Protein 4A3U (pdb70)

B-factor: mean 12.52, std 4.5, range [3.5, 52.83]

Structure (mmCIF, N/CA/C/O backbone):
data_4A3U
#
_entry.id   4A3U
#
_cell.length_a   52.600
_cell.length_b   90.500
_cell.length_c   76.600
_cell.angle_alpha   90.00
_cell.angle_beta   108.30
_cell.angle_gamma   90.00
#
_symmetry.space_group_name_H-M   'P 1 21 1'
#
loop_
_entity.id
_entity.type
_entity.pdbx_description
1 polymer 'NADH\:FLAVIN OXIDOREDUCTASE/NADH OXIDASE'
2 non-polymer 'FLAVIN MONONUCLEOTIDE'
3 non-polymer 'ACETATE ION'
4 non-polymer NICOTINAMIDE
5 non-polymer 'SODIUM ION'
6 non-polymer 'POTASSIUM ION'
7 water water
#
loop_
_atom_site.group_PDB
_atom_site.id
_atom_site.type_symbol
_atom_site.label_atom_id
_atom_site.label_alt_id
_atom_site.label_comp_id
_atom_site.label_asym_id
_atom_site.label_entity_id
_atom_site.label_seq_id
_atom_site.pdbx_PDB_ins_code
_atom_site.Cartn_x
_atom_site.Cartn_y
_atom_site.Cartn_z
_atom_site.occupancy
_atom_site.B_iso_or_equiv
_atom_site.auth_seq_id
_atom_site.auth_comp_id
_atom_site.auth_asym_id
_atom_site.auth_atom_id
_atom_site.pdbx_PDB_model_num
ATOM 1 N N . PRO A 1 2 ? -18.981 -10.728 33.453 1.00 13.39 2 PRO A N 1
ATOM 2 C CA . PRO A 1 2 ? -18.792 -9.448 34.150 1.00 13.14 2 PRO A CA 1
ATOM 3 C C . PRO A 1 2 ? -18.907 -8.273 33.210 1.00 12.53 2 PRO A C 1
ATOM 4 O O . PRO A 1 2 ? -18.527 -8.353 32.030 1.00 12.37 2 PRO A O 1
ATOM 8 N N . SER A 1 3 ? -19.406 -7.176 33.756 1.00 12.45 3 SER A N 1
ATOM 9 C CA . SER A 1 3 ? -19.670 -5.992 32.994 1.00 11.94 3 SER A CA 1
ATOM 10 C C . SER A 1 3 ? -18.494 -5.110 33.239 1.00 11.93 3 SER A C 1
ATOM 11 O O . SER A 1 3 ? -17.997 -5.057 34.343 1.00 10.86 3 SER A O 1
ATOM 14 N N . LEU A 1 4 ? -18.053 -4.399 32.197 1.00 11.72 4 LEU A N 1
ATOM 15 C CA . LEU A 1 4 ? -16.975 -3.439 32.398 1.00 11.86 4 LEU A CA 1
ATOM 16 C C . LEU A 1 4 ? -17.225 -2.535 33.618 1.00 11.79 4 LEU A C 1
ATOM 17 O O . LEU A 1 4 ? -16.239 -2.068 34.254 1.00 11.34 4 LEU A O 1
ATOM 22 N N . PHE A 1 5 ? -18.513 -2.321 33.952 1.00 12.03 5 PHE A N 1
ATOM 23 C CA . PHE A 1 5 ? -18.989 -1.363 34.964 1.00 12.98 5 PHE A CA 1
ATOM 24 C C . PHE A 1 5 ? -19.250 -2.015 36.362 1.00 13.14 5 PHE A C 1
ATOM 25 O O . PHE A 1 5 ? -19.560 -1.331 37.390 1.00 12.99 5 PHE A O 1
ATOM 33 N N . ASP A 1 6 ? -19.129 -3.341 36.385 1.00 12.85 6 ASP A N 1
ATOM 34 C CA . ASP A 1 6 ? -19.174 -4.139 37.604 1.00 12.95 6 ASP A CA 1
ATOM 35 C C . ASP A 1 6 ? -17.898 -4.002 38.454 1.00 12.50 6 ASP A C 1
ATOM 36 O O . ASP A 1 6 ? -16.784 -4.090 37.947 1.00 13.74 6 ASP A O 1
ATOM 41 N N . PRO A 1 7 ? -18.056 -3.910 39.764 1.00 11.78 7 PRO A N 1
ATOM 42 C CA . PRO A 1 7 ? -16.851 -3.903 40.599 1.00 11.31 7 PRO A CA 1
ATOM 43 C C . PRO A 1 7 ? -15.964 -5.159 40.429 1.00 10.99 7 PRO A C 1
ATOM 44 O O . PRO A 1 7 ? -16.420 -6.177 39.966 1.00 10.89 7 PRO A O 1
ATOM 48 N N . ILE A 1 8 ? -14.693 -5.060 40.828 1.00 10.64 8 ILE A N 1
ATOM 49 C CA . ILE A 1 8 ? -13.794 -6.209 40.849 1.00 9.77 8 ILE A CA 1
ATOM 50 C C . ILE A 1 8 ? -12.994 -6.265 42.156 1.00 9.98 8 ILE A C 1
ATOM 51 O O . ILE A 1 8 ? -12.449 -5.273 42.626 1.00 10.45 8 ILE A O 1
ATOM 56 N N . ARG A 1 9 ? -12.992 -7.436 42.785 1.00 9.95 9 ARG A N 1
ATOM 57 C CA . ARG A 1 9 ? -12.180 -7.656 43.938 1.00 10.10 9 ARG A CA 1
ATOM 58 C C . ARG A 1 9 ? -10.785 -8.017 43.440 1.00 10.31 9 ARG A C 1
ATOM 59 O O . ARG A 1 9 ? -10.655 -8.876 42.568 1.00 11.80 9 ARG A O 1
ATOM 67 N N . PHE A 1 10 ? -9.767 -7.385 44.030 1.00 10.25 10 PHE A N 1
ATOM 68 C CA . PHE A 1 10 ? -8.395 -7.730 43.788 1.00 10.37 10 PHE A CA 1
ATOM 69 C C . PHE A 1 10 ? -7.573 -7.387 45.025 1.00 10.40 10 PHE A C 1
ATOM 70 O O . PHE A 1 10 ? -7.730 -6.303 45.592 1.00 9.32 10 PHE A O 1
ATOM 78 N N . GLY A 1 11 ? -6.674 -8.297 45.411 1.00 10.37 11 GLY A N 1
ATOM 79 C CA . GLY A 1 11 ? -5.821 -8.104 46.596 1.00 10.45 11 GLY A CA 1
ATOM 80 C C . GLY A 1 11 ? -6.631 -7.726 47.828 1.00 10.92 11 GLY A C 1
ATOM 81 O O . GLY A 1 11 ? -7.604 -8.385 48.127 1.00 12.29 11 GLY A O 1
ATOM 82 N N . ALA A 1 12 ? -6.333 -6.586 48.440 1.00 10.96 12 ALA A N 1
ATOM 83 C CA . ALA A 1 12 ? -7.110 -6.109 49.571 1.00 11.08 12 ALA A CA 1
ATOM 84 C C . ALA A 1 12 ? -8.174 -5.084 49.220 1.00 11.17 12 ALA A C 1
ATOM 85 O O . ALA A 1 12 ? -8.461 -4.270 50.066 1.00 12.37 12 ALA A O 1
ATOM 87 N N . PHE A 1 13 ? -8.745 -5.097 48.008 1.00 10.48 13 PHE A N 1
ATOM 88 C CA . PHE A 1 13 ? -9.485 -3.933 47.435 1.00 9.75 13 PHE A CA 1
ATOM 89 C C . PHE A 1 13 ? -10.731 -4.372 46.638 1.00 9.92 13 PHE A C 1
ATOM 90 O O . PHE A 1 13 ? -10.770 -5.496 46.174 1.00 9.08 13 PHE A O 1
ATOM 98 N N . THR A 1 14 ? -11.720 -3.486 46.446 1.00 9.92 14 THR A N 1
ATOM 99 C CA . THR A 1 14 ? -12.744 -3.659 45.406 1.00 10.40 14 THR A CA 1
ATOM 100 C C . THR A 1 14 ? -12.671 -2.393 44.596 1.00 10.52 14 THR A C 1
ATOM 101 O O . THR A 1 14 ? -12.839 -1.284 45.154 1.00 11.99 14 THR A O 1
ATOM 105 N N . ALA A 1 15 ? -12.247 -2.531 43.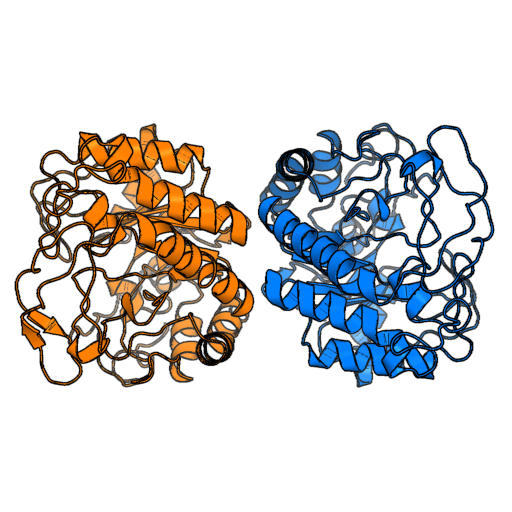350 1.00 10.92 15 ALA A N 1
ATOM 106 C CA . ALA A 1 15 ? -12.405 -1.451 42.360 1.00 10.61 15 ALA A CA 1
ATOM 107 C C . ALA A 1 15 ? -13.864 -1.274 41.959 1.00 10.98 15 ALA A C 1
ATOM 108 O O . ALA A 1 15 ? -14.595 -2.241 41.828 1.00 11.43 15 ALA A O 1
ATOM 110 N N . LYS A 1 16 ? -14.268 -0.028 41.730 1.00 10.15 16 LYS A N 1
ATOM 111 C CA . LYS A 1 16 ? -15.660 0.284 41.438 1.00 11.17 16 LYS A CA 1
ATOM 112 C C . LYS A 1 16 ? -16.063 -0.171 40.046 1.00 10.44 16 LYS A C 1
ATOM 113 O O . LYS A 1 16 ? -17.245 -0.309 39.771 1.00 11.37 16 LYS A O 1
ATOM 119 N N . ASN A 1 17 ? -15.076 -0.437 39.183 1.00 10.63 17 ASN A N 1
ATOM 120 C CA . ASN A 1 17 ? -15.306 -0.911 37.807 1.00 10.55 17 ASN A CA 1
ATOM 121 C C . ASN A 1 17 ? -14.085 -1.614 37.192 1.00 10.42 17 ASN A C 1
ATOM 122 O O . ASN A 1 17 ? -12.992 -1.612 37.794 1.00 11.49 17 ASN A O 1
ATOM 127 N N . ARG A 1 18 ? -14.275 -2.194 35.998 1.00 10.36 18 ARG A N 1
ATOM 128 C CA . ARG A 1 18 ? -13.238 -2.990 35.311 1.00 10.15 18 ARG A CA 1
ATOM 129 C C . ARG A 1 18 ? -12.595 -2.228 34.126 1.00 9.74 18 ARG A C 1
ATOM 130 O O . ARG A 1 18 ? -12.015 -2.821 33.200 1.00 9.87 18 ARG A O 1
ATOM 138 N N . ILE A 1 19 ? -12.683 -0.889 34.226 1.00 9.52 19 ILE A N 1
ATOM 139 C CA . ILE A 1 19 ? -12.188 0.075 33.241 1.00 9.10 19 ILE A CA 1
ATOM 140 C C . ILE A 1 19 ? -11.075 0.840 33.933 1.00 8.82 19 ILE A C 1
ATOM 141 O O . ILE A 1 19 ? -11.338 1.759 34.703 1.00 8.44 19 ILE A O 1
ATOM 146 N N . TRP A 1 20 ? -9.833 0.393 33.739 1.00 8.15 20 TRP A N 1
ATOM 147 C CA . TRP A 1 20 ? -8.702 0.864 34.533 1.00 7.90 20 TRP A CA 1
ATOM 148 C C . TRP A 1 20 ? -7.796 1.810 33.764 1.00 7.63 20 TRP A C 1
ATOM 149 O O . TRP A 1 20 ? -7.789 1.760 32.525 1.00 7.84 20 TRP A O 1
ATOM 160 N N . MET A 1 21 ? -7.049 2.671 34.488 1.00 8.53 21 MET A N 1
ATOM 161 C CA . MET A 1 21 ? -5.994 3.565 33.898 1.00 8.43 21 MET A CA 1
ATOM 162 C C . MET A 1 21 ? -4.635 2.880 33.835 1.00 8.50 21 MET A C 1
ATOM 163 O O . MET A 1 21 ? -4.011 2.622 34.871 1.00 9.04 21 MET A O 1
ATOM 168 N N . ALA A 1 22 ? -4.169 2.642 32.607 1.00 7.57 22 ALA A N 1
ATOM 169 C CA . ALA A 1 22 ? -2.847 2.082 32.367 1.00 7.41 22 ALA A CA 1
ATOM 170 C C . ALA A 1 22 ? -1.824 3.101 32.802 1.00 6.93 22 ALA A C 1
ATOM 171 O O . ALA A 1 22 ? -2.091 4.312 32.682 1.00 6.96 22 ALA A O 1
ATOM 173 N N . PRO A 1 23 ? -0.657 2.640 33.278 1.00 6.71 23 PRO A N 1
ATOM 174 C CA . PRO A 1 23 ? 0.492 3.510 33.545 1.00 6.82 23 PRO A CA 1
ATOM 175 C C . PRO A 1 23 ? 0.900 4.388 32.363 1.00 7.26 23 PRO A C 1
ATOM 176 O O . PRO A 1 23 ? 1.193 3.887 31.264 1.00 6.55 23 PRO A O 1
ATOM 180 N N . LEU A 1 24 ? 0.942 5.705 32.603 1.00 7.45 24 LEU A N 1
ATOM 181 C CA . LEU A 1 24 ? 1.228 6.711 31.565 1.00 7.60 24 LEU A CA 1
ATOM 182 C C . LEU A 1 24 ? 2.303 7.732 32.002 1.00 7.59 24 LEU A C 1
ATOM 183 O O . LEU A 1 24 ? 2.012 8.542 32.878 1.00 7.57 24 LEU A O 1
ATOM 188 N N . THR A 1 25 ? 3.531 7.651 31.436 1.00 7.60 25 THR A N 1
ATOM 189 C CA . THR A 1 25 ? 4.637 8.593 31.751 1.00 7.66 25 THR A CA 1
ATOM 190 C C . THR A 1 25 ? 4.245 9.908 31.103 1.00 7.16 25 THR A C 1
ATOM 191 O O . THR A 1 25 ? 3.975 9.932 29.920 1.00 7.34 25 THR A O 1
ATOM 195 N N . ARG A 1 26 ? 4.259 10.972 31.888 1.00 7.33 26 ARG A N 1
ATOM 196 C CA . ARG A 1 26 ? 3.815 12.309 31.430 1.00 7.28 26 ARG A CA 1
ATOM 197 C C . ARG A 1 26 ? 4.843 13.424 31.614 1.00 7.44 26 ARG A C 1
ATOM 198 O O . ARG A 1 26 ? 4.697 14.458 30.974 1.00 6.83 26 ARG A O 1
ATOM 206 N N . GLY A 1 27 ? 5.872 13.264 32.451 1.00 7.53 27 GLY A N 1
ATOM 207 C CA . GLY A 1 27 ? 6.967 14.287 32.543 1.00 7.98 27 GLY A CA 1
ATOM 208 C C . GLY A 1 27 ? 6.559 15.621 33.124 1.00 8.42 27 GLY A C 1
ATOM 209 O O . GLY A 1 27 ? 7.097 16.671 32.714 1.00 8.47 27 GLY A O 1
ATOM 210 N N . ARG A 1 28 ? 5.587 15.599 34.053 1.00 9.22 28 ARG A N 1
ATOM 211 C CA . ARG A 1 28 ? 5.149 16.849 34.716 1.00 10.05 28 ARG A CA 1
ATOM 212 C C . ARG A 1 28 ? 5.652 16.992 36.141 1.00 9.81 28 ARG A C 1
ATOM 213 O O . ARG A 1 28 ? 5.149 17.830 36.888 1.00 10.45 28 ARG A O 1
ATOM 221 N N . ALA A 1 29 ? 6.631 16.172 36.506 1.00 9.53 29 ALA A N 1
ATOM 222 C CA . ALA A 1 29 ? 7.428 16.354 37.724 1.00 9.74 29 ALA A CA 1
ATOM 223 C C . ALA A 1 29 ? 8.648 17.242 37.517 1.00 9.90 29 ALA A C 1
ATOM 224 O O . ALA A 1 29 ? 8.839 17.851 36.434 1.00 10.16 29 ALA A O 1
ATOM 226 N N . THR A 1 30 ? 9.492 17.340 38.547 1.00 10.31 30 THR A N 1
ATOM 227 C CA . THR A 1 30 ? 10.602 18.287 38.490 1.00 10.20 30 THR A CA 1
ATOM 228 C C . THR A 1 30 ? 11.809 17.648 37.835 1.00 11.28 30 THR A C 1
ATOM 229 O O . THR A 1 30 ? 11.816 16.419 37.599 1.00 10.88 30 THR A O 1
ATOM 233 N N . ARG A 1 31 ? 12.803 18.473 37.476 1.00 11.81 31 ARG A N 1
ATOM 234 C CA . ARG A 1 31 ? 14.075 17.986 36.962 1.00 13.29 31 ARG A CA 1
ATOM 235 C C . ARG A 1 31 ? 14.616 16.945 37.944 1.00 12.78 31 ARG A C 1
ATOM 236 O O . ARG A 1 31 ? 15.175 15.939 37.543 1.00 12.10 31 ARG A O 1
ATOM 244 N N . ASP A 1 32 ? 14.436 17.184 39.230 1.00 12.06 32 ASP A N 1
ATOM 245 C CA . ASP A 1 32 ? 14.975 16.281 40.248 1.00 12.46 32 ASP A CA 1
ATOM 246 C C . ASP A 1 32 ? 13.959 15.260 40.748 1.00 11.27 32 ASP A C 1
ATOM 247 O O . ASP A 1 32 ? 14.110 14.710 41.875 1.00 12.35 32 ASP A O 1
ATOM 252 N N . HIS A 1 33 ? 13.014 14.956 39.836 1.00 10.48 33 HIS A N 1
ATOM 253 C CA . HIS A 1 33 ? 12.018 13.848 39.886 1.00 9.28 33 HIS A CA 1
ATOM 254 C C . HIS A 1 33 ? 11.107 13.884 41.074 1.00 9.06 33 HIS A C 1
ATOM 255 O O . HIS A 1 33 ? 10.678 12.824 41.574 1.00 8.77 33 HIS A O 1
ATOM 262 N N . VAL A 1 34 ? 10.750 15.109 41.501 1.00 8.67 34 VAL A N 1
ATOM 263 C CA . VAL A 1 34 ? 9.873 15.319 42.639 1.00 8.61 34 VAL A CA 1
ATOM 264 C C . VAL A 1 34 ? 8.498 15.628 42.035 1.00 8.50 34 VAL A C 1
ATOM 265 O O . VAL A 1 34 ? 8.427 16.497 41.160 1.00 7.41 34 VAL A O 1
ATOM 269 N N . PRO A 1 35 ? 7.416 14.906 42.455 1.00 8.68 35 PRO A N 1
ATOM 270 C CA . PRO A 1 35 ? 6.119 15.214 41.894 1.00 8.88 35 PRO A CA 1
ATOM 271 C C . PRO A 1 35 ? 5.703 16.641 42.184 1.00 8.79 35 PRO A C 1
ATOM 272 O O . PRO A 1 35 ? 6.318 17.322 43.026 1.00 8.90 35 PRO A O 1
ATOM 276 N N . THR A 1 36 ? 4.684 17.075 41.449 1.00 9.15 36 THR A N 1
ATOM 277 C CA . THR A 1 36 ? 4.289 18.487 41.490 1.00 9.60 36 THR A CA 1
ATOM 278 C C . THR A 1 36 ? 2.805 18.585 41.780 1.00 9.91 36 THR A C 1
ATOM 279 O O . THR A 1 36 ? 2.007 17.621 41.608 1.00 9.27 36 THR A O 1
ATOM 283 N N . GLU A 1 37 ? 2.406 19.780 42.192 1.00 10.07 37 GLU A N 1
ATOM 284 C CA . GLU A 1 37 ? 0.966 20.029 42.499 1.00 11.19 37 GLU A CA 1
ATOM 285 C C . GLU A 1 37 ? -0.055 19.690 41.378 1.00 10.39 37 GLU A C 1
ATOM 286 O O . GLU A 1 37 ? -1.079 19.044 41.674 1.00 11.66 37 GLU A O 1
ATOM 292 N N . ILE A 1 38 ? 0.212 20.080 40.115 1.00 10.50 38 ILE A N 1
ATOM 293 C CA . ILE A 1 38 ? -0.683 19.834 38.964 1.00 10.91 38 ILE A CA 1
ATOM 294 C C . ILE A 1 38 ? -0.987 18.329 38.746 1.00 10.68 38 ILE A C 1
ATOM 295 O O . ILE A 1 38 ? -2.077 17.990 38.283 1.00 10.81 38 ILE A O 1
ATOM 300 N N . MET A 1 39 ? -0.053 17.446 39.119 1.00 11.13 39 MET A N 1
ATOM 301 C CA . MET A 1 39 ? -0.250 15.978 38.953 1.00 10.78 39 MET A CA 1
ATOM 302 C C . MET A 1 39 ? -1.436 15.475 39.772 1.00 11.37 39 MET A C 1
ATOM 303 O O . MET A 1 39 ? -2.174 14.576 39.334 1.00 12.98 39 MET A O 1
ATOM 308 N N . ALA A 1 40 ? -1.634 16.077 40.942 1.00 11.36 40 ALA A N 1
ATOM 309 C CA . ALA A 1 40 ? -2.836 15.866 41.738 1.00 10.84 40 ALA A CA 1
ATOM 310 C C . ALA A 1 40 ? -4.156 16.142 40.969 1.00 11.33 40 ALA A C 1
ATOM 311 O O . ALA A 1 40 ? -5.067 15.318 40.976 1.00 10.86 40 ALA A O 1
ATOM 313 N N . GLU A 1 41 ? -4.273 17.295 40.299 1.00 11.41 41 GLU A N 1
ATOM 314 C CA . GLU A 1 41 ? -5.509 17.575 39.538 1.00 12.37 41 GLU A CA 1
ATOM 315 C C . GLU A 1 41 ? -5.711 16.540 38.429 1.00 11.14 41 GLU A C 1
ATOM 316 O O . GLU A 1 41 ? -6.809 15.990 38.289 1.00 11.88 41 GLU A O 1
ATOM 322 N N . TYR A 1 42 ? -4.639 16.271 37.683 1.00 10.22 42 TYR A N 1
ATOM 323 C CA . TYR A 1 42 ? -4.605 15.303 36.584 1.00 10.32 42 TYR A CA 1
ATOM 324 C C . TYR A 1 42 ? -5.182 13.972 37.038 1.00 10.16 42 TYR A C 1
ATOM 325 O O . TYR A 1 42 ? -6.095 13.428 36.404 1.00 10.90 42 TYR A O 1
ATOM 334 N N . TYR A 1 43 ? -4.683 13.469 38.149 1.00 9.61 43 TYR A N 1
ATOM 335 C CA . TYR A 1 43 ? -5.111 12.112 38.641 1.00 9.81 43 TYR A CA 1
ATOM 336 C C . TYR A 1 43 ? -6.545 12.151 39.199 1.00 10.13 43 TYR A C 1
ATOM 337 O O . TYR A 1 43 ? -7.369 11.309 38.869 1.00 9.64 43 TYR A O 1
ATOM 346 N N . ALA A 1 44 ? -6.850 13.148 40.039 1.00 9.66 44 ALA A N 1
ATOM 347 C CA . ALA A 1 44 ? -8.250 13.406 40.454 1.00 9.56 44 ALA A CA 1
ATOM 348 C C . ALA A 1 44 ? -9.325 13.387 39.355 1.00 9.15 44 ALA A C 1
ATOM 349 O O . ALA A 1 44 ? -10.392 12.901 39.582 1.00 8.43 44 ALA A O 1
ATOM 351 N N . GLN A 1 45 ? -9.014 13.953 38.186 1.00 9.11 45 GLN A N 1
ATOM 352 C CA . GLN A 1 45 ? -9.909 14.009 37.047 1.00 9.40 45 GLN A CA 1
ATOM 353 C C . GLN A 1 45 ? -10.224 12.643 36.561 1.00 9.59 45 GLN A C 1
ATOM 354 O O . GLN A 1 45 ? -11.275 12.422 36.005 1.00 10.30 45 GLN A O 1
ATOM 360 N N . ARG A 1 46 ? -9.307 11.727 36.780 1.00 9.75 46 ARG A N 1
ATOM 361 C CA . ARG A 1 46 ? -9.442 10.397 36.190 1.00 10.35 46 ARG A CA 1
ATOM 362 C C . ARG A 1 46 ? -9.732 9.337 37.235 1.00 10.41 46 ARG A C 1
ATOM 363 O O . ARG A 1 46 ? -9.714 8.132 36.922 1.00 10.30 46 ARG A O 1
ATOM 371 N N . ALA A 1 47 ? -10.056 9.788 38.446 1.00 10.22 47 ALA A N 1
ATOM 372 C CA . ALA A 1 47 ? -10.421 8.891 39.572 1.00 10.29 47 ALA A CA 1
ATOM 373 C C . ALA A 1 47 ? -11.652 7.995 39.364 1.00 10.39 47 ALA A C 1
ATOM 374 O O . ALA A 1 47 ? -11.949 7.173 40.235 1.00 10.61 47 ALA A O 1
ATOM 376 N N . SER A 1 48 ? -12.386 8.160 38.266 1.00 10.26 48 SER A N 1
ATOM 377 C CA . SER A 1 48 ? -13.472 7.221 37.958 1.00 9.28 48 SER A CA 1
ATOM 378 C C . SER A 1 48 ? -12.908 5.904 37.387 1.00 9.01 48 SER A C 1
ATOM 379 O O . SER A 1 48 ? -13.656 4.874 37.257 1.00 9.34 48 SER A O 1
ATOM 382 N N . ALA A 1 49 ? -11.587 5.903 37.085 1.00 8.28 49 ALA A N 1
ATOM 383 C CA . ALA A 1 49 ? -10.903 4.659 36.764 1.00 7.07 49 ALA A CA 1
ATOM 384 C C . ALA A 1 49 ? -11.034 3.700 37.937 1.00 6.77 49 ALA A C 1
ATOM 385 O O . ALA A 1 49 ? -10.889 4.085 39.117 1.00 6.58 49 ALA A O 1
ATOM 387 N N . GLY A 1 50 ? -11.338 2.445 37.664 1.00 6.43 50 GLY A N 1
ATOM 388 C CA . GLY A 1 50 ? -11.448 1.491 38.791 1.00 6.15 50 GLY A CA 1
ATOM 389 C C . GLY A 1 50 ? -10.179 1.467 39.622 1.00 6.05 50 GLY A C 1
ATOM 390 O O . GLY A 1 50 ? -10.226 1.565 40.859 1.00 5.74 50 GLY A O 1
ATOM 391 N N . LEU A 1 51 ? -9.046 1.330 38.938 1.00 5.77 51 LEU A N 1
ATOM 392 C CA . LEU A 1 51 ? -7.719 1.535 39.494 1.00 5.56 51 LEU A CA 1
ATOM 393 C C . LEU A 1 51 ? -6.979 2.435 38.529 1.00 5.48 51 LEU A C 1
ATOM 394 O O . LEU A 1 51 ? -7.037 2.227 37.314 1.00 5.34 51 LEU A O 1
ATOM 399 N N . ILE A 1 52 ? -6.317 3.437 39.077 1.00 5.59 52 ILE A N 1
ATOM 400 C CA . ILE A 1 52 ? -5.367 4.215 38.314 1.00 5.87 52 ILE A CA 1
ATOM 401 C C . ILE A 1 52 ? -4.020 3.531 38.605 1.00 5.97 52 ILE A C 1
ATOM 402 O O . ILE A 1 52 ? -3.683 3.324 39.784 1.00 5.72 52 ILE A O 1
ATOM 407 N N . ILE A 1 53 ? -3.289 3.087 37.576 1.00 6.42 53 ILE A N 1
ATOM 408 C CA . ILE A 1 53 ? -1.878 2.720 37.768 1.00 6.89 53 ILE A CA 1
ATOM 409 C C . ILE A 1 53 ? -1.110 4.005 37.436 1.00 7.17 53 ILE A C 1
ATOM 410 O O . ILE A 1 53 ? -1.361 4.657 36.400 1.00 7.60 53 ILE A O 1
ATOM 415 N N . SER A 1 54 ? -0.245 4.405 38.334 1.00 6.92 54 SER A N 1
ATOM 416 C CA . SER A 1 54 ? 0.514 5.622 38.136 1.00 6.95 54 SER A CA 1
ATOM 417 C C . SER A 1 54 ? 1.429 5.547 36.916 1.00 6.38 54 SER A C 1
ATOM 418 O O . SER A 1 54 ? 1.858 4.486 36.452 1.00 6.02 54 SER A O 1
ATOM 421 N N . GLU A 1 55 ? 1.803 6.728 36.439 1.00 6.05 55 GLU A N 1
ATOM 422 C CA . GLU A 1 55 ? 2.988 6.840 35.622 1.00 6.16 55 GLU A CA 1
ATOM 423 C C . GLU A 1 55 ? 4.169 6.134 36.268 1.00 6.16 55 GLU A C 1
ATOM 424 O O . GLU A 1 55 ? 4.265 6.038 37.491 1.00 6.07 55 GLU A O 1
ATOM 430 N N . ALA A 1 56 ? 5.113 5.707 35.446 1.00 6.18 56 ALA A N 1
ATOM 431 C CA . ALA A 1 56 ? 6.266 4.960 35.921 1.00 6.35 56 ALA A CA 1
ATOM 432 C C . ALA A 1 56 ? 7.049 5.813 36.881 1.00 6.30 56 ALA A C 1
ATOM 433 O O . ALA A 1 56 ? 7.342 6.954 36.561 1.00 7.46 56 ALA A O 1
ATOM 435 N N . THR A 1 57 ? 7.382 5.272 38.054 1.00 6.56 57 THR A N 1
ATOM 436 C CA . THR A 1 57 ? 8.001 6.010 39.141 1.00 6.46 57 THR A CA 1
ATOM 437 C C . THR A 1 57 ? 9.339 5.380 39.499 1.00 6.59 57 THR A C 1
ATOM 438 O O . THR A 1 57 ? 9.418 4.232 39.936 1.00 7.03 57 THR A O 1
ATOM 442 N N . GLY A 1 58 ? 10.394 6.142 39.321 1.00 6.41 58 GLY A N 1
ATOM 443 C CA . GLY A 1 58 ? 11.747 5.620 39.546 1.00 6.93 58 GLY A CA 1
ATOM 444 C C . GLY A 1 58 ? 11.991 5.146 40.978 1.00 7.00 58 GLY A C 1
ATOM 445 O O . GLY A 1 58 ? 11.698 5.835 41.961 1.00 7.15 58 GLY A O 1
ATOM 446 N N . ILE A 1 59 ? 12.532 3.934 41.130 1.00 6.80 59 ILE A N 1
ATOM 447 C CA . ILE A 1 59 ? 12.893 3.442 42.477 1.00 6.66 59 ILE A CA 1
ATOM 448 C C . ILE A 1 59 ? 14.226 3.980 43.005 1.00 7.07 59 ILE A C 1
ATOM 449 O O . ILE A 1 59 ? 14.531 3.856 44.211 1.00 7.10 59 ILE A O 1
ATOM 454 N N . SER A 1 60 ? 15.026 4.583 42.123 1.00 7.90 60 SER A N 1
ATOM 455 C CA . SER A 1 60 ? 16.316 5.117 42.541 1.00 8.36 60 SER A CA 1
ATOM 456 C C . SER A 1 60 ? 16.783 5.977 41.419 1.00 8.92 60 SER A C 1
ATOM 457 O O . SER A 1 60 ? 16.243 5.892 40.312 1.00 8.71 60 SER A O 1
ATOM 460 N N . GLN A 1 61 ? 17.798 6.793 41.651 1.00 9.62 61 GLN A N 1
ATOM 461 C CA . GLN A 1 61 ? 18.317 7.570 40.550 1.00 10.03 61 GLN A CA 1
ATOM 462 C C . GLN A 1 61 ? 18.979 6.676 39.486 1.00 10.71 61 GLN A C 1
ATOM 463 O O . GLN A 1 61 ? 18.747 6.850 38.265 1.00 10.82 61 GLN A O 1
ATOM 469 N N . GLU A 1 62 ? 19.716 5.651 39.933 1.00 10.75 62 GLU A N 1
ATOM 470 C CA . GLU A 1 62 ? 20.285 4.675 38.998 1.00 10.85 62 GLU A CA 1
ATOM 471 C C . GLU A 1 62 ? 19.240 4.138 37.978 1.00 9.86 62 GLU A C 1
ATOM 472 O O . GLU A 1 62 ? 19.517 4.010 36.803 1.00 10.50 62 GLU A O 1
ATOM 478 N N . GLY A 1 63 ? 18.033 3.863 38.445 1.00 9.11 63 GLY A N 1
ATOM 479 C CA . GLY A 1 63 ? 16.985 3.292 37.621 1.00 8.81 63 GLY A CA 1
ATOM 480 C C . GLY A 1 63 ? 16.069 4.297 36.955 1.00 8.13 63 GLY A C 1
ATOM 481 O O . GLY A 1 63 ? 15.204 3.909 36.215 1.00 7.35 63 GLY A O 1
ATOM 482 N N . LEU A 1 64 ? 16.313 5.586 37.168 1.00 8.28 64 LEU A N 1
ATOM 483 C CA . LEU A 1 64 ? 15.433 6.611 36.621 1.00 8.53 64 LEU A CA 1
ATOM 484 C C . LEU A 1 64 ? 16.133 7.539 35.622 1.00 8.58 64 LEU A C 1
ATOM 485 O O . LEU A 1 64 ? 16.894 8.445 36.005 1.00 9.14 64 LEU A O 1
ATOM 490 N N . GLY A 1 65 ? 15.850 7.326 34.350 1.00 8.18 65 GLY A N 1
ATOM 491 C CA . GLY A 1 65 ? 16.488 8.047 33.266 1.00 8.48 65 GLY A CA 1
ATOM 492 C C . GLY A 1 65 ? 15.504 8.847 32.432 1.00 8.10 65 GLY A C 1
ATOM 493 O O . GLY A 1 65 ? 15.907 9.351 31.377 1.00 7.96 65 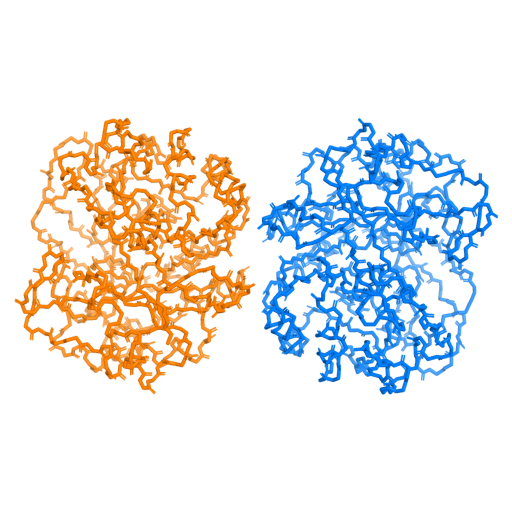GLY A O 1
ATOM 494 N N . TRP A 1 66 ? 14.245 8.982 32.878 1.00 8.61 66 TRP A N 1
ATOM 495 C CA . TRP A 1 66 ? 13.249 9.669 32.071 1.00 8.40 66 TRP A CA 1
ATOM 496 C C . TRP A 1 66 ? 13.124 11.072 32.540 1.00 8.27 66 TRP A C 1
ATOM 497 O O . TRP A 1 66 ? 12.758 11.290 33.702 1.00 7.23 66 TRP A O 1
ATOM 508 N N . PRO A 1 67 ? 13.372 12.048 31.622 1.00 8.08 67 PRO A N 1
ATOM 509 C CA . PRO A 1 67 ? 13.433 13.397 32.147 1.00 8.51 67 PRO A CA 1
ATOM 510 C C . PRO A 1 67 ? 12.077 13.880 32.638 1.00 7.83 67 PRO A C 1
ATOM 511 O O . PRO A 1 67 ? 11.141 13.733 31.957 1.00 8.48 67 PRO A O 1
ATOM 515 N N . TYR A 1 68 ? 12.015 14.407 33.865 1.00 7.98 68 TYR A N 1
ATOM 516 C CA . TYR A 1 68 ? 10.848 14.957 34.513 1.00 8.27 68 TYR A CA 1
ATOM 517 C C . TYR A 1 68 ? 9.783 13.971 34.942 1.00 8.18 68 TYR A C 1
ATOM 518 O O . TYR A 1 68 ? 8.638 14.348 35.256 1.00 7.43 68 TYR A O 1
ATOM 527 N N . ALA A 1 69 ? 10.164 12.698 34.910 1.00 7.99 69 ALA A N 1
ATOM 528 C CA . ALA A 1 69 ? 9.384 11.680 35.541 1.00 7.97 69 ALA A CA 1
ATOM 529 C C . ALA A 1 69 ? 9.621 11.714 37.045 1.00 7.41 69 ALA A C 1
ATOM 530 O O . ALA A 1 69 ? 10.712 12.073 37.511 1.00 8.07 69 ALA A O 1
ATOM 532 N N . PRO A 1 70 ? 8.638 11.278 37.821 1.00 7.39 70 PRO A N 1
ATOM 533 C CA . PRO A 1 70 ? 8.821 11.236 39.297 1.00 7.42 70 PRO A CA 1
ATOM 534 C C . PRO A 1 70 ? 9.642 10.028 39.809 1.00 7.18 70 PRO A C 1
ATOM 535 O O . PRO A 1 70 ? 9.661 8.982 39.138 1.00 7.34 70 PRO A O 1
ATOM 539 N N . GLY A 1 71 ? 10.322 10.181 40.949 1.00 7.30 71 GLY A N 1
ATOM 540 C CA . GLY A 1 71 ? 10.881 9.029 41.685 1.00 7.41 71 GLY A CA 1
ATOM 541 C C . GLY A 1 71 ? 10.138 8.841 42.994 1.00 7.62 71 GLY A C 1
ATOM 542 O O . GLY A 1 71 ? 9.215 9.573 43.322 1.00 6.85 71 GLY A O 1
ATOM 543 N N . ILE A 1 72 ? 10.531 7.815 43.743 1.00 7.79 72 ILE A N 1
ATOM 544 C CA . ILE A 1 72 ? 9.961 7.607 45.089 1.00 8.40 72 ILE A CA 1
ATOM 545 C C . ILE A 1 72 ? 10.977 7.106 46.177 1.00 9.12 72 ILE A C 1
ATOM 546 O O . ILE A 1 72 ? 10.575 6.655 47.261 1.00 8.22 72 ILE A O 1
ATOM 551 N N . TRP A 1 73 ? 12.289 7.318 45.949 1.00 10.33 73 TRP A N 1
ATOM 552 C CA . TRP A 1 73 ? 13.387 6.955 46.889 1.00 10.78 73 TRP A CA 1
ATOM 553 C C . TRP A 1 73 ? 13.688 7.930 48.031 1.00 11.27 73 TRP A C 1
ATOM 554 O O . TRP A 1 73 ? 14.347 7.570 49.010 1.00 11.02 73 TRP A O 1
ATOM 565 N N . SER A 1 74 ? 13.259 9.175 47.884 1.00 11.90 74 SER A N 1
ATOM 566 C CA . SER A 1 74 ? 13.555 10.202 48.871 1.00 11.88 74 SER A CA 1
ATOM 567 C C . SER A 1 74 ? 12.330 10.598 49.709 1.00 12.47 74 SER A C 1
ATOM 568 O O . SER A 1 74 ? 11.175 10.295 49.378 1.00 12.93 74 SER A O 1
ATOM 571 N N . ASP A 1 75 ? 12.604 11.217 50.846 1.00 12.95 75 ASP A N 1
ATOM 572 C CA . ASP A 1 75 ? 11.562 11.697 51.726 1.00 12.39 75 ASP A CA 1
ATOM 573 C C . ASP A 1 75 ? 10.787 12.844 51.069 1.00 12.35 75 ASP A C 1
ATOM 574 O O . ASP A 1 75 ? 9.562 12.914 51.185 1.00 11.25 75 ASP A O 1
ATOM 579 N N . ALA A 1 76 ? 11.493 13.700 50.318 1.00 12.16 76 ALA A N 1
ATOM 580 C CA . ALA A 1 76 ? 10.865 14.858 49.668 1.00 13.28 76 ALA A CA 1
ATOM 581 C C . ALA A 1 76 ? 9.909 14.423 48.546 1.00 13.21 76 ALA A C 1
ATOM 582 O O . ALA A 1 76 ? 8.911 15.085 48.311 1.00 13.28 76 ALA A O 1
ATOM 584 N N . GLN A 1 77 ? 10.230 13.294 47.886 1.00 12.63 77 GLN A N 1
ATOM 585 C CA . GLN A 1 77 ? 9.368 12.652 46.908 1.00 11.35 77 GLN A CA 1
ATOM 586 C C . GLN A 1 77 ? 8.084 12.092 47.543 1.00 10.68 77 GLN A C 1
ATOM 587 O O . GLN A 1 77 ? 6.987 12.439 47.105 1.00 10.34 77 GLN A O 1
ATOM 593 N N . VAL A 1 78 ? 8.220 11.263 48.584 1.00 10.52 78 VAL A N 1
ATOM 594 C CA . VAL A 1 78 ? 7.059 10.785 49.368 1.00 10.86 78 VAL A CA 1
ATOM 595 C C . VAL A 1 78 ? 6.128 11.946 49.709 1.00 11.66 78 VAL A C 1
ATOM 596 O O . VAL A 1 78 ? 4.913 11.857 49.507 1.00 11.17 78 VAL A O 1
ATOM 600 N N . GLU A 1 79 ? 6.721 13.033 50.210 1.00 12.08 79 GLU A N 1
ATOM 601 C CA . GLU A 1 79 ? 5.948 14.202 50.695 1.00 13.10 79 GLU A CA 1
ATOM 602 C C . GLU A 1 79 ? 5.158 14.825 49.563 1.00 11.34 79 GLU A C 1
ATOM 603 O O . GLU A 1 79 ? 4.029 15.209 49.735 1.00 10.62 79 GLU A O 1
ATOM 609 N N . ALA A 1 80 ? 5.796 14.920 48.391 1.00 11.74 80 ALA A N 1
ATOM 610 C CA . ALA A 1 80 ? 5.209 15.537 47.200 1.00 11.58 80 ALA A CA 1
ATOM 611 C C . ALA A 1 80 ? 4.102 14.652 46.598 1.00 11.00 80 ALA A C 1
ATOM 612 O O . ALA A 1 80 ? 3.211 15.142 45.971 1.00 10.77 80 ALA A O 1
ATOM 614 N N . TRP A 1 81 ? 4.172 13.328 46.805 1.00 10.48 81 TRP A N 1
ATOM 615 C CA . TRP A 1 81 ? 3.142 12.427 46.333 1.00 9.67 81 TRP A CA 1
ATOM 616 C C . TRP A 1 81 ? 1.871 12.515 47.161 1.00 10.62 81 TRP A C 1
ATOM 617 O O . TRP A 1 81 ? 0.785 12.366 46.657 1.00 10.66 81 TRP A O 1
ATOM 628 N N . LEU A 1 82 ? 2.009 12.852 48.431 1.00 11.81 82 LEU A N 1
ATOM 629 C CA . LEU A 1 82 ? 0.863 12.878 49.346 1.00 12.38 82 LEU A CA 1
ATOM 630 C C . LEU A 1 82 ? -0.351 13.598 48.723 1.00 12.44 82 LEU A C 1
ATOM 631 O O . LEU A 1 82 ? -1.457 13.078 48.731 1.00 12.51 82 LEU A O 1
ATOM 636 N N . PRO A 1 83 ? -0.145 14.798 48.134 1.00 13.35 83 PRO A N 1
ATOM 637 C CA . PRO A 1 83 ? -1.331 15.479 47.604 1.00 12.72 83 PRO A CA 1
ATOM 638 C C . PRO A 1 83 ? -2.029 14.758 46.486 1.00 11.45 83 PRO A C 1
ATOM 639 O O . PRO A 1 83 ? -3.231 14.933 46.342 1.00 11.90 83 PRO A O 1
ATOM 643 N N . ILE A 1 84 ? -1.272 13.943 45.744 1.00 11.31 84 ILE A N 1
ATOM 644 C CA . ILE A 1 84 ? -1.738 13.207 44.550 1.00 10.85 84 ILE A CA 1
ATOM 645 C C . ILE A 1 84 ? -2.642 12.069 45.067 1.00 10.79 84 ILE A C 1
ATOM 646 O O . ILE A 1 84 ? -3.756 11.846 44.573 1.00 10.10 84 ILE A O 1
ATOM 651 N N . THR A 1 85 ? -2.118 11.296 46.018 1.00 11.39 85 THR A N 1
ATOM 652 C CA . THR A 1 85 ? -2.865 10.133 46.496 1.00 11.36 85 THR A CA 1
ATOM 653 C C . THR A 1 85 ? -4.062 10.627 47.312 1.00 11.68 85 THR A C 1
ATOM 654 O O . THR A 1 85 ? -5.170 10.072 47.220 1.00 12.62 85 THR A O 1
ATOM 658 N N . GLN A 1 86 ? -3.849 11.675 48.104 1.00 12.00 86 GLN A N 1
ATOM 659 C CA . GLN A 1 86 ? -4.953 12.254 48.842 1.00 12.24 86 GLN A CA 1
ATOM 660 C C . GLN A 1 86 ? -6.097 12.591 47.895 1.00 11.82 86 GLN A C 1
ATOM 661 O O . GLN A 1 86 ? -7.246 12.298 48.188 1.00 11.23 86 GLN A O 1
ATOM 667 N N . ALA A 1 87 ? -5.770 13.285 46.801 1.00 11.25 87 ALA A N 1
ATOM 668 C CA . ALA A 1 87 ? -6.790 13.705 45.804 1.00 10.78 87 ALA A CA 1
ATOM 669 C C . ALA A 1 87 ? -7.526 12.498 45.259 1.00 10.20 87 ALA A C 1
ATOM 670 O O . ALA A 1 87 ? -8.734 12.530 44.977 1.00 10.23 87 ALA A O 1
ATOM 672 N N . VAL A 1 88 ? -6.797 11.411 45.038 1.00 9.63 88 VAL A N 1
ATOM 673 C CA . VAL A 1 88 ? -7.452 10.281 44.394 1.00 9.52 88 VAL A CA 1
ATOM 674 C C . VAL A 1 88 ? -8.467 9.672 45.340 1.00 10.01 88 VAL A C 1
ATOM 675 O O . VAL A 1 88 ? -9.581 9.324 44.916 1.00 10.08 88 VAL A O 1
ATOM 679 N N . HIS A 1 89 ? -8.043 9.510 46.582 1.00 10.21 89 HIS A N 1
ATOM 680 C CA . HIS A 1 89 ? -8.892 8.964 47.643 1.00 10.43 89 HIS A CA 1
ATOM 681 C C . HIS A 1 89 ? -10.011 9.902 48.001 1.00 10.83 89 HIS A C 1
ATOM 682 O O . HIS A 1 89 ? -11.035 9.417 48.387 1.00 9.55 89 HIS A O 1
ATOM 689 N N . ASP A 1 90 ? -9.850 11.231 47.887 1.00 10.97 90 ASP A N 1
ATOM 690 C CA . ASP A 1 90 ? -11.009 12.146 48.055 1.00 11.51 90 ASP A CA 1
ATOM 691 C C . ASP A 1 90 ? -12.095 11.959 46.985 1.00 12.21 90 ASP A C 1
ATOM 692 O O . ASP A 1 90 ? -13.280 12.184 47.242 1.00 12.99 90 ASP A O 1
ATOM 697 N N . ALA A 1 91 ? -11.664 11.601 45.775 1.00 13.09 91 ALA A N 1
ATOM 698 C CA . ALA A 1 91 ? -12.542 11.403 44.646 1.00 13.03 91 ALA A CA 1
ATOM 699 C C . ALA A 1 91 ? -13.053 9.938 44.672 1.00 13.40 91 ALA A C 1
ATOM 700 O O . ALA A 1 91 ? -13.817 9.501 43.803 1.00 15.15 91 ALA A O 1
ATOM 702 N N . GLY A 1 92 ? -12.668 9.189 45.697 1.00 13.15 92 GLY A N 1
ATOM 703 C CA . GLY A 1 92 ? -13.214 7.866 45.934 1.00 13.48 92 GLY A CA 1
ATOM 704 C C . GLY A 1 92 ? -12.493 6.757 45.219 1.00 13.14 92 GLY A C 1
ATOM 705 O O . GLY A 1 92 ? -12.973 5.607 45.207 1.00 12.61 92 GLY A O 1
ATOM 706 N N . GLY A 1 93 ? -11.357 7.081 44.601 1.00 12.53 93 GLY A N 1
ATOM 707 C CA . GLY A 1 93 ? -10.686 6.118 43.716 1.00 11.07 93 GLY A CA 1
ATOM 708 C C . GLY A 1 93 ? -9.541 5.340 44.377 1.00 10.50 93 GLY A C 1
ATOM 709 O O . GLY A 1 93 ? -9.287 5.485 45.531 1.00 10.39 93 GLY A O 1
ATOM 710 N N . LEU A 1 94 ? -8.880 4.493 43.608 1.00 9.46 94 LEU A N 1
ATOM 711 C CA . LEU A 1 94 ? -7.703 3.742 44.091 1.00 9.13 94 LEU A CA 1
ATOM 712 C C . LEU A 1 94 ? -6.512 4.036 43.176 1.00 8.67 94 LEU A C 1
ATOM 713 O O . LEU A 1 94 ? -6.665 4.245 41.963 1.00 9.44 94 LEU A O 1
ATOM 718 N N . ILE A 1 95 ? -5.302 4.051 43.709 1.00 8.37 95 ILE A N 1
ATOM 719 C CA . ILE A 1 95 ? -4.116 4.245 42.884 1.00 7.73 95 ILE A CA 1
ATOM 720 C C . ILE A 1 95 ? -2.982 3.361 43.369 1.00 7.53 95 ILE A C 1
ATOM 721 O O . ILE A 1 95 ? -2.688 3.307 44.608 1.00 7.88 95 ILE A O 1
ATOM 726 N N . PHE A 1 96 ? -2.392 2.627 42.417 1.00 7.61 96 PHE A N 1
ATOM 727 C CA . PHE A 1 96 ? -1.131 1.943 42.588 1.00 7.28 96 PHE A CA 1
ATOM 728 C C . PHE A 1 96 ? 0.001 2.721 41.871 1.00 6.94 96 PHE A C 1
ATOM 729 O O . PHE A 1 96 ? -0.187 3.200 40.724 1.00 7.07 96 PHE A O 1
ATOM 737 N N . ALA A 1 97 ? 1.171 2.724 42.532 1.00 7.22 97 ALA A N 1
ATOM 738 C CA . ALA A 1 97 ? 2.432 3.245 42.058 1.00 7.15 97 ALA A CA 1
ATOM 739 C C . ALA A 1 97 ? 3.094 2.208 41.178 1.00 6.96 97 ALA A C 1
ATOM 740 O O . ALA A 1 97 ? 3.257 1.043 41.596 1.00 7.19 97 ALA A O 1
ATOM 742 N N . GLN A 1 98 ? 3.489 2.611 39.995 1.00 6.76 98 GLN A N 1
ATOM 743 C CA . GLN A 1 98 ? 4.369 1.765 39.156 1.00 6.65 98 GLN A CA 1
ATOM 744 C C . GLN A 1 98 ? 5.831 1.992 39.533 1.00 6.50 98 GLN A C 1
ATOM 745 O O . GLN A 1 98 ? 6.344 3.067 39.449 1.00 6.80 98 GLN A O 1
ATOM 751 N N . LEU A 1 99 ? 6.502 0.948 39.920 1.00 6.15 99 LEU A N 1
ATOM 752 C CA . LEU A 1 99 ? 7.854 1.054 40.426 1.00 6.52 99 LEU A CA 1
ATOM 753 C C . LEU A 1 99 ? 8.792 0.669 39.304 1.00 6.57 99 LEU A C 1
ATOM 754 O O . LEU A 1 99 ? 8.684 -0.428 38.715 1.00 6.15 99 LEU A O 1
ATOM 759 N N . TRP A 1 100 ? 9.762 1.557 39.068 1.00 6.70 100 TRP A N 1
ATOM 760 C CA . TRP A 1 100 ? 10.458 1.682 37.766 1.00 6.74 100 TRP A CA 1
ATOM 761 C C . TRP A 1 100 ? 11.928 1.655 37.934 1.00 7.04 100 TRP A C 1
ATOM 762 O O . TRP A 1 100 ? 12.507 2.487 38.704 1.00 7.16 100 TRP A O 1
ATOM 773 N N . HIS A 1 101 ? 12.509 0.642 37.292 1.00 7.04 101 HIS A N 1
ATOM 774 C CA . HIS A 1 101 ? 13.937 0.590 36.975 1.00 7.03 101 HIS A CA 1
ATOM 775 C C . HIS A 1 101 ? 14.065 0.435 35.489 1.00 7.21 101 HIS A C 1
ATOM 776 O O . HIS A 1 101 ? 13.562 -0.527 34.844 1.00 6.65 101 HIS A O 1
ATOM 783 N N . MET A 1 102 ? 14.718 1.426 34.907 1.00 6.77 102 MET A N 1
ATOM 784 C CA . MET A 1 102 ? 14.796 1.512 33.481 1.00 6.94 102 MET A CA 1
ATOM 785 C C . MET A 1 102 ? 15.942 0.698 32.872 1.00 6.73 102 MET A C 1
ATOM 786 O O . MET A 1 102 ? 16.053 0.640 31.652 1.00 7.12 102 MET A O 1
ATOM 791 N N . GLY A 1 103 ? 16.823 0.108 33.674 1.00 7.16 103 GLY A N 1
ATOM 792 C CA . GLY A 1 103 ? 17.977 -0.674 33.181 1.00 6.96 103 GLY A CA 1
ATOM 793 C C . GLY A 1 103 ? 18.792 0.025 32.091 1.00 7.29 103 GLY A C 1
ATOM 794 O O . GLY A 1 103 ? 19.140 1.161 32.280 1.00 7.00 103 GLY A O 1
ATOM 795 N N . ARG A 1 104 ? 18.975 -0.621 30.914 1.00 7.01 104 ARG A N 1
ATOM 796 C CA . ARG A 1 104 ? 19.886 -0.138 29.884 1.00 7.61 104 ARG A CA 1
ATOM 797 C C . ARG A 1 104 ? 19.420 1.188 29.265 1.00 8.05 104 ARG A C 1
ATOM 798 O O . ARG A 1 104 ? 20.267 1.915 28.737 1.00 8.59 104 ARG A O 1
ATOM 806 N N . MET A 1 105 ? 18.108 1.503 29.434 1.00 8.62 105 MET A N 1
ATOM 807 C CA . MET A 1 105 ? 17.437 2.674 28.850 1.00 9.13 105 MET A CA 1
ATOM 808 C C . MET A 1 105 ? 17.640 3.957 29.664 1.00 9.34 105 MET A C 1
ATOM 809 O O . MET A 1 105 ? 16.986 4.985 29.358 1.00 11.09 105 MET A O 1
ATOM 814 N N . VAL A 1 106 ? 18.474 3.930 30.716 1.00 8.92 106 VAL A N 1
ATOM 815 C CA . VAL A 1 106 ? 18.716 5.127 31.530 1.00 9.08 106 VAL A CA 1
ATOM 816 C C . VAL A 1 106 ? 19.832 5.975 30.893 1.00 9.65 106 VAL A C 1
ATOM 817 O O . VAL A 1 106 ? 21.020 5.588 30.968 1.00 10.02 106 VAL A O 1
ATOM 821 N N . PRO A 1 107 ? 19.463 7.135 30.259 1.00 10.16 107 PRO A N 1
ATOM 822 C CA . PRO A 1 107 ? 20.453 8.079 29.792 1.00 10.22 107 PRO A CA 1
ATOM 823 C C . PRO A 1 107 ? 21.279 8.624 30.934 1.00 9.69 107 PRO A C 1
ATOM 824 O O . PRO A 1 107 ? 20.734 9.209 31.857 1.00 10.47 107 PRO A O 1
ATOM 828 N N . SER A 1 108 ? 22.589 8.439 30.868 1.00 10.35 108 SER A N 1
ATOM 829 C CA . SER A 1 108 ? 23.537 9.146 31.754 1.00 10.66 108 SER A CA 1
ATOM 830 C C . SER A 1 108 ? 23.371 10.656 31.949 1.00 10.96 108 SER A C 1
ATOM 831 O O . SER A 1 108 ? 23.759 11.188 33.024 1.00 10.95 108 SER A O 1
ATOM 834 N N . ASN A 1 109 ? 22.878 11.358 30.928 1.00 11.47 109 ASN A N 1
ATOM 835 C CA . ASN A 1 109 ? 22.596 12.782 31.106 1.00 11.15 109 ASN A CA 1
ATOM 836 C C . ASN A 1 109 ? 21.620 12.978 32.271 1.00 11.37 109 ASN A C 1
ATOM 837 O O . ASN A 1 109 ? 21.730 13.968 33.052 1.00 12.12 109 ASN A O 1
ATOM 842 N N . VAL A 1 110 ? 20.719 11.997 32.435 1.00 11.43 110 VAL A N 1
ATOM 843 C CA . VAL A 1 110 ? 19.714 12.038 33.500 1.00 11.83 110 VAL A CA 1
ATOM 844 C C . VAL A 1 110 ? 20.237 11.512 34.851 1.00 12.55 110 VAL A C 1
ATOM 845 O O . VAL A 1 110 ? 20.344 12.290 35.794 1.00 13.49 110 VAL A O 1
ATOM 849 N N . SER A 1 111 ? 20.608 10.227 34.931 1.00 12.58 111 SER A N 1
ATOM 850 C CA . SER A 1 111 ? 21.086 9.590 36.165 1.00 11.63 111 SER A CA 1
ATOM 851 C C . SER A 1 111 ? 22.444 10.050 36.656 1.00 11.47 111 SER A C 1
ATOM 852 O O . SER A 1 111 ? 22.731 9.936 37.850 1.00 10.87 111 SER A O 1
ATOM 855 N N . GLY A 1 112 ? 23.296 10.456 35.727 1.00 11.43 112 GLY A N 1
ATOM 856 C CA . GLY A 1 112 ? 24.651 10.867 36.026 1.00 12.23 112 GLY A CA 1
ATOM 857 C C . GLY A 1 112 ? 25.634 9.679 36.086 1.00 12.85 112 GLY A C 1
ATOM 858 O O . GLY A 1 112 ? 26.808 9.882 36.306 1.00 12.25 112 GLY A O 1
ATOM 859 N N . MET A 1 113 ? 25.179 8.445 35.853 1.00 14.26 113 MET A N 1
ATOM 860 C CA . MET A 1 113 ? 26.095 7.303 35.927 1.00 14.92 113 MET A CA 1
ATOM 861 C C . MET A 1 113 ? 25.814 6.415 34.728 1.00 13.99 113 MET A C 1
ATOM 862 O O . MET A 1 113 ? 24.886 6.687 33.982 1.00 14.64 113 MET A O 1
ATOM 867 N N . GLN A 1 114 ? 26.627 5.365 34.570 1.00 12.18 114 GLN A N 1
ATOM 868 C CA . GLN A 1 114 ? 26.420 4.316 33.572 1.00 10.89 114 GLN A CA 1
ATOM 869 C C . GLN A 1 114 ? 25.201 3.487 33.931 1.00 9.89 114 GLN A C 1
ATOM 870 O O . GLN A 1 114 ? 24.987 3.191 35.093 1.00 9.96 114 GLN A O 1
ATOM 876 N N . PRO A 1 115 ? 24.414 3.107 32.938 1.00 9.48 115 PRO A N 1
ATOM 877 C CA . PRO A 1 115 ? 23.221 2.297 33.160 1.00 9.20 115 PRO A CA 1
ATOM 878 C C . PRO A 1 115 ? 23.618 0.835 33.318 1.00 8.72 115 PRO A C 1
ATOM 879 O O . PRO A 1 115 ? 24.689 0.444 32.869 1.00 8.36 115 PRO A O 1
ATOM 883 N N . VAL A 1 116 ? 22.758 0.067 33.994 1.00 8.48 116 VAL A N 1
ATOM 884 C CA . VAL A 1 116 ? 23.020 -1.352 34.281 1.00 8.22 116 VAL A CA 1
ATOM 885 C C . VAL A 1 116 ? 21.989 -2.217 33.643 1.00 7.55 116 VAL A C 1
ATOM 886 O O . VAL A 1 116 ? 20.837 -1.791 33.457 1.00 6.99 116 VAL A O 1
ATOM 890 N N . ALA A 1 117 ? 22.369 -3.469 33.355 1.00 6.93 117 ALA A N 1
ATOM 891 C CA . ALA A 1 117 ? 21.521 -4.326 32.566 1.00 6.97 117 ALA A CA 1
ATOM 892 C C . ALA A 1 117 ? 21.897 -5.773 32.849 1.00 7.12 117 ALA A C 1
ATOM 893 O O . ALA A 1 117 ? 22.932 -6.021 33.427 1.00 6.71 117 ALA A O 1
ATOM 895 N N . PRO A 1 118 ? 21.078 -6.734 32.369 1.00 7.37 118 PRO A N 1
ATOM 896 C CA . PRO A 1 118 ? 21.607 -8.099 32.644 1.00 7.33 118 PRO A CA 1
ATOM 897 C C . PRO A 1 118 ? 22.947 -8.357 31.977 1.00 7.86 118 PRO A C 1
ATOM 898 O O . PRO A 1 118 ? 23.686 -9.229 32.401 1.00 7.16 118 PRO A O 1
ATOM 902 N N . SER A 1 119 ? 23.189 -7.651 30.854 1.00 8.78 119 SER A N 1
ATOM 903 C CA . SER A 1 119 ? 24.283 -7.948 29.943 1.00 8.96 119 SER A CA 1
ATOM 904 C C . SER A 1 119 ? 24.736 -6.656 29.301 1.00 9.40 119 SER A C 1
ATOM 905 O O . SER A 1 119 ? 23.978 -5.687 29.331 1.00 8.81 119 SER A O 1
ATOM 908 N N . ALA A 1 120 ? 26.016 -6.585 28.892 1.00 9.92 120 ALA A N 1
ATOM 909 C CA . ALA A 1 120 ? 26.554 -5.378 28.248 1.00 9.82 120 ALA A CA 1
ATOM 910 C C . ALA A 1 120 ? 25.942 -5.178 26.859 1.00 10.10 120 ALA A C 1
ATOM 911 O O . ALA A 1 120 ? 25.770 -6.132 26.089 1.00 9.45 120 ALA A O 1
ATOM 913 N N . SER A 1 121 ? 25.541 -3.941 26.556 1.00 9.90 121 SER A N 1
ATOM 914 C CA . SER A 1 121 ? 24.935 -3.645 25.284 1.00 10.27 121 SER A CA 1
ATOM 915 C C . SER A 1 121 ? 24.679 -2.186 25.261 1.00 10.31 121 SER A C 1
ATOM 916 O O . SER A 1 121 ? 24.869 -1.529 26.283 1.00 10.19 121 SER A O 1
ATOM 919 N N . GLN A 1 122 ? 24.169 -1.742 24.107 1.00 10.78 122 GLN A N 1
ATOM 920 C CA . GLN A 1 122 ? 23.775 -0.349 23.846 1.00 10.78 122 GLN A CA 1
ATOM 921 C C . GLN A 1 122 ? 22.394 -0.368 23.246 1.00 10.09 122 GLN A C 1
ATOM 922 O O . GLN A 1 122 ? 22.185 -0.806 22.080 1.00 10.21 122 GLN A O 1
ATOM 928 N N . ALA A 1 123 ? 21.436 0.136 24.007 1.00 10.36 123 ALA A N 1
ATOM 929 C CA . ALA A 1 123 ? 20.079 0.210 23.526 1.00 11.52 123 ALA A CA 1
ATOM 930 C C . ALA A 1 123 ? 20.101 0.921 22.195 1.00 11.67 123 ALA A C 1
ATOM 931 O O . ALA A 1 123 ? 20.909 1.876 21.992 1.00 13.43 123 ALA A O 1
ATOM 933 N N . PRO A 1 124 ? 19.271 0.433 21.250 1.00 12.00 124 PRO A N 1
ATOM 934 C CA . PRO A 1 124 ? 19.066 1.138 19.987 1.00 12.10 124 PRO A CA 1
ATOM 935 C C . PRO A 1 124 ? 18.254 2.398 20.231 1.00 11.87 124 PRO A C 1
ATOM 936 O O . PRO A 1 124 ? 17.432 2.423 21.148 1.00 11.51 124 PRO A O 1
ATOM 940 N N . GLY A 1 125 ? 18.594 3.473 19.516 1.00 11.20 125 GLY A N 1
ATOM 941 C CA . GLY A 1 125 ? 17.675 4.565 19.335 1.00 11.00 125 GLY A CA 1
ATOM 942 C C . GLY A 1 125 ? 18.094 5.839 19.986 1.00 10.83 125 GLY A C 1
ATOM 943 O O . GLY A 1 125 ? 19.258 6.021 20.284 1.00 11.41 125 GLY A O 1
ATOM 944 N N . LEU A 1 126 ? 17.122 6.703 20.241 1.00 10.30 126 LEU A N 1
ATOM 945 C CA . LEU A 1 126 ? 17.402 7.959 20.918 1.00 10.54 126 LEU A CA 1
ATOM 946 C C . LEU A 1 126 ? 16.588 8.096 22.181 1.00 10.62 126 LEU A C 1
ATOM 947 O O . LEU A 1 126 ? 15.399 8.037 22.087 1.00 11.25 126 LEU A O 1
ATOM 952 N N . GLY A 1 127 ? 17.214 8.341 23.331 1.00 10.95 127 GLY A N 1
ATOM 953 C CA . GLY A 1 127 ? 16.494 8.612 24.600 1.00 11.32 127 GLY A CA 1
ATOM 954 C C . GLY A 1 127 ? 16.246 10.105 24.811 1.00 11.84 127 GLY A C 1
ATOM 955 O O . GLY A 1 127 ? 17.139 10.886 24.539 1.00 11.29 127 GLY A O 1
ATOM 956 N N . HIS A 1 128 ? 15.033 10.478 25.235 1.00 11.69 128 HIS A N 1
ATOM 957 C CA . HIS A 1 128 ? 14.722 11.817 25.817 1.00 12.13 128 HIS A CA 1
ATOM 958 C C . HIS A 1 128 ? 15.657 12.104 26.967 1.00 11.94 128 HIS A C 1
ATOM 959 O O . HIS A 1 128 ? 15.872 11.235 27.836 1.00 11.06 128 HIS A O 1
ATOM 966 N N . THR A 1 129 ? 16.233 13.323 26.997 1.00 12.11 129 THR A N 1
ATOM 967 C CA . THR A 1 129 ? 17.137 13.739 28.091 1.00 12.36 129 THR A CA 1
ATOM 968 C C . THR A 1 129 ? 16.823 15.175 28.518 1.00 12.68 129 THR A C 1
ATOM 969 O O . THR A 1 129 ? 15.762 15.720 28.161 1.00 12.70 129 THR A O 1
ATOM 973 N N . TYR A 1 130 ? 17.730 15.777 29.276 1.00 13.94 130 TYR A N 1
ATOM 974 C CA . TYR A 1 130 ? 17.577 17.214 29.623 1.00 14.79 130 TYR A CA 1
ATOM 975 C C . TYR A 1 130 ? 18.329 18.140 28.677 1.00 16.17 130 TYR A C 1
ATOM 976 O O . TYR A 1 130 ? 18.300 19.377 28.840 1.00 15.39 130 TYR A O 1
ATOM 985 N N . ASP A 1 131 ? 19.029 17.577 27.700 1.00 17.08 131 ASP A N 1
ATOM 986 C CA . ASP A 1 131 ? 19.479 18.380 26.559 1.00 17.95 131 ASP A CA 1
ATOM 987 C C . ASP A 1 131 ? 19.250 17.619 25.253 1.00 18.64 131 ASP A C 1
ATOM 988 O O . ASP A 1 131 ? 20.210 17.190 24.603 1.00 18.22 131 ASP A O 1
ATOM 993 N N . GLY A 1 132 ? 17.971 17.465 24.894 1.00 17.25 132 GLY A N 1
ATOM 994 C CA . GLY A 1 132 ? 17.573 16.895 23.614 1.00 16.88 132 GLY A CA 1
ATOM 995 C C . GLY A 1 132 ? 17.642 15.380 23.618 1.00 16.50 132 GLY A C 1
ATOM 996 O O . GLY A 1 132 ? 17.926 14.768 24.641 1.00 15.90 132 GLY A O 1
ATOM 997 N N . LYS A 1 133 ? 17.344 14.760 22.485 1.00 16.28 133 LYS A N 1
ATOM 998 C CA . LYS A 1 133 ? 17.532 13.323 22.403 1.00 16.92 133 LYS A CA 1
ATOM 999 C C . LYS A 1 133 ? 19.022 13.081 22.278 1.00 16.39 133 LYS A C 1
ATOM 1000 O O . LYS A 1 133 ? 19.770 13.900 21.708 1.00 17.80 133 LYS A O 1
ATOM 1006 N N . LYS A 1 134 ? 19.447 11.942 22.811 1.00 14.98 134 LYS A N 1
ATOM 1007 C CA . LYS A 1 134 ? 20.797 11.490 22.695 1.00 14.42 134 LYS A CA 1
ATOM 1008 C C . LYS A 1 134 ? 20.640 9.992 22.540 1.00 13.59 134 LYS A C 1
ATOM 1009 O O . LYS A 1 134 ? 19.657 9.414 23.014 1.00 12.17 134 LYS A O 1
ATOM 1015 N N . PRO A 1 135 ? 21.587 9.369 21.851 1.00 12.28 135 PRO A N 1
ATOM 1016 C CA . PRO A 1 135 ? 21.637 7.901 21.967 1.00 11.84 135 PRO A CA 1
ATOM 1017 C C . PRO A 1 135 ? 22.064 7.386 23.346 1.00 11.72 135 PRO A C 1
ATOM 1018 O O . PRO A 1 135 ? 22.677 8.077 24.155 1.00 11.25 135 PRO A O 1
ATOM 1022 N N . TYR A 1 136 ? 21.684 6.136 23.589 1.00 10.82 136 TYR A N 1
ATOM 1023 C CA . TYR A 1 136 ? 21.880 5.527 24.840 1.00 10.69 136 TYR A CA 1
ATOM 1024 C C . TYR A 1 136 ? 23.398 5.199 25.059 1.00 11.05 136 TYR A C 1
ATOM 1025 O O . TYR A 1 136 ? 24.226 5.266 24.138 1.00 11.54 136 TYR A O 1
ATOM 1034 N N . ASP A 1 137 ? 23.729 4.900 26.307 1.00 11.67 137 ASP A N 1
ATOM 1035 C CA . ASP A 1 137 ? 25.094 4.673 26.761 1.00 11.45 137 ASP A CA 1
ATOM 1036 C C . ASP A 1 137 ? 25.278 3.204 26.630 1.00 11.24 137 ASP A C 1
ATOM 1037 O O . ASP A 1 137 ? 24.329 2.494 26.437 1.00 10.26 137 ASP A O 1
ATOM 1042 N N . VAL A 1 138 ? 26.515 2.773 26.797 1.00 12.05 138 VAL A N 1
ATOM 1043 C CA . VAL A 1 138 ? 26.825 1.347 26.903 1.00 12.13 138 VAL A CA 1
ATOM 1044 C C . VAL A 1 138 ? 26.552 0.932 28.344 1.00 12.18 138 VAL A C 1
ATOM 1045 O O . VAL A 1 138 ? 27.194 1.401 29.292 1.00 11.76 138 VAL A O 1
ATOM 1049 N N . ALA A 1 139 ? 25.554 0.082 28.504 1.00 12.54 139 ALA A N 1
ATOM 1050 C CA . ALA A 1 139 ? 25.272 -0.507 29.801 1.00 11.96 139 ALA A CA 1
ATOM 1051 C C . ALA A 1 139 ? 26.370 -1.508 30.231 1.00 11.39 139 ALA A C 1
ATOM 1052 O O . ALA A 1 139 ? 27.105 -2.130 29.381 1.00 10.85 139 ALA A O 1
ATOM 1054 N N . ARG A 1 140 ? 26.435 -1.675 31.554 1.00 10.63 140 ARG A N 1
ATOM 1055 C CA . ARG A 1 140 ? 27.310 -2.647 32.207 1.00 10.99 140 ARG A CA 1
ATOM 1056 C C . ARG A 1 140 ? 26.420 -3.778 32.695 1.00 10.25 140 ARG A C 1
ATOM 1057 O O . ARG A 1 140 ? 25.238 -3.549 33.004 1.00 10.47 140 ARG A O 1
ATOM 1065 N N . ALA A 1 141 ? 26.945 -5.007 32.727 1.00 10.41 141 ALA A N 1
ATOM 1066 C CA . ALA A 1 141 ? 26.173 -6.120 33.241 1.00 10.13 141 ALA A CA 1
ATOM 1067 C C . ALA A 1 141 ? 26.159 -6.072 34.794 1.00 9.85 141 ALA A C 1
ATOM 1068 O O . ALA A 1 141 ? 27.213 -6.144 35.423 1.00 10.98 141 ALA A O 1
ATOM 1070 N N . LEU A 1 142 ? 24.978 -5.939 35.388 1.00 9.69 142 LEU A N 1
ATOM 1071 C CA . LEU A 1 142 ? 24.808 -5.959 36.850 1.00 10.03 142 LEU A CA 1
ATOM 1072 C C . LEU A 1 142 ? 25.498 -7.201 37.503 1.00 10.06 142 LEU A C 1
ATOM 1073 O O . LEU A 1 142 ? 25.327 -8.363 37.088 1.00 9.61 142 LEU A O 1
ATOM 1078 N N . ARG A 1 143 ? 26.351 -6.944 38.470 1.00 10.73 143 ARG A N 1
ATOM 1079 C CA . ARG A 1 143 ? 27.065 -8.019 39.162 1.00 11.21 143 ARG A CA 1
ATOM 1080 C C . ARG A 1 143 ? 26.146 -8.807 40.097 1.00 11.65 143 ARG A C 1
ATOM 1081 O O . ARG A 1 143 ? 25.396 -8.220 40.837 1.00 11.49 143 ARG A O 1
ATOM 1089 N N . LEU A 1 144 ? 26.262 -10.138 40.091 1.00 12.09 144 LEU A N 1
ATOM 1090 C CA . LEU A 1 144 ? 25.545 -10.989 41.068 1.00 12.54 144 LEU A CA 1
ATOM 1091 C C . LEU A 1 144 ? 25.539 -10.362 42.513 1.00 13.62 144 LEU A C 1
ATOM 1092 O O . LEU A 1 144 ? 24.530 -10.375 43.239 1.00 13.20 144 LEU A O 1
ATOM 1097 N N . ASP A 1 145 ? 26.674 -9.815 42.920 1.00 13.07 145 ASP A N 1
ATOM 1098 C CA . ASP A 1 145 ? 26.872 -9.189 44.288 1.00 12.80 145 ASP A CA 1
ATOM 1099 C C . ASP A 1 145 ? 26.197 -7.794 44.501 1.00 12.41 145 ASP A C 1
ATOM 1100 O O . ASP A 1 145 ? 26.251 -7.228 45.629 1.00 12.14 145 ASP A O 1
ATOM 1105 N N . GLU A 1 146 ? 25.544 -7.297 43.431 1.00 12.17 146 GLU A N 1
ATOM 1106 C CA . GLU A 1 146 ? 24.744 -6.057 43.408 1.00 11.73 146 GLU A CA 1
ATOM 1107 C C . GLU A 1 146 ? 23.229 -6.338 43.502 1.00 11.59 146 GLU A C 1
ATOM 1108 O O . GLU A 1 146 ? 22.466 -5.415 43.707 1.00 10.99 146 GLU A O 1
ATOM 1114 N N . ILE A 1 147 ? 22.813 -7.604 43.312 1.00 11.64 147 ILE A N 1
ATOM 1115 C CA . ILE A 1 147 ? 21.390 -7.946 43.342 1.00 11.62 147 ILE A CA 1
ATOM 1116 C C . ILE A 1 147 ? 20.808 -7.703 44.761 1.00 11.02 147 ILE A C 1
ATOM 1117 O O . ILE A 1 147 ? 19.717 -7.118 44.862 1.00 11.63 147 ILE A O 1
ATOM 1122 N N . PRO A 1 148 ? 21.551 -8.042 45.849 1.00 10.62 148 PRO A N 1
ATOM 1123 C CA . PRO A 1 148 ? 21.049 -7.663 47.193 1.00 10.81 148 PRO A CA 1
ATOM 1124 C C . PRO A 1 148 ? 20.672 -6.173 47.344 1.00 10.49 148 PRO A C 1
ATOM 1125 O O . PRO A 1 148 ? 19.678 -5.873 47.979 1.00 10.85 148 PRO A O 1
ATOM 1129 N N . ARG A 1 149 ? 21.452 -5.288 46.745 1.00 10.67 149 ARG A N 1
ATOM 1130 C CA . ARG A 1 149 ? 21.226 -3.826 46.812 1.00 10.68 149 ARG A CA 1
ATOM 1131 C C . ARG A 1 149 ? 19.932 -3.377 46.084 1.00 10.79 149 ARG A C 1
ATOM 1132 O O . ARG A 1 149 ? 19.073 -2.621 46.619 1.00 11.85 149 ARG A O 1
ATOM 1140 N N . LEU A 1 150 ? 19.860 -3.831 44.852 1.00 10.14 150 LEU A N 1
ATOM 1141 C CA . LEU A 1 150 ? 18.755 -3.655 43.921 1.00 9.94 150 LEU A CA 1
ATOM 1142 C C . LEU A 1 150 ? 17.444 -4.052 44.592 1.00 10.44 150 LEU A C 1
ATOM 1143 O O . LEU A 1 150 ? 16.459 -3.329 44.562 1.00 10.69 150 LEU A O 1
ATOM 1148 N N . LEU A 1 151 ? 17.437 -5.229 45.194 1.00 10.31 151 LEU A N 1
ATOM 1149 C CA . LEU A 1 151 ? 16.329 -5.641 45.991 1.00 10.30 151 LEU A CA 1
ATOM 1150 C C . LEU A 1 151 ? 16.001 -4.628 47.127 1.00 10.25 151 LEU A C 1
ATOM 1151 O O . LEU A 1 151 ? 14.820 -4.293 47.350 1.00 9.98 151 LEU A O 1
ATOM 1156 N N . ASP A 1 152 ? 17.009 -4.130 47.839 1.00 9.92 152 ASP A N 1
ATOM 1157 C CA . ASP A 1 152 ? 16.753 -3.089 48.876 1.00 9.79 152 ASP A CA 1
ATOM 1158 C C . ASP A 1 152 ? 16.218 -1.805 48.277 1.00 9.10 152 ASP A C 1
ATOM 1159 O O . ASP A 1 152 ? 15.281 -1.203 48.815 1.00 8.52 152 ASP A O 1
ATOM 1164 N N . ASP A 1 153 ? 16.763 -1.422 47.130 1.00 8.86 153 ASP A N 1
ATOM 1165 C CA . ASP A 1 153 ? 16.133 -0.325 46.354 1.00 8.21 153 ASP A CA 1
ATOM 1166 C C . ASP A 1 153 ? 14.630 -0.584 46.134 1.00 8.15 153 ASP A C 1
ATOM 1167 O O . ASP A 1 153 ? 13.800 0.323 46.322 1.00 7.86 153 ASP A O 1
ATOM 1172 N N . TYR A 1 154 ? 14.263 -1.819 45.763 1.00 7.82 154 TYR A N 1
ATOM 1173 C CA . TYR A 1 154 ? 12.836 -2.090 45.477 1.00 7.78 154 TYR A CA 1
ATOM 1174 C C . TYR A 1 154 ? 12.025 -2.078 46.783 1.00 7.59 154 TYR A C 1
ATOM 1175 O O . TYR A 1 154 ? 10.818 -1.735 46.783 1.00 7.58 154 TYR A O 1
ATOM 1184 N N . GLU A 1 155 ? 12.669 -2.552 47.864 1.00 7.95 155 GLU A N 1
ATOM 1185 C CA . GLU A 1 155 ? 12.024 -2.638 49.177 1.00 8.32 155 GLU A CA 1
ATOM 1186 C C . GLU A 1 155 ? 11.701 -1.237 49.623 1.00 8.50 155 GLU A C 1
ATOM 1187 O O . GLU A 1 155 ? 10.557 -0.942 49.903 1.00 7.60 155 GLU A O 1
ATOM 1193 N N . LYS A 1 156 ? 12.732 -0.404 49.708 1.00 8.88 156 LYS A N 1
ATOM 1194 C CA . LYS A 1 156 ? 12.584 1.034 50.150 1.00 9.37 156 LYS A CA 1
ATOM 1195 C C . LYS A 1 156 ? 11.483 1.716 49.361 1.00 9.15 156 LYS A C 1
ATOM 1196 O O . LYS A 1 156 ? 10.682 2.469 49.946 1.00 8.58 156 LYS A O 1
ATOM 1202 N N . ALA A 1 157 ? 11.465 1.484 48.047 1.00 8.65 157 ALA A N 1
ATOM 1203 C CA . ALA A 1 157 ? 10.494 2.147 47.139 1.00 8.16 157 ALA A CA 1
ATOM 1204 C C . ALA A 1 157 ? 9.066 1.719 47.462 1.00 8.06 157 ALA A C 1
ATOM 1205 O O . ALA A 1 157 ? 8.153 2.540 47.485 1.00 6.96 157 ALA A O 1
ATOM 1207 N N . ALA A 1 158 ? 8.907 0.428 47.739 1.00 8.46 158 ALA A N 1
ATOM 1208 C CA . ALA A 1 158 ? 7.613 -0.145 48.032 1.00 8.36 158 ALA A CA 1
ATOM 1209 C C . ALA A 1 158 ? 7.091 0.384 49.375 1.00 8.33 158 ALA A C 1
ATOM 1210 O O . ALA A 1 158 ? 5.946 0.667 49.489 1.00 7.68 158 ALA A O 1
ATOM 1212 N N . ARG A 1 159 ? 7.939 0.522 50.390 1.00 8.76 159 ARG A N 1
ATOM 1213 C CA . ARG A 1 159 ? 7.494 1.079 51.630 1.00 9.14 159 ARG A CA 1
ATOM 1214 C C . ARG A 1 159 ? 7.247 2.569 51.477 1.00 9.45 159 ARG A C 1
ATOM 1215 O O . ARG A 1 159 ? 6.313 3.107 52.053 1.00 9.30 159 ARG A O 1
ATOM 1223 N N . HIS A 1 160 ? 8.104 3.224 50.715 1.00 9.35 160 HIS A N 1
ATOM 1224 C CA . HIS A 1 160 ? 7.884 4.646 50.431 1.00 9.23 160 HIS A CA 1
ATOM 1225 C C . HIS A 1 160 ? 6.588 4.888 49.745 1.00 8.82 160 HIS A C 1
ATOM 1226 O O . HIS A 1 160 ? 5.994 5.962 49.885 1.00 8.92 160 HIS A O 1
ATOM 1233 N N . ALA A 1 161 ? 6.134 3.937 48.944 1.00 9.19 161 ALA A N 1
ATOM 1234 C CA . ALA A 1 161 ? 4.840 4.061 48.283 1.00 8.71 161 ALA A CA 1
ATOM 1235 C C . ALA A 1 161 ? 3.670 4.050 49.260 1.00 8.36 161 ALA A C 1
ATOM 1236 O O . ALA A 1 161 ? 2.680 4.723 49.020 1.00 8.43 161 ALA A O 1
ATOM 1238 N N . LEU A 1 162 ? 3.762 3.234 50.316 1.00 7.81 162 LEU A N 1
ATOM 1239 C CA . LEU A 1 162 ? 2.721 3.182 51.349 1.00 7.51 162 LEU A CA 1
ATOM 1240 C C . LEU A 1 162 ? 2.742 4.500 52.119 1.00 7.15 162 LEU A C 1
ATOM 1241 O O . LEU A 1 162 ? 1.713 5.086 52.416 1.00 7.18 162 LEU A O 1
ATOM 1246 N N . LYS A 1 163 ? 3.917 5.022 52.342 1.00 7.23 163 LYS A N 1
ATOM 1247 C CA . LYS A 1 163 ? 3.992 6.244 53.127 1.00 7.47 163 LYS A CA 1
ATOM 1248 C C . LYS A 1 163 ? 3.364 7.357 52.307 1.00 7.28 163 LYS A C 1
ATOM 1249 O O . LYS A 1 163 ? 2.727 8.271 52.825 1.00 7.45 163 LYS A O 1
ATOM 1255 N N . ALA A 1 164 ? 3.616 7.325 51.011 1.00 6.90 164 ALA A N 1
ATOM 1256 C CA . ALA A 1 164 ? 3.117 8.379 50.119 1.00 7.07 164 ALA A CA 1
ATOM 1257 C C . ALA A 1 164 ? 1.573 8.338 49.970 1.00 7.10 164 ALA A C 1
ATOM 1258 O O . ALA A 1 164 ? 0.998 9.221 49.396 1.00 6.75 164 ALA A O 1
ATOM 1260 N N . GLY A 1 165 ? 0.947 7.235 50.399 1.00 6.82 165 GLY A N 1
ATOM 1261 C CA . GLY A 1 165 ? -0.512 7.080 50.370 1.00 6.68 165 GLY A CA 1
ATOM 1262 C C . GLY A 1 165 ? -1.072 6.196 49.275 1.00 6.66 165 GLY A C 1
ATOM 1263 O O . GLY A 1 165 ? -2.277 6.117 49.085 1.00 6.15 165 GLY A O 1
ATOM 1264 N N . PHE A 1 166 ? -0.184 5.579 48.495 1.00 6.93 166 PHE A N 1
ATOM 1265 C CA . PHE A 1 166 ? -0.627 4.678 47.462 1.00 6.94 166 PHE A CA 1
ATOM 1266 C C . PHE A 1 166 ? -1.195 3.450 48.136 1.00 7.27 166 PHE A C 1
ATOM 1267 O O . PHE A 1 166 ? -0.766 3.077 49.230 1.00 6.96 166 PHE A O 1
ATOM 1275 N N . ASP A 1 167 ? -2.160 2.873 47.448 1.00 7.38 167 ASP A N 1
ATOM 1276 C CA . ASP A 1 167 ? -2.868 1.679 47.858 1.00 7.44 167 ASP A CA 1
ATOM 1277 C C . ASP A 1 167 ? -1.956 0.489 47.673 1.00 7.49 167 ASP A C 1
ATOM 1278 O O . ASP A 1 167 ? -2.093 -0.461 48.381 1.00 8.46 167 ASP A O 1
ATOM 1283 N N . GLY A 1 168 ? -1.070 0.532 46.676 1.00 7.19 168 GLY A N 1
ATOM 1284 C CA . GLY A 1 168 ? 0.056 -0.402 46.627 1.00 6.80 168 GLY A CA 1
ATOM 1285 C C . GLY A 1 168 ? 1.025 -0.117 45.504 1.00 6.75 168 GLY A C 1
ATOM 1286 O O . GLY A 1 168 ? 1.196 1.042 45.099 1.00 6.21 168 GLY A O 1
ATOM 1287 N N . VAL A 1 169 ? 1.674 -1.170 45.001 1.00 6.54 169 VAL A N 1
ATOM 1288 C CA . VAL A 1 169 ? 2.584 -1.002 43.860 1.00 6.30 169 VAL A CA 1
ATOM 1289 C C . VAL A 1 169 ? 2.393 -2.019 42.711 1.00 6.14 169 VAL A C 1
ATOM 1290 O O . VAL A 1 169 ? 1.988 -3.182 42.924 1.00 5.81 169 VAL A O 1
ATOM 1294 N N . GLN A 1 170 ? 2.676 -1.567 41.495 1.00 5.80 170 GLN A N 1
ATOM 1295 C CA . GLN A 1 170 ? 2.887 -2.474 40.357 1.00 5.86 170 GLN A CA 1
ATOM 1296 C C . GLN A 1 170 ? 4.354 -2.439 39.894 1.00 5.69 170 GLN A C 1
ATOM 1297 O O . GLN A 1 170 ? 4.883 -1.376 39.564 1.00 5.62 170 GLN A O 1
ATOM 1303 N N . ILE A 1 171 ? 5.004 -3.610 39.843 1.00 5.74 171 ILE A N 1
ATOM 1304 C CA . ILE A 1 171 ? 6.436 -3.708 39.485 1.00 5.93 171 ILE A CA 1
ATOM 1305 C C . ILE A 1 171 ? 6.565 -3.642 37.962 1.00 6.20 171 ILE A C 1
ATOM 1306 O O . ILE A 1 171 ? 5.971 -4.447 37.216 1.00 6.49 171 ILE A O 1
ATOM 1311 N N . HIS A 1 172 ? 7.269 -2.627 37.481 1.00 6.24 172 HIS A N 1
ATOM 1312 C CA . HIS A 1 172 ? 7.461 -2.501 36.031 1.00 6.44 172 HIS A CA 1
ATOM 1313 C C . HIS A 1 172 ? 8.440 -3.547 35.563 1.00 6.35 172 HIS A C 1
ATOM 1314 O O . HIS A 1 172 ? 9.663 -3.430 35.788 1.00 6.66 172 HIS A O 1
ATOM 1321 N N . ALA A 1 173 ? 7.889 -4.623 34.985 1.00 6.72 173 ALA A N 1
ATOM 1322 C CA . ALA A 1 173 ? 8.665 -5.691 34.362 1.00 7.05 173 ALA A CA 1
ATOM 1323 C C . ALA A 1 173 ? 8.311 -5.895 32.861 1.00 7.23 173 ALA A C 1
ATOM 1324 O O . ALA A 1 173 ? 8.413 -7.022 32.330 1.00 7.44 173 ALA A O 1
ATOM 1326 N N . ALA A 1 174 ? 7.828 -4.804 32.205 1.00 7.08 174 ALA A N 1
ATOM 1327 C CA . ALA A 1 174 ? 7.662 -4.753 30.713 1.00 7.07 174 ALA A CA 1
ATOM 1328 C C . ALA A 1 174 ? 8.497 -3.763 29.981 1.00 6.91 174 ALA A C 1
ATOM 1329 O O . ALA A 1 174 ? 9.330 -3.056 30.612 1.00 7.40 174 ALA A O 1
ATOM 1331 N N . ASN A 1 175 ? 8.299 -3.780 28.652 1.00 7.31 175 ASN A N 1
ATOM 1332 C CA . ASN A 1 175 ? 8.552 -2.675 27.742 1.00 7.45 175 ASN A CA 1
ATOM 1333 C C . ASN A 1 175 ? 10.015 -2.439 27.542 1.00 7.63 175 ASN A C 1
ATOM 1334 O O . ASN A 1 175 ? 10.419 -1.403 27.081 1.00 6.61 175 ASN A O 1
ATOM 1339 N N . GLY A 1 176 ? 10.812 -3.483 27.785 1.00 7.77 176 GLY A N 1
ATOM 1340 C CA . GLY A 1 176 ? 12.270 -3.366 27.574 1.00 7.72 176 GLY A CA 1
ATOM 1341 C C . GLY A 1 176 ? 13.117 -2.737 28.678 1.00 7.74 176 GLY A C 1
ATOM 1342 O O . GLY A 1 176 ? 14.345 -2.475 28.505 1.00 7.54 176 GLY A O 1
ATOM 1343 N N . TYR A 1 177 ? 12.529 -2.496 29.845 1.00 8.17 177 TYR A N 1
ATOM 1344 C CA . TYR A 1 177 ? 13.282 -1.957 30.954 1.00 8.47 177 TYR A CA 1
ATOM 1345 C C . TYR A 1 177 ? 13.975 -3.121 31.705 1.00 8.46 177 TYR A C 1
ATOM 1346 O O . TYR A 1 177 ? 14.157 -4.191 31.104 1.00 9.58 177 TYR A O 1
ATOM 1355 N N . LEU A 1 178 ? 14.429 -2.917 32.946 1.00 8.13 178 LEU A N 1
ATOM 1356 C CA . LEU A 1 178 ? 15.473 -3.775 33.533 1.00 7.81 178 LEU A CA 1
ATOM 1357 C C . LEU A 1 178 ? 15.056 -5.251 33.695 1.00 8.18 178 LEU A C 1
ATOM 1358 O O . LEU A 1 178 ? 15.820 -6.202 33.423 1.00 7.52 178 LEU A O 1
ATOM 1363 N N . ILE A 1 179 ? 13.838 -5.441 34.185 1.00 8.16 179 ILE A N 1
ATOM 1364 C CA . ILE A 1 179 ? 13.444 -6.795 34.557 1.00 7.83 179 ILE A CA 1
ATOM 1365 C C . ILE A 1 179 ? 13.194 -7.562 33.265 1.00 7.92 179 ILE A C 1
ATOM 1366 O O . ILE A 1 179 ? 13.532 -8.755 33.175 1.00 9.15 179 ILE A O 1
ATOM 1371 N N . ASP A 1 180 ? 12.573 -6.884 32.292 1.00 7.48 180 ASP A N 1
ATOM 1372 C CA . ASP A 1 180 ? 12.194 -7.428 31.007 1.00 7.92 180 ASP A CA 1
ATOM 1373 C C . ASP A 1 180 ? 13.426 -7.799 30.169 1.00 8.12 180 ASP A C 1
ATOM 1374 O O . ASP A 1 180 ? 13.405 -8.766 29.468 1.00 8.42 180 ASP A O 1
ATOM 1379 N N . GLU A 1 181 ? 14.498 -7.001 30.263 1.00 8.49 181 GLU A N 1
ATOM 1380 C CA . GLU A 1 181 ? 15.815 -7.342 29.701 1.00 8.30 181 GLU A CA 1
ATOM 1381 C C . GLU A 1 181 ? 16.372 -8.678 30.238 1.00 8.06 181 GLU A C 1
ATOM 1382 O O . GLU A 1 181 ? 16.919 -9.453 29.455 1.00 7.60 181 GLU A O 1
ATOM 1388 N N . PHE A 1 182 ? 16.225 -8.911 31.555 1.00 7.82 182 PHE A N 1
ATOM 1389 C CA . PHE A 1 182 ? 16.601 -10.209 32.198 1.00 7.77 182 PHE A CA 1
ATOM 1390 C C . PHE A 1 182 ? 15.712 -11.367 31.713 1.00 8.00 182 PHE A C 1
ATOM 1391 O O . PHE A 1 182 ? 16.199 -12.484 31.463 1.00 7.47 182 PHE A O 1
ATOM 1399 N N . ILE A 1 183 ? 14.431 -11.122 31.589 1.00 8.18 183 ILE A N 1
ATOM 1400 C CA . ILE A 1 183 ? 13.489 -12.177 31.093 1.00 8.89 183 ILE A CA 1
ATOM 1401 C C . ILE A 1 183 ? 13.749 -12.748 29.637 1.00 9.07 183 ILE A C 1
ATOM 1402 O O . ILE A 1 183 ? 13.642 -13.969 29.372 1.00 9.34 183 ILE A O 1
ATOM 1407 N N . ARG A 1 184 ? 14.085 -11.861 28.685 1.00 9.05 184 ARG A N 1
ATOM 1408 C CA . ARG A 1 184 ? 14.041 -12.157 27.270 1.00 9.15 184 ARG A CA 1
ATOM 1409 C C . ARG A 1 184 ? 15.405 -12.505 26.693 1.00 9.29 184 ARG A C 1
ATOM 1410 O O . ARG A 1 184 ? 16.452 -11.973 27.096 1.00 9.05 184 ARG A O 1
ATOM 1418 N N . ASP A 1 185 ? 15.421 -13.451 25.790 1.00 9.51 185 ASP A N 1
ATOM 1419 C CA . ASP A 1 185 ? 16.706 -13.991 25.395 1.00 10.24 185 ASP A CA 1
ATOM 1420 C C . ASP A 1 185 ? 17.454 -13.134 24.353 1.00 10.47 185 ASP A C 1
ATOM 1421 O O . ASP A 1 185 ? 18.628 -13.378 24.130 1.00 9.80 185 ASP A O 1
ATOM 1426 N N . SER A 1 186 ? 16.850 -12.083 23.785 1.00 11.43 186 SER A N 1
ATOM 1427 C CA . SER A 1 186 ? 17.660 -11.199 22.944 1.00 11.63 186 SER A CA 1
ATOM 1428 C C . SER A 1 186 ? 18.544 -10.258 23.757 1.00 11.46 186 SER A C 1
ATOM 1429 O O . SER A 1 186 ? 19.413 -9.633 23.216 1.00 14.37 186 SER A O 1
ATOM 1432 N N . THR A 1 187 ? 18.210 -10.050 25.020 1.00 11.81 187 THR A N 1
ATOM 1433 C CA . THR A 1 187 ? 18.920 -9.091 25.885 1.00 11.28 187 THR A CA 1
ATOM 1434 C C . THR A 1 187 ? 19.729 -9.792 27.029 1.00 11.50 187 THR A C 1
ATOM 1435 O O . THR A 1 187 ? 20.805 -9.309 27.442 1.00 10.31 187 THR A O 1
ATOM 1439 N N . ASN A 1 188 ? 19.232 -10.948 27.507 1.00 11.69 188 ASN A N 1
ATOM 1440 C CA . ASN A 1 188 ? 19.897 -11.693 28.544 1.00 11.44 188 ASN A CA 1
ATOM 1441 C C . ASN A 1 188 ? 20.900 -12.722 28.021 1.00 12.17 188 ASN A C 1
ATOM 1442 O O . ASN A 1 188 ? 20.526 -13.849 27.584 1.00 10.63 188 ASN A O 1
ATOM 1447 N N . HIS A 1 189 ? 22.178 -12.375 28.111 1.00 13.26 189 HIS A N 1
ATOM 1448 C CA . HIS A 1 189 ? 23.223 -13.304 27.692 1.00 14.48 189 HIS A CA 1
ATOM 1449 C C . HIS A 1 189 ? 24.128 -13.737 28.860 1.00 14.05 189 HIS A C 1
ATOM 1450 O O . HIS A 1 189 ? 25.302 -14.010 28.650 1.00 14.94 189 HIS A O 1
ATOM 1457 N N . ARG A 1 190 ? 23.558 -13.826 30.081 1.00 13.80 190 ARG A N 1
ATOM 1458 C CA . ARG A 1 190 ? 24.237 -14.174 31.326 1.00 14.24 190 ARG A CA 1
ATOM 1459 C C . ARG A 1 190 ? 24.525 -15.675 31.496 1.00 16.18 190 ARG A C 1
ATOM 1460 O O . ARG A 1 190 ? 23.703 -16.514 31.121 1.00 16.79 190 ARG A O 1
ATOM 1468 N N . HIS A 1 191 ? 25.685 -15.979 32.083 1.00 18.11 191 HIS A N 1
ATOM 1469 C CA . HIS A 1 191 ? 26.137 -17.359 32.343 1.00 18.71 191 HIS A CA 1
ATOM 1470 C C . HIS A 1 191 ? 25.914 -17.835 33.758 1.00 18.28 191 HIS A C 1
ATOM 1471 O O . HIS A 1 191 ? 26.308 -18.956 34.096 1.00 16.70 191 HIS A O 1
ATOM 1478 N N . ASP A 1 192 ? 25.314 -16.997 34.598 1.00 17.63 192 ASP A N 1
ATOM 1479 C CA . ASP A 1 192 ? 25.133 -17.315 36.026 1.00 16.76 192 ASP A CA 1
ATOM 1480 C C . ASP A 1 192 ? 23.687 -17.669 36.281 1.00 15.84 192 ASP A C 1
ATOM 1481 O O . ASP A 1 192 ? 22.943 -17.898 35.338 1.00 15.46 192 ASP A O 1
ATOM 1486 N N . GLU A 1 193 ? 23.321 -17.736 37.556 1.00 15.39 193 GLU A N 1
ATOM 1487 C CA . GLU A 1 193 ? 21.995 -18.162 37.965 1.00 15.51 193 GLU A CA 1
ATOM 1488 C C . GLU A 1 193 ? 20.831 -17.226 37.568 1.00 14.11 193 GLU A C 1
ATOM 1489 O O . GLU A 1 193 ? 19.700 -17.551 37.856 1.00 13.07 193 GLU A O 1
ATOM 1495 N N . TYR A 1 194 ? 21.111 -16.096 36.895 1.00 12.74 194 TYR A N 1
ATOM 1496 C CA . TYR A 1 194 ? 20.064 -15.163 36.416 1.00 12.62 194 TYR A CA 1
ATOM 1497 C C . TYR A 1 194 ? 19.893 -15.126 34.915 1.00 12.78 194 TYR A C 1
ATOM 1498 O O . TYR A 1 194 ? 19.211 -14.252 34.413 1.00 12.83 194 TYR A O 1
ATOM 1507 N N . GLY A 1 195 ? 20.482 -16.088 34.182 1.00 13.00 195 GLY A N 1
ATOM 1508 C CA . GLY A 1 195 ? 20.456 -16.089 32.717 1.00 13.37 195 GLY A CA 1
ATOM 1509 C C . GLY A 1 195 ? 20.616 -17.506 32.205 1.00 13.36 195 GLY A C 1
ATOM 1510 O O . GLY A 1 195 ? 20.899 -18.396 32.992 1.00 12.91 195 GLY A O 1
ATOM 1511 N N . GLY A 1 196 ? 20.486 -17.704 30.891 1.00 13.23 196 GLY A N 1
ATOM 1512 C CA . GLY A 1 196 ? 20.419 -19.059 30.329 1.00 13.29 196 GLY A CA 1
ATOM 1513 C C . GLY A 1 196 ? 19.023 -19.693 30.460 1.00 11.91 196 GLY A C 1
ATOM 1514 O O . GLY A 1 196 ? 18.163 -19.454 29.629 1.00 11.62 196 GLY A O 1
ATOM 1515 N N . ALA A 1 197 ? 18.783 -20.470 31.523 1.00 11.85 197 ALA A N 1
ATOM 1516 C CA . ALA A 1 197 ? 17.528 -21.229 31.646 1.00 11.93 197 ALA A CA 1
ATOM 1517 C C . ALA A 1 197 ? 16.331 -20.331 31.972 1.00 11.70 197 ALA A C 1
ATOM 1518 O O . ALA A 1 197 ? 16.488 -19.289 32.635 1.00 11.79 197 ALA A O 1
ATOM 1520 N N . VAL A 1 198 ? 15.148 -20.746 31.525 1.00 11.60 198 VAL A N 1
ATOM 1521 C CA . VAL A 1 198 ? 13.900 -20.046 31.845 1.00 11.95 198 VAL A CA 1
ATOM 1522 C C . VAL A 1 198 ? 13.793 -19.637 33.319 1.00 11.90 198 VAL A C 1
ATOM 1523 O O . VAL A 1 198 ? 13.572 -18.454 33.617 1.00 12.13 198 VAL A O 1
ATOM 1527 N N . GLU A 1 199 ? 13.988 -20.572 34.247 1.00 10.93 199 GLU A N 1
ATOM 1528 C CA . GLU A 1 199 ? 13.894 -20.193 35.670 1.00 11.02 199 GLU A CA 1
ATOM 1529 C C . GLU A 1 199 ? 14.956 -19.140 36.116 1.00 10.54 199 GLU A C 1
ATOM 1530 O O . GLU A 1 199 ? 14.633 -18.254 36.894 1.00 10.36 199 GLU A O 1
ATOM 1536 N N . ASN A 1 200 ? 16.168 -19.204 35.570 1.00 10.51 200 ASN A N 1
ATOM 1537 C CA . ASN A 1 200 ? 17.176 -18.166 35.751 1.00 10.08 200 ASN A CA 1
ATOM 1538 C C . ASN A 1 200 ? 16.736 -16.800 35.208 1.00 10.37 200 ASN A C 1
ATOM 1539 O O . ASN A 1 200 ? 16.917 -15.760 35.814 1.00 10.80 200 ASN A O 1
ATOM 1544 N N . ARG A 1 201 ? 16.154 -16.805 34.032 1.00 11.28 201 ARG A N 1
ATOM 1545 C CA . ARG A 1 201 ? 15.691 -15.544 33.427 1.00 11.01 201 ARG A CA 1
ATOM 1546 C C . ARG A 1 201 ? 14.534 -14.880 34.176 1.00 11.16 201 ARG A C 1
ATOM 1547 O O . ARG A 1 201 ? 14.548 -13.622 34.331 1.00 10.03 201 ARG A O 1
ATOM 1555 N N . ILE A 1 202 ? 13.576 -15.670 34.689 1.00 9.89 202 ILE A N 1
ATOM 1556 C CA . ILE A 1 202 ? 12.558 -15.085 35.602 1.00 9.33 202 ILE A CA 1
ATOM 1557 C C . ILE A 1 202 ? 12.994 -14.913 37.064 1.00 9.44 202 ILE A C 1
ATOM 1558 O O . ILE A 1 202 ? 12.203 -14.402 37.858 1.00 9.64 202 ILE A O 1
ATOM 1563 N N . ARG A 1 203 ? 14.257 -15.228 37.397 1.00 9.26 203 ARG A N 1
ATOM 1564 C CA . ARG A 1 203 ? 14.720 -15.217 38.801 1.00 9.21 203 ARG A CA 1
ATOM 1565 C C . ARG A 1 203 ? 14.707 -13.783 39.400 1.00 8.53 203 ARG A C 1
ATOM 1566 O O . ARG A 1 203 ? 14.396 -13.577 40.608 1.00 8.73 203 ARG A O 1
ATOM 1574 N N . LEU A 1 204 ? 15.027 -12.806 38.584 1.00 7.67 204 LEU A N 1
ATOM 1575 C CA . LEU A 1 204 ? 15.027 -11.412 39.108 1.00 7.81 204 LEU A CA 1
ATOM 1576 C C . LEU A 1 204 ? 13.573 -11.007 39.380 1.00 7.61 204 LEU A C 1
ATOM 1577 O O . LEU A 1 204 ? 13.252 -10.441 40.466 1.00 8.26 204 LEU A O 1
ATOM 1582 N N . LEU A 1 205 ? 12.704 -11.227 38.397 1.00 8.21 205 LEU A N 1
ATOM 1583 C CA . LEU A 1 205 ? 11.254 -10.971 38.576 1.00 8.14 205 LEU A CA 1
ATOM 1584 C C . LEU A 1 205 ? 10.792 -11.606 39.865 1.00 8.49 205 LEU A C 1
ATOM 1585 O O . LEU A 1 205 ? 10.125 -10.987 40.672 1.00 7.67 205 LEU A O 1
ATOM 1590 N N . LYS A 1 206 ? 11.124 -12.888 40.035 1.00 8.82 206 LYS A N 1
ATOM 1591 C CA . LYS A 1 206 ? 10.713 -13.602 41.201 1.00 8.74 206 LYS A CA 1
ATOM 1592 C C . LYS A 1 206 ? 11.219 -12.924 42.528 1.00 9.10 206 LYS A C 1
ATOM 1593 O O . LYS A 1 206 ? 10.386 -12.525 43.357 1.00 8.44 206 LYS A O 1
ATOM 1599 N N . ASP A 1 207 ? 12.534 -12.750 42.707 1.00 9.69 207 ASP A N 1
ATOM 1600 C CA . ASP A 1 207 ? 13.101 -12.184 43.935 1.00 9.62 207 ASP A CA 1
ATOM 1601 C C . ASP A 1 207 ? 12.642 -10.752 44.190 1.00 9.03 207 ASP A C 1
ATOM 1602 O O . ASP A 1 207 ? 12.504 -10.367 45.330 1.00 9.00 207 ASP A O 1
ATOM 1607 N N . VAL A 1 208 ? 12.450 -9.959 43.146 1.00 9.08 208 VAL A N 1
ATOM 1608 C CA . VAL A 1 208 ? 11.998 -8.581 43.341 1.00 9.20 208 VAL A CA 1
ATOM 1609 C C . VAL A 1 208 ? 10.537 -8.663 43.813 1.00 9.56 208 VAL A C 1
ATOM 1610 O O . VAL A 1 208 ? 10.218 -8.064 44.826 1.00 9.39 208 VAL A O 1
ATOM 1614 N N . THR A 1 209 ? 9.700 -9.497 43.157 1.00 9.44 209 THR A N 1
ATOM 1615 C CA . THR A 1 209 ? 8.292 -9.738 43.638 1.00 8.97 209 THR A CA 1
ATOM 1616 C C . THR A 1 209 ? 8.215 -10.228 45.110 1.00 9.31 209 THR A C 1
ATOM 1617 O O . THR A 1 209 ? 7.451 -9.660 45.917 1.00 8.22 209 THR A O 1
ATOM 1621 N N . GLU A 1 210 ? 8.964 -11.289 45.441 1.00 9.51 210 GLU A N 1
ATOM 1622 C CA . GLU A 1 210 ? 9.058 -11.753 46.825 1.00 10.22 210 GLU A CA 1
ATOM 1623 C C . GLU A 1 210 ? 9.542 -10.672 47.801 1.00 9.38 210 GLU A C 1
ATOM 1624 O O . GLU A 1 210 ? 9.137 -10.670 48.981 1.00 8.97 210 GLU A O 1
ATOM 1630 N N . ARG A 1 211 ? 10.400 -9.762 47.348 1.00 8.50 211 ARG A N 1
ATOM 1631 C CA . ARG A 1 211 ? 10.854 -8.694 48.294 1.00 8.25 211 ARG A CA 1
ATOM 1632 C C . ARG A 1 211 ? 9.765 -7.669 48.522 1.00 7.77 211 ARG A C 1
ATOM 1633 O O . ARG A 1 211 ? 9.571 -7.177 49.642 1.00 6.88 211 ARG A O 1
ATOM 1641 N N . VAL A 1 212 ? 9.057 -7.296 47.455 1.00 7.16 212 VAL A N 1
ATOM 1642 C CA . VAL A 1 212 ? 7.871 -6.417 47.620 1.00 6.72 212 VAL A CA 1
ATOM 1643 C C . VAL A 1 212 ? 6.753 -7.021 48.460 1.00 6.53 212 VAL A C 1
ATOM 1644 O O . VAL A 1 212 ? 6.278 -6.381 49.347 1.00 6.70 212 VAL A O 1
ATOM 1648 N N . ILE A 1 213 ? 6.433 -8.303 48.249 1.00 6.53 213 ILE A N 1
ATOM 1649 C CA . ILE A 1 213 ? 5.418 -8.997 49.000 1.00 6.39 213 ILE A CA 1
ATOM 1650 C C . ILE A 1 213 ? 5.770 -9.047 50.516 1.00 6.28 213 ILE A C 1
ATOM 1651 O O . ILE A 1 213 ? 4.929 -8.815 51.381 1.00 6.66 213 ILE A O 1
ATOM 1656 N N . ALA A 1 214 ? 7.023 -9.313 50.820 1.00 6.29 214 ALA A N 1
ATOM 1657 C CA . ALA A 1 214 ? 7.543 -9.343 52.201 1.00 6.35 214 ALA A CA 1
ATOM 1658 C C . ALA A 1 214 ? 7.495 -7.966 52.936 1.00 6.54 214 ALA A C 1
ATOM 1659 O O . ALA A 1 214 ? 7.506 -7.911 54.183 1.00 7.32 214 ALA A O 1
ATOM 1661 N N . THR A 1 215 ? 7.525 -6.908 52.148 1.00 6.33 215 THR A N 1
ATOM 1662 C CA . THR A 1 215 ? 7.455 -5.500 52.594 1.00 6.67 215 THR A CA 1
ATOM 1663 C C . THR A 1 215 ? 6.055 -4.916 52.796 1.00 6.74 215 THR A C 1
ATOM 1664 O O . THR A 1 215 ? 5.806 -4.270 53.813 1.00 6.72 215 THR A O 1
ATOM 1668 N N . ILE A 1 216 ? 5.165 -5.099 51.808 1.00 6.61 216 ILE A N 1
ATOM 1669 C CA . ILE A 1 216 ? 3.880 -4.478 51.823 1.00 6.85 216 ILE A CA 1
ATOM 1670 C C . ILE A 1 216 ? 2.666 -5.413 51.709 1.00 6.63 216 ILE A C 1
ATOM 1671 O O . ILE A 1 216 ? 1.544 -4.941 51.740 1.00 6.52 216 ILE A O 1
ATOM 1676 N N . GLY A 1 217 ? 2.896 -6.720 51.580 1.00 7.48 217 GLY A N 1
ATOM 1677 C CA . GLY A 1 217 ? 1.830 -7.741 51.471 1.00 7.23 217 GLY A CA 1
ATOM 1678 C C . GLY A 1 217 ? 1.495 -7.987 49.995 1.00 7.53 217 GLY A C 1
ATOM 1679 O O . GLY A 1 217 ? 1.532 -7.057 49.199 1.00 6.87 217 GLY A O 1
ATOM 1680 N N . LYS A 1 218 ? 1.230 -9.238 49.614 1.00 7.46 218 LYS A N 1
ATOM 1681 C CA . LYS A 1 218 ? 0.794 -9.616 48.281 1.00 8.05 218 LYS A CA 1
ATOM 1682 C C . LYS A 1 218 ? -0.489 -8.914 47.810 1.00 8.17 218 LYS A C 1
ATOM 1683 O O . LYS A 1 218 ? -0.733 -8.771 46.609 1.00 7.47 218 LYS A O 1
ATOM 1689 N N . GLU A 1 219 ? -1.339 -8.518 48.736 1.00 9.01 219 GLU A N 1
ATOM 1690 C CA . GLU A 1 219 ? -2.638 -8.001 48.353 1.00 9.74 219 GLU A CA 1
ATOM 1691 C C . GLU A 1 219 ? -2.553 -6.562 47.838 1.00 9.44 219 GLU A C 1
ATOM 1692 O O . GLU A 1 219 ? -3.545 -6.010 47.385 1.00 9.93 219 GLU A O 1
ATOM 1698 N N . ARG A 1 220 ? -1.371 -5.996 47.939 1.00 9.71 220 ARG A N 1
ATOM 1699 C CA . ARG A 1 220 ? -1.004 -4.664 47.376 1.00 9.71 220 ARG A CA 1
ATOM 1700 C C . ARG A 1 220 ? 0.129 -4.710 46.323 1.00 8.72 220 ARG A C 1
ATOM 1701 O O . ARG A 1 220 ? 0.728 -3.688 45.979 1.00 7.55 220 ARG A O 1
ATOM 1709 N N . THR A 1 221 ? 0.478 -5.922 45.886 1.00 7.56 221 THR A N 1
ATOM 1710 C CA . THR A 1 221 ? 1.632 -6.134 45.027 1.00 7.35 221 THR A CA 1
ATOM 1711 C C . THR A 1 221 ? 1.113 -6.606 43.662 1.00 7.23 221 THR A C 1
ATOM 1712 O O . THR A 1 221 ? 0.435 -7.655 43.580 1.00 6.72 221 THR A O 1
ATOM 1716 N N . ALA A 1 222 ? 1.424 -5.828 42.623 1.00 7.33 222 ALA A N 1
ATOM 1717 C CA . ALA A 1 222 ? 1.075 -6.166 41.218 1.00 7.18 222 ALA A CA 1
ATOM 1718 C C . ALA A 1 222 ? 2.303 -6.223 40.343 1.00 6.95 222 ALA A C 1
ATOM 1719 O O . ALA A 1 222 ? 3.385 -5.789 40.747 1.00 7.06 222 ALA A O 1
ATOM 1721 N N . VAL A 1 223 ? 2.148 -6.769 39.138 1.00 6.61 223 VAL A N 1
ATOM 1722 C CA . VAL A 1 223 ? 3.289 -6.935 38.196 1.00 6.71 223 VAL A CA 1
ATOM 1723 C C . VAL A 1 223 ? 2.779 -6.543 36.811 1.00 6.57 223 VAL A C 1
ATOM 1724 O O . VAL A 1 223 ? 1.594 -6.807 36.435 1.00 6.23 223 VAL A O 1
ATOM 1728 N N . ARG A 1 224 ? 3.630 -5.836 36.061 1.00 6.69 224 ARG A N 1
ATOM 1729 C CA . ARG A 1 224 ? 3.467 -5.707 34.640 1.00 6.65 224 ARG A CA 1
ATOM 1730 C C . ARG A 1 224 ? 4.488 -6.478 33.819 1.00 6.67 224 ARG A C 1
ATOM 1731 O O . ARG A 1 224 ? 5.692 -6.321 34.015 1.00 6.72 224 ARG A O 1
ATOM 1739 N N . LEU A 1 225 ? 3.974 -7.162 32.811 1.00 6.69 225 LEU A N 1
ATOM 1740 C CA . LEU A 1 225 ? 4.726 -7.806 31.735 1.00 7.38 225 LEU A CA 1
ATOM 1741 C C . LEU A 1 225 ? 4.272 -7.362 30.335 1.00 7.05 225 LEU A C 1
ATOM 1742 O O . LEU A 1 225 ? 3.141 -6.858 30.144 1.00 7.58 225 LEU A O 1
ATOM 1747 N N . SER A 1 226 ? 5.153 -7.578 29.354 1.00 7.17 226 SER A N 1
ATOM 1748 C CA . SER A 1 226 ? 4.847 -7.387 27.932 1.00 7.54 226 SER A CA 1
ATOM 1749 C C . SER A 1 226 ? 5.485 -8.540 27.179 1.00 7.58 226 SER A C 1
ATOM 1750 O O . SER A 1 226 ? 6.555 -8.400 26.671 1.00 8.01 226 SER A O 1
ATOM 1753 N N . PRO A 1 227 ? 4.832 -9.702 27.142 1.00 8.11 227 PRO A N 1
ATOM 1754 C CA . PRO A 1 227 ? 5.560 -10.882 26.684 1.00 8.63 227 PRO A CA 1
ATOM 1755 C C . PRO A 1 227 ? 5.822 -10.909 25.130 1.00 9.10 227 PRO A C 1
ATOM 1756 O O . PRO A 1 227 ? 6.822 -11.488 24.696 1.00 9.82 227 PRO A O 1
ATOM 1760 N N . ASN A 1 228 ? 4.930 -10.292 24.338 1.00 8.79 228 ASN A N 1
ATOM 1761 C CA . ASN A 1 228 ? 4.976 -10.415 22.847 1.00 8.97 228 ASN A CA 1
ATOM 1762 C C . ASN A 1 228 ? 5.224 -9.144 22.053 1.00 9.26 228 ASN A C 1
ATOM 1763 O O . ASN A 1 228 ? 4.563 -8.115 22.245 1.00 9.06 228 ASN A O 1
ATOM 1768 N N . GLY A 1 229 ? 6.162 -9.259 21.113 1.00 9.38 229 GLY A N 1
ATOM 1769 C CA . GLY A 1 229 ? 6.524 -8.148 20.226 1.00 10.08 229 GLY A CA 1
ATOM 1770 C C . GLY A 1 229 ? 7.746 -7.434 20.750 1.00 10.23 229 GLY A C 1
ATOM 1771 O O . GLY A 1 229 ? 7.853 -7.278 21.973 1.00 9.94 229 GLY A O 1
ATOM 1772 N N . GLU A 1 230 ? 8.647 -7.033 19.839 1.00 10.90 230 GLU A N 1
ATOM 1773 C CA . GLU A 1 230 ? 9.918 -6.378 20.191 1.00 12.09 230 GLU A CA 1
ATOM 1774 C C . GLU A 1 230 ? 9.642 -4.968 20.647 1.00 12.04 230 GLU A C 1
ATOM 1775 O O . GLU A 1 230 ? 8.787 -4.292 20.028 1.00 11.99 230 GLU A O 1
ATOM 1781 N N . ILE A 1 231 ? 10.395 -4.542 21.660 1.00 11.28 231 ILE A N 1
ATOM 1782 C CA . ILE A 1 231 ? 10.335 -3.163 22.198 1.00 10.74 231 ILE A CA 1
ATOM 1783 C C . ILE A 1 231 ? 11.658 -2.708 22.778 1.00 10.26 231 ILE A C 1
ATOM 1784 O O . ILE A 1 231 ? 12.198 -3.283 23.747 1.00 9.57 231 ILE A O 1
ATOM 1789 N N . GLN A 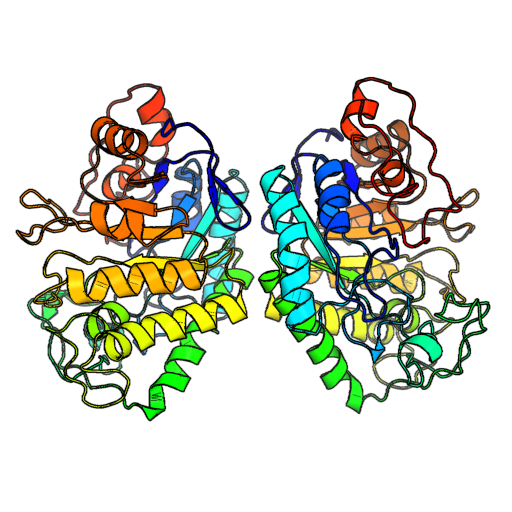1 232 ? 12.166 -1.591 22.238 1.00 10.92 232 GLN A N 1
ATOM 1790 C CA . GLN A 1 232 ? 13.472 -1.060 22.704 1.00 11.24 232 GLN A CA 1
ATOM 1791 C C . GLN A 1 232 ? 14.637 -2.118 22.738 1.00 11.31 232 GLN A C 1
ATOM 1792 O O . GLN A 1 232 ? 15.396 -2.178 23.679 1.00 12.59 232 GLN A O 1
ATOM 1798 N N . GLY A 1 233 ? 14.797 -2.816 21.617 1.00 12.37 233 GLY A N 1
ATOM 1799 C CA . GLY A 1 233 ? 15.635 -4.002 21.412 1.00 12.07 233 GLY A CA 1
ATOM 1800 C C . GLY A 1 233 ? 15.488 -5.211 22.312 1.00 12.18 233 GLY A C 1
ATOM 1801 O O . GLY A 1 233 ? 16.416 -6.056 22.389 1.00 12.99 233 GLY A O 1
ATOM 1802 N N . THR A 1 234 ? 14.355 -5.319 23.005 1.00 11.33 234 THR A N 1
ATOM 1803 C CA . THR A 1 234 ? 14.076 -6.445 23.878 1.00 11.12 234 THR A CA 1
ATOM 1804 C C . THR A 1 234 ? 12.992 -7.317 23.224 1.00 11.83 234 THR A C 1
ATOM 1805 O O . THR A 1 234 ? 11.888 -6.866 22.994 1.00 12.36 234 THR A O 1
ATOM 1809 N N . VAL A 1 235 ? 13.330 -8.574 22.931 1.00 11.78 235 VAL A N 1
ATOM 1810 C CA . VAL A 1 235 ? 12.371 -9.539 22.428 1.00 11.37 235 VAL A CA 1
ATOM 1811 C C . VAL A 1 235 ? 12.883 -10.929 22.847 1.00 11.15 235 VAL A C 1
ATOM 1812 O O . VAL A 1 235 ? 14.079 -11.098 23.109 1.00 9.97 235 VAL A O 1
ATOM 1816 N N . ASP A 1 236 ? 11.987 -11.909 22.862 1.00 12.08 236 ASP A N 1
ATOM 1817 C CA . ASP A 1 236 ? 12.352 -13.274 23.137 1.00 12.42 236 ASP A CA 1
ATOM 1818 C C . ASP A 1 236 ? 12.044 -14.089 21.891 1.00 12.62 236 ASP A C 1
ATOM 1819 O O . ASP A 1 236 ? 11.060 -13.820 21.201 1.00 11.55 236 ASP A O 1
ATOM 1824 N N . SER A 1 237 ? 12.889 -15.078 21.619 1.00 13.53 237 SER A N 1
ATOM 1825 C CA . SER A 1 237 ? 12.763 -15.914 20.419 1.00 14.24 237 SER A CA 1
ATOM 1826 C C . SER A 1 237 ? 11.579 -16.891 20.486 1.00 14.84 237 SER A C 1
ATOM 1827 O O . SER A 1 237 ? 11.093 -17.357 19.454 1.00 14.40 237 SER A O 1
ATOM 1830 N N . HIS A 1 238 ? 11.132 -17.210 21.691 1.00 15.91 238 HIS A N 1
ATOM 1831 C CA . HIS A 1 238 ? 10.021 -18.144 21.881 1.00 17.16 238 HIS A CA 1
ATOM 1832 C C . HIS A 1 238 ? 9.312 -17.738 23.154 1.00 15.68 238 HIS A C 1
ATOM 1833 O O . HIS A 1 238 ? 9.342 -18.479 24.111 1.00 15.54 238 HIS A O 1
ATOM 1840 N N . PRO A 1 239 ? 8.671 -16.555 23.174 1.00 15.74 239 PRO A N 1
ATOM 1841 C CA . PRO A 1 239 ? 8.067 -15.973 24.390 1.00 16.16 239 PRO A CA 1
ATOM 1842 C C . PRO A 1 239 ? 7.172 -16.894 25.198 1.00 16.29 239 PRO A C 1
ATOM 1843 O O . PRO A 1 239 ? 7.063 -16.694 26.394 1.00 18.70 239 PRO A O 1
ATOM 1847 N N . GLU A 1 240 ? 6.536 -17.890 24.567 1.00 16.91 240 GLU A N 1
ATOM 1848 C CA . GLU A 1 240 ? 5.669 -18.858 25.297 1.00 16.59 240 GLU A CA 1
ATOM 1849 C C . GLU A 1 240 ? 6.472 -19.686 26.326 1.00 16.33 240 GLU A C 1
ATOM 1850 O O . GLU A 1 240 ? 5.966 -20.086 27.411 1.00 14.50 240 GLU A O 1
ATOM 1856 N N . GLN A 1 241 ? 7.726 -19.964 25.970 1.00 15.94 241 GLN A N 1
ATOM 1857 C CA . GLN A 1 241 ? 8.597 -20.813 26.787 1.00 15.73 241 GLN A CA 1
ATOM 1858 C C . GLN A 1 241 ? 9.010 -20.172 28.116 1.00 13.86 241 GLN A C 1
ATOM 1859 O O . GLN A 1 241 ? 9.321 -20.913 29.056 1.00 11.41 241 GLN A O 1
ATOM 1865 N N . VAL A 1 242 ? 9.037 -18.828 28.141 1.00 12.05 242 VAL A N 1
ATOM 1866 C CA . VAL A 1 242 ? 9.591 -18.026 29.226 1.00 11.68 242 VAL A CA 1
ATOM 1867 C C . VAL A 1 242 ? 8.477 -17.250 29.959 1.00 11.06 242 VAL A C 1
ATOM 1868 O O . VAL A 1 242 ? 8.472 -17.212 31.200 1.00 10.41 242 VAL A O 1
ATOM 1872 N N . PHE A 1 243 ? 7.515 -16.679 29.228 1.00 10.92 243 PHE A N 1
ATOM 1873 C CA . PHE A 1 243 ? 6.420 -15.928 29.868 1.00 11.41 243 PHE A CA 1
ATOM 1874 C C . PHE A 1 243 ? 5.324 -16.801 30.523 1.00 11.80 243 PHE A C 1
ATOM 1875 O O . PHE A 1 243 ? 4.813 -16.449 31.585 1.00 11.23 243 PHE A O 1
ATOM 1883 N N . ILE A 1 244 ? 5.040 -17.980 29.962 1.00 13.07 244 ILE A N 1
ATOM 1884 C CA . ILE A 1 244 ? 4.126 -18.895 30.683 1.00 14.01 244 ILE A CA 1
ATOM 1885 C C . ILE A 1 244 ? 4.658 -19.354 32.062 1.00 13.98 244 ILE A C 1
ATOM 1886 O O . ILE A 1 244 ? 3.965 -19.168 33.058 1.00 14.33 244 ILE A O 1
ATOM 1891 N N . PRO A 1 245 ? 5.888 -19.905 32.145 1.00 14.95 245 PRO A N 1
ATOM 1892 C CA . PRO A 1 245 ? 6.507 -20.099 33.494 1.00 13.94 245 PRO A CA 1
ATOM 1893 C C . PRO A 1 245 ? 6.582 -18.827 34.401 1.00 13.05 245 PRO A C 1
ATOM 1894 O O . PRO A 1 245 ? 6.293 -18.921 35.601 1.00 12.73 245 PRO A O 1
ATOM 1898 N N . ALA A 1 246 ? 6.916 -17.660 33.832 1.00 11.65 246 ALA A N 1
ATOM 1899 C CA . ALA A 1 246 ? 6.805 -16.403 34.585 1.00 11.45 246 ALA A CA 1
ATOM 1900 C C . ALA A 1 246 ? 5.410 -16.215 35.208 1.00 10.28 246 ALA A C 1
ATOM 1901 O O . ALA A 1 246 ? 5.329 -15.900 36.401 1.00 9.71 246 ALA A O 1
ATOM 1903 N N . ALA A 1 247 ? 4.356 -16.397 34.397 1.00 10.43 247 ALA A N 1
ATOM 1904 C CA . ALA A 1 247 ? 2.951 -16.162 34.805 1.00 10.11 247 ALA A CA 1
ATOM 1905 C C . ALA A 1 247 ? 2.554 -17.161 35.889 1.00 10.26 247 ALA A C 1
ATOM 1906 O O . ALA A 1 247 ? 2.010 -16.798 36.901 1.00 9.35 247 ALA A O 1
ATOM 1908 N N . LYS A 1 248 ? 2.902 -18.429 35.700 1.00 10.37 248 LYS A N 1
ATOM 1909 C CA . LYS A 1 248 ? 2.744 -19.441 36.777 1.00 10.54 248 LYS A CA 1
ATOM 1910 C C . LYS A 1 248 ? 3.508 -19.139 38.122 1.00 9.73 248 LYS A C 1
ATOM 1911 O O . LYS A 1 248 ? 2.952 -19.266 39.186 1.00 9.06 248 LYS A O 1
ATOM 1917 N N . MET A 1 249 ? 4.763 -18.724 38.059 1.00 9.39 249 MET A N 1
ATOM 1918 C CA . MET A 1 249 ? 5.501 -18.287 39.216 1.00 9.77 249 MET A CA 1
ATOM 1919 C C . MET A 1 249 ? 4.786 -17.134 39.870 1.00 9.58 249 MET A C 1
ATOM 1920 O O . MET A 1 249 ? 4.737 -17.088 41.109 1.00 8.79 249 MET A O 1
ATOM 1925 N N . LEU A 1 250 ? 4.235 -16.209 39.056 1.00 9.73 250 LEU A N 1
ATOM 1926 C CA . LEU A 1 250 ? 3.574 -15.026 39.652 1.00 9.86 250 LEU A CA 1
ATOM 1927 C C . LEU A 1 250 ? 2.259 -15.470 40.367 1.00 9.84 250 LEU A C 1
ATOM 1928 O O . LEU A 1 250 ? 1.999 -15.110 41.529 1.00 9.39 250 LEU A O 1
ATOM 1933 N N . SER A 1 251 ? 1.488 -16.320 39.702 1.00 10.72 251 SER A N 1
ATOM 1934 C CA . SER A 1 251 ? 0.235 -16.846 40.252 1.00 11.35 251 SER A CA 1
ATOM 1935 C C . SER A 1 251 ? 0.434 -17.588 41.587 1.00 11.84 251 SER A C 1
ATOM 1936 O O . SER A 1 251 ? -0.424 -17.509 42.464 1.00 12.62 251 SER A O 1
ATOM 1939 N N . ASP A 1 252 ? 1.563 -18.266 41.756 1.00 11.98 252 ASP A N 1
ATOM 1940 C CA . ASP A 1 252 ? 1.853 -19.023 43.006 1.00 12.00 252 ASP A CA 1
ATOM 1941 C C . ASP A 1 252 ? 2.200 -18.133 44.189 1.00 11.87 252 ASP A C 1
ATOM 1942 O O . ASP A 1 252 ? 1.887 -18.434 45.341 1.00 11.05 252 ASP A O 1
ATOM 1947 N N . LEU A 1 253 ? 2.840 -17.026 43.895 1.00 11.47 253 LEU A N 1
ATOM 1948 C CA . LEU A 1 253 ? 2.925 -15.935 44.852 1.00 11.29 253 LEU A CA 1
ATOM 1949 C C . LEU A 1 253 ? 1.596 -15.227 45.229 1.00 11.64 253 LEU A C 1
ATOM 1950 O O . LEU A 1 253 ? 1.556 -14.500 46.240 1.00 10.74 253 LEU A O 1
ATOM 1955 N N . ASP A 1 254 ? 0.529 -15.426 44.449 1.00 12.17 254 ASP A N 1
ATOM 1956 C CA . ASP A 1 254 ? -0.774 -14.817 44.679 1.00 12.90 254 ASP A CA 1
ATOM 1957 C C . ASP A 1 254 ? -0.708 -13.279 44.753 1.00 11.16 254 ASP A C 1
ATOM 1958 O O . ASP A 1 254 ? -1.241 -12.673 45.692 1.00 10.96 254 ASP A O 1
ATOM 1963 N N . ILE A 1 255 ? -0.018 -12.675 43.788 1.00 10.01 255 ILE A N 1
ATOM 1964 C CA . ILE A 1 255 ? 0.033 -11.210 43.625 1.00 9.55 255 ILE A CA 1
ATOM 1965 C C . ILE A 1 255 ? -1.405 -10.693 43.378 1.00 8.55 255 ILE A C 1
ATOM 1966 O O . ILE A 1 255 ? -2.314 -11.471 43.090 1.00 8.30 255 ILE A O 1
ATOM 1971 N N . ALA A 1 256 ? -1.617 -9.400 43.583 1.00 7.53 256 ALA A N 1
ATOM 1972 C CA . ALA A 1 256 ? -2.941 -8.795 43.557 1.00 7.51 256 ALA A CA 1
ATOM 1973 C C . ALA A 1 256 ? -3.622 -8.818 42.162 1.00 7.28 256 ALA A C 1
ATOM 1974 O O . ALA A 1 256 ? -4.846 -9.041 42.037 1.00 7.29 256 ALA A O 1
ATOM 1976 N N . PHE A 1 257 ? -2.817 -8.523 41.144 1.00 7.44 257 PHE A N 1
ATOM 1977 C CA . PHE A 1 257 ? -3.149 -8.711 39.731 1.00 6.93 257 PHE A CA 1
ATOM 1978 C C . PHE A 1 257 ? -1.887 -8.725 38.880 1.00 6.78 257 PHE A C 1
ATOM 1979 O O . PHE A 1 257 ? -0.802 -8.217 39.306 1.00 6.68 257 PHE A O 1
ATOM 1987 N N . LEU A 1 258 ? -2.039 -9.268 37.658 1.00 6.75 258 LEU A N 1
ATOM 1988 C CA . LEU A 1 258 ? -1.054 -9.213 36.593 1.00 6.72 258 LEU A CA 1
ATOM 1989 C C . LEU A 1 258 ? -1.618 -8.381 35.499 1.00 6.67 258 LEU A C 1
ATOM 1990 O O . LEU A 1 258 ? -2.689 -8.716 34.913 1.00 6.90 258 LEU A O 1
ATOM 1995 N N . GLY A 1 259 ? -0.941 -7.274 35.210 1.00 7.04 259 GLY A N 1
ATOM 1996 C CA . GLY A 1 259 ? -1.226 -6.568 34.034 1.00 6.87 259 GLY A CA 1
ATOM 1997 C C . GLY A 1 259 ? -0.268 -6.876 32.908 1.00 7.16 259 GLY A C 1
ATOM 1998 O O . GLY A 1 259 ? 0.960 -7.019 33.108 1.00 7.14 259 GLY A O 1
ATOM 1999 N N . MET A 1 260 ? -0.803 -6.948 31.696 1.00 7.80 260 MET A N 1
ATOM 2000 C CA . MET A 1 260 ? 0.111 -7.126 30.537 1.00 7.57 260 MET A CA 1
ATOM 2001 C C . MET A 1 260 ? -0.371 -6.254 29.403 1.00 7.46 260 MET A C 1
ATOM 2002 O O . MET A 1 260 ? -1.520 -6.208 29.176 1.00 7.19 260 MET A O 1
ATOM 2007 N N . ARG A 1 261 ? 0.555 -5.598 28.707 1.00 7.77 261 ARG A N 1
ATOM 2008 C CA . ARG A 1 261 ? 0.339 -4.919 27.441 1.00 8.03 261 ARG A CA 1
ATOM 2009 C C . ARG A 1 261 ? 0.646 -5.899 26.324 1.00 8.48 261 ARG A C 1
ATOM 2010 O O . ARG A 1 261 ? 1.769 -6.406 26.249 1.00 7.89 261 ARG A O 1
ATOM 2018 N N . GLU A 1 262 ? -0.320 -6.199 25.453 1.00 9.38 262 GLU A N 1
ATOM 2019 C CA . GLU A 1 262 ? -0.065 -7.161 24.397 1.00 10.48 262 GLU A CA 1
ATOM 2020 C C . GLU A 1 262 ? -0.015 -6.507 23.023 1.00 11.30 262 GLU A C 1
ATOM 2021 O O . GLU A 1 262 ? -0.967 -5.861 22.571 1.00 11.32 262 GLU A O 1
ATOM 2027 N N . GLY A 1 263 ? 1.115 -6.695 22.350 1.00 12.34 263 GLY A N 1
ATOM 2028 C CA . GLY A 1 263 ? 1.276 -6.255 20.969 1.00 12.98 263 GLY A CA 1
ATOM 2029 C C . GLY A 1 263 ? 0.362 -7.003 20.001 1.00 14.83 263 GLY A C 1
ATOM 2030 O O . GLY A 1 263 ? -0.207 -8.030 20.358 1.00 14.86 263 GLY A O 1
ATOM 2031 N N . ALA A 1 264 ? 0.212 -6.457 18.785 1.00 15.35 264 ALA A N 1
ATOM 2032 C CA . ALA A 1 264 ? -0.733 -6.988 17.797 1.00 15.55 264 ALA A CA 1
ATOM 2033 C C . ALA A 1 264 ? -0.130 -6.819 16.393 1.00 17.43 264 ALA A C 1
ATOM 2034 O O . ALA A 1 264 ? 0.710 -5.965 16.192 1.00 18.58 264 ALA A O 1
ATOM 2036 N N . VAL A 1 265 ? -0.554 -7.646 15.435 1.00 17.54 265 VAL A N 1
ATOM 2037 C CA . VAL A 1 265 ? -0.125 -7.522 14.016 1.00 17.54 265 VAL A CA 1
ATOM 2038 C C . VAL A 1 265 ? -0.385 -6.123 13.457 1.00 19.24 265 VAL A C 1
ATOM 2039 O O . VAL A 1 265 ? 0.421 -5.597 12.669 1.00 18.82 265 VAL A O 1
ATOM 2043 N N . ASP A 1 266 ? -1.492 -5.527 13.888 1.00 18.66 266 ASP A N 1
ATOM 2044 C CA . ASP A 1 266 ? -1.898 -4.172 13.483 1.00 21.05 266 ASP A CA 1
ATOM 2045 C C . ASP A 1 266 ? -1.775 -3.183 14.652 1.00 21.64 266 ASP A C 1
ATOM 2046 O O . ASP A 1 266 ? -2.514 -2.188 14.686 1.00 20.89 266 ASP A O 1
ATOM 2051 N N . GLY A 1 267 ? -0.845 -3.470 15.598 1.00 21.68 267 GLY A N 1
ATOM 2052 C CA . GLY A 1 267 ? -0.735 -2.763 16.906 1.00 20.64 267 GLY A CA 1
ATOM 2053 C C . GLY A 1 267 ? -0.247 -1.324 16.815 1.00 20.26 267 GLY A C 1
ATOM 2054 O O . GLY A 1 267 ? 0.649 -1.001 16.002 1.00 18.47 267 GLY A O 1
ATOM 2055 N N . THR A 1 268 ? -0.840 -0.462 17.644 1.00 19.87 268 THR A N 1
ATOM 2056 C CA . THR A 1 268 ? -0.552 0.985 17.605 1.00 20.50 268 THR A CA 1
ATOM 2057 C C . THR A 1 268 ? 0.251 1.470 18.809 1.00 19.83 268 THR A C 1
ATOM 2058 O O . THR A 1 268 ? 0.624 2.638 18.864 1.00 18.83 268 THR A O 1
ATOM 2062 N N . PHE A 1 269 ? 0.566 0.576 19.745 1.00 20.69 269 PHE A N 1
ATOM 2063 C CA . PHE A 1 269 ? 1.669 0.824 20.698 1.00 19.38 269 PHE A CA 1
ATOM 2064 C C . PHE A 1 269 ? 2.536 -0.428 20.878 1.00 19.82 269 PHE A C 1
ATOM 2065 O O . PHE A 1 269 ? 2.933 -0.776 21.995 1.00 20.12 269 PHE A O 1
ATOM 2073 N N . GLY A 1 270 ? 2.856 -1.087 19.766 1.00 18.64 270 GLY A N 1
ATOM 2074 C CA . GLY A 1 270 ? 3.458 -2.422 19.815 1.00 18.44 270 GLY A CA 1
ATOM 2075 C C . GLY A 1 270 ? 2.930 -3.262 18.666 1.00 17.57 270 GLY A C 1
ATOM 2076 O O . GLY A 1 270 ? 1.838 -3.796 18.742 1.00 17.26 270 GLY A O 1
ATOM 2077 N N . LYS A 1 271 ? 3.706 -3.314 17.592 1.00 17.94 271 LYS A N 1
ATOM 2078 C CA . LYS A 1 271 ? 3.364 -4.019 16.355 1.00 18.34 271 LYS A CA 1
ATOM 2079 C C . LYS A 1 271 ? 4.204 -5.288 16.247 1.00 17.54 271 LYS A C 1
ATOM 2080 O O . LYS A 1 271 ? 5.415 -5.270 16.495 1.00 18.22 271 LYS A O 1
ATOM 2086 N N . THR A 1 272 ? 3.572 -6.413 15.947 1.00 17.07 272 THR A N 1
ATOM 2087 C CA . THR A 1 272 ? 4.303 -7.686 15.947 1.00 18.37 272 THR A CA 1
ATOM 2088 C C . THR A 1 272 ? 3.384 -8.786 15.427 1.00 17.37 272 THR A C 1
ATOM 2089 O O . THR A 1 272 ? 2.179 -8.660 15.508 1.00 16.82 272 THR A O 1
ATOM 2093 N N . ASP A 1 273 ? 3.963 -9.846 14.880 1.00 18.06 273 ASP A N 1
ATOM 2094 C CA . ASP A 1 273 ? 3.222 -11.105 14.619 1.00 18.11 273 ASP A CA 1
ATOM 2095 C C . ASP A 1 273 ? 3.552 -12.172 15.676 1.00 16.73 273 ASP A C 1
ATOM 2096 O O . ASP A 1 273 ? 3.048 -13.284 15.565 1.00 14.91 273 ASP A O 1
ATOM 2101 N N . GLN A 1 274 ? 4.404 -11.872 16.670 1.00 16.37 274 GLN A N 1
ATOM 2102 C CA . GLN A 1 274 ? 4.511 -12.748 17.838 1.00 14.96 274 GLN A CA 1
ATOM 2103 C C . GLN A 1 274 ? 3.077 -12.713 18.397 1.00 15.59 274 GLN A C 1
ATOM 2104 O O . GLN A 1 274 ? 2.556 -11.622 18.698 1.00 14.94 274 GLN A O 1
ATOM 2110 N N . PRO A 1 275 ? 2.394 -13.873 18.480 1.00 15.77 275 PRO A N 1
ATOM 2111 C CA . PRO A 1 275 ? 0.985 -13.726 18.879 1.00 15.07 275 PRO A CA 1
ATOM 2112 C C . PRO A 1 275 ? 0.785 -13.347 20.366 1.00 13.62 275 PRO A C 1
ATOM 2113 O O . PRO A 1 275 ? 1.720 -13.446 21.174 1.00 13.43 275 PRO A O 1
ATOM 2117 N N . LYS A 1 276 ? -0.424 -12.923 20.718 1.00 12.60 276 LYS A N 1
ATOM 2118 C CA . LYS A 1 276 ? -0.772 -12.589 22.137 1.00 12.43 276 LYS A CA 1
ATOM 2119 C C . LYS A 1 276 ? -0.887 -13.870 22.949 1.00 12.33 276 LYS A C 1
ATOM 2120 O O . LYS A 1 276 ? -1.529 -14.819 22.508 1.00 12.16 276 LYS A O 1
ATOM 2126 N N . LEU A 1 277 ? -0.267 -13.875 24.135 1.00 12.10 277 LEU A N 1
ATOM 2127 C CA . LEU A 1 277 ? -0.135 -15.096 24.974 1.00 12.29 277 LEU A CA 1
ATOM 2128 C C . LEU A 1 277 ? -1.160 -15.112 26.100 1.00 11.40 277 LEU A C 1
ATOM 2129 O O . LEU A 1 277 ? -1.231 -16.065 26.862 1.00 11.03 277 LEU A O 1
ATOM 2134 N N . SER A 1 278 ? -2.021 -14.101 26.185 1.00 11.21 278 SER A N 1
ATOM 2135 C CA . SER A 1 278 ? -3.009 -14.118 27.234 1.00 11.50 278 SER A CA 1
ATOM 2136 C C . SER A 1 278 ? -3.838 -15.427 27.268 1.00 11.49 278 SER A C 1
ATOM 2137 O O . SER A 1 278 ? -4.185 -15.881 28.341 1.00 11.99 278 SER A O 1
ATOM 2140 N N . PRO A 1 279 ? -4.157 -16.028 26.107 1.00 12.52 279 PRO A N 1
ATOM 2141 C CA . PRO A 1 279 ? -4.993 -17.207 26.267 1.00 12.41 279 PRO A CA 1
ATOM 2142 C C . PRO A 1 279 ? -4.315 -18.298 27.028 1.00 12.69 279 PRO A C 1
ATOM 2143 O O . PRO A 1 279 ? -4.941 -18.934 27.861 1.00 12.68 279 PRO A O 1
ATOM 2147 N N . GLU A 1 280 ? -3.037 -18.512 26.724 1.00 12.98 280 GLU A N 1
ATOM 2148 C CA . GLU A 1 280 ? -2.242 -19.490 27.415 1.00 13.47 280 GLU A CA 1
ATOM 2149 C C . GLU A 1 280 ? -1.879 -19.052 28.850 1.00 12.66 280 GLU A C 1
ATOM 2150 O O . GLU A 1 280 ? -1.868 -19.880 29.756 1.00 11.58 280 GLU A O 1
ATOM 2156 N N . ILE A 1 281 ? -1.602 -17.756 29.053 1.00 11.37 281 ILE A N 1
ATOM 2157 C CA . ILE A 1 281 ? -1.309 -17.244 30.380 1.00 11.69 281 ILE A CA 1
ATOM 2158 C C . ILE A 1 281 ? -2.530 -17.275 31.300 1.00 12.46 281 ILE A C 1
ATOM 2159 O O . ILE A 1 281 ? -2.375 -17.519 32.497 1.00 13.13 281 ILE A O 1
ATOM 2164 N N . ARG A 1 282 ? -3.743 -17.115 30.756 1.00 12.97 282 ARG A N 1
ATOM 2165 C CA . ARG A 1 282 ? -4.979 -17.229 31.546 1.00 12.42 282 ARG A CA 1
ATOM 2166 C C . ARG A 1 282 ? -5.053 -18.575 32.258 1.00 13.02 282 ARG A C 1
ATOM 2167 O O . ARG A 1 282 ? -5.268 -18.631 33.471 1.00 13.04 282 ARG A O 1
ATOM 2175 N N . LYS A 1 283 ? -4.765 -19.646 31.530 1.00 13.48 283 LYS A N 1
ATOM 2176 C CA . LYS A 1 283 ? -4.817 -20.994 32.115 1.00 14.01 283 LYS A CA 1
ATOM 2177 C C . LYS A 1 283 ? -3.891 -21.286 33.309 1.00 13.96 283 LYS A C 1
ATOM 2178 O O . LYS A 1 283 ? -4.193 -22.180 34.079 1.00 14.77 283 LYS A O 1
ATOM 2184 N N . VAL A 1 284 ? -2.753 -20.593 33.440 1.00 13.91 284 VAL A N 1
ATOM 2185 C CA . VAL A 1 284 ? -1.800 -20.816 34.534 1.00 13.92 284 VAL A CA 1
ATOM 2186 C C . VAL A 1 284 ? -1.864 -19.684 35.559 1.00 13.85 284 VAL A C 1
ATOM 2187 O O . VAL A 1 284 ? -1.304 -19.792 36.666 1.00 13.42 284 VAL A O 1
ATOM 2191 N N . PHE A 1 285 ? -2.486 -18.563 35.187 1.00 13.00 285 PHE A N 1
ATOM 2192 C CA . PHE A 1 285 ? -2.529 -17.425 36.112 1.00 12.37 285 PHE A CA 1
ATOM 2193 C C . PHE A 1 285 ? -3.915 -17.243 36.693 1.00 11.90 285 PHE A C 1
ATOM 2194 O O . PHE A 1 285 ? -4.848 -16.837 36.003 1.00 10.72 285 PHE A O 1
ATOM 2202 N N . LYS A 1 286 ? -4.022 -17.530 37.981 1.00 11.95 286 LYS A N 1
ATOM 2203 C CA . LYS A 1 286 ? -5.304 -17.620 38.687 1.00 11.33 286 LYS A CA 1
ATOM 2204 C C . LYS A 1 286 ? -5.792 -16.244 39.163 1.00 11.05 286 LYS A C 1
ATOM 2205 O O . LYS A 1 286 ? -6.977 -15.924 38.970 1.00 10.29 286 LYS A O 1
ATOM 2211 N N . PRO A 1 287 ? -4.880 -15.392 39.698 1.00 10.33 287 PRO A N 1
ATOM 2212 C CA . PRO A 1 287 ? -5.436 -14.094 40.134 1.00 9.90 287 PRO A CA 1
ATOM 2213 C C . PRO A 1 287 ? -5.960 -13.220 38.999 1.00 9.25 287 PRO A C 1
ATOM 2214 O O . PRO A 1 287 ? -5.834 -13.596 37.846 1.00 8.81 287 PRO A O 1
ATOM 2218 N N . PRO A 1 288 ? -6.575 -12.046 39.316 1.00 8.84 288 PRO A N 1
ATOM 2219 C CA . PRO A 1 288 ? -7.056 -11.205 38.225 1.00 8.38 288 PRO A CA 1
ATOM 2220 C C . PRO A 1 288 ? -6.002 -10.879 37.160 1.00 8.45 288 PRO A C 1
ATOM 2221 O O . PRO A 1 288 ? -4.853 -10.535 37.518 1.00 8.79 288 PRO A O 1
ATOM 2225 N N . LEU A 1 289 ? -6.399 -11.027 35.873 1.00 8.33 289 LEU A N 1
ATOM 2226 C CA . LEU A 1 289 ? -5.524 -10.792 34.671 1.00 8.15 289 LEU A CA 1
ATOM 2227 C C . LEU A 1 289 ? -6.065 -9.561 33.955 1.00 7.81 289 LEU A C 1
ATOM 2228 O O . LEU A 1 289 ? -7.216 -9.574 33.525 1.00 8.57 289 LEU A O 1
ATOM 2233 N N . VAL A 1 290 ? -5.284 -8.475 33.883 1.00 7.49 290 VAL A N 1
ATOM 2234 C CA . VAL A 1 290 ? -5.743 -7.201 33.341 1.00 6.91 290 VAL A CA 1
ATOM 2235 C C . VAL A 1 290 ? -4.936 -6.973 32.075 1.00 7.21 290 VAL A C 1
ATOM 2236 O O . VAL A 1 290 ? -3.712 -6.854 32.146 1.00 7.01 290 VAL A O 1
ATOM 2240 N N . LEU A 1 291 ? -5.655 -7.005 30.940 1.00 7.21 291 LEU A N 1
ATOM 2241 C CA . LEU A 1 291 ? -5.093 -6.918 29.581 1.00 7.18 291 LEU A CA 1
ATOM 2242 C C . LEU A 1 291 ? -5.140 -5.490 29.054 1.00 7.42 291 LEU A C 1
ATOM 2243 O O . LEU A 1 291 ? -6.025 -4.731 29.428 1.00 7.63 291 LEU A O 1
ATOM 2248 N N . ASN A 1 292 ? -4.201 -5.152 28.154 1.00 7.06 292 ASN A N 1
ATOM 2249 C CA . ASN A 1 292 ? -4.018 -3.784 27.648 1.00 6.94 292 ASN A CA 1
ATOM 2250 C C . ASN A 1 292 ? -3.487 -3.755 26.210 1.00 6.97 292 ASN A C 1
ATOM 2251 O O . ASN A 1 292 ? -2.838 -4.684 25.750 1.00 6.83 292 ASN A O 1
ATOM 2256 N N . GLN A 1 293 ? -3.712 -2.590 25.601 1.00 7.44 293 GLN A N 1
ATOM 2257 C CA . GLN A 1 293 ? -3.145 -2.131 24.321 1.00 8.22 293 GLN A CA 1
ATOM 2258 C C . GLN A 1 293 ? -4.212 -2.312 23.281 1.00 8.40 293 GLN A C 1
ATOM 2259 O O . GLN A 1 293 ? -4.614 -3.454 23.018 1.00 7.70 293 GLN A O 1
ATOM 2265 N N . ASP A 1 294 ? -4.677 -1.178 22.746 1.00 8.54 294 ASP A N 1
ATOM 2266 C CA . ASP A 1 294 ? -5.565 -1.089 21.531 1.00 9.17 294 ASP A CA 1
ATOM 2267 C C . ASP A 1 294 ? -7.055 -1.508 21.738 1.00 9.36 294 ASP A C 1
ATOM 2268 O O . ASP A 1 294 ? -7.765 -1.757 20.761 1.00 9.82 294 ASP A O 1
ATOM 2273 N N . TYR A 1 295 ? -7.499 -1.620 22.981 1.00 10.02 295 TYR A N 1
ATOM 2274 C CA . TYR A 1 295 ? -8.865 -2.087 23.259 1.00 10.78 295 TYR A CA 1
ATOM 2275 C C . TYR A 1 295 ? -9.779 -0.934 22.988 1.00 11.77 295 TYR A C 1
ATOM 2276 O O . TYR A 1 295 ? -9.489 0.201 23.420 1.00 12.94 295 TYR A O 1
ATOM 2285 N N . THR A 1 296 ? -10.881 -1.225 22.296 1.00 12.65 296 THR A N 1
ATOM 2286 C CA . THR A 1 296 ? -12.069 -0.389 22.357 1.00 12.75 296 THR A CA 1
ATOM 2287 C C . THR A 1 296 ? -13.013 -0.835 23.496 1.00 13.59 296 THR A C 1
ATOM 2288 O O . THR A 1 296 ? -12.836 -1.919 24.112 1.00 12.75 296 THR A O 1
ATOM 2292 N N . PHE A 1 297 ? -14.037 -0.016 23.736 1.00 12.86 297 PHE A N 1
ATOM 2293 C CA . PHE A 1 297 ? -15.111 -0.366 24.667 1.00 12.33 297 PHE A CA 1
ATOM 2294 C C . PHE A 1 297 ? -15.689 -1.752 24.313 1.00 11.56 297 PHE A C 1
ATOM 2295 O O . PHE A 1 297 ? -15.795 -2.622 25.152 1.00 11.94 297 PHE A O 1
ATOM 2303 N N . GLU A 1 298 ? -15.975 -1.961 23.044 1.00 11.62 298 GLU A N 1
ATOM 2304 C CA . GLU A 1 298 ? -16.505 -3.250 22.564 1.00 12.08 298 GLU A CA 1
ATOM 2305 C C . GLU A 1 298 ? -15.520 -4.414 22.661 1.00 12.00 298 GLU A C 1
ATOM 2306 O O . GLU A 1 298 ? -15.942 -5.545 22.939 1.00 12.60 298 GLU A O 1
ATOM 2312 N N . THR A 1 299 ? -14.238 -4.187 22.401 1.00 10.52 299 THR A N 1
ATOM 2313 C CA . THR A 1 299 ? -13.279 -5.313 22.474 1.00 10.35 299 THR A CA 1
ATOM 2314 C C . THR A 1 299 ? -12.941 -5.611 23.947 1.00 10.00 299 THR A C 1
ATOM 2315 O O . THR A 1 299 ? -12.656 -6.753 24.325 1.00 9.89 299 THR A O 1
ATOM 2319 N N . ALA A 1 300 ? -12.908 -4.564 24.763 1.00 9.69 300 ALA A N 1
ATOM 2320 C CA . ALA A 1 300 ? -12.660 -4.701 26.198 1.00 9.24 300 ALA A CA 1
ATOM 2321 C C . ALA A 1 300 ? -13.783 -5.542 26.832 1.00 9.01 300 ALA A C 1
ATOM 2322 O O . ALA A 1 300 ? -13.523 -6.409 27.640 1.00 9.37 300 ALA A O 1
ATOM 2324 N N . GLN A 1 301 ? -15.037 -5.310 26.454 1.00 9.12 301 GLN A N 1
ATOM 2325 C CA . GLN A 1 301 ? -16.124 -6.068 27.108 1.00 9.20 301 GLN A CA 1
ATOM 2326 C C . GLN A 1 301 ? -16.148 -7.470 26.539 1.00 9.33 301 GLN A C 1
ATOM 2327 O O . GLN A 1 301 ? -16.539 -8.393 27.258 1.00 9.13 301 GLN A O 1
ATOM 2333 N N . ALA A 1 302 ? -15.691 -7.630 25.288 1.00 9.86 302 ALA A N 1
ATOM 2334 C CA . ALA A 1 302 ? -15.610 -8.952 24.622 1.00 10.41 302 ALA A CA 1
ATOM 2335 C C . ALA A 1 302 ? -14.604 -9.811 25.381 1.00 10.80 302 ALA A C 1
ATOM 2336 O O . ALA A 1 302 ? -14.802 -11.038 25.606 1.00 12.09 302 ALA A O 1
ATOM 2338 N N . ALA A 1 303 ? -13.522 -9.176 25.829 1.00 11.33 303 ALA A N 1
ATOM 2339 C CA . ALA A 1 303 ? -12.456 -9.883 26.550 1.00 10.76 303 ALA A CA 1
ATOM 2340 C C . ALA A 1 303 ? -12.939 -10.321 27.948 1.00 10.67 303 ALA A C 1
ATOM 2341 O O . ALA A 1 303 ? -12.683 -11.407 28.383 1.00 12.13 303 ALA A O 1
ATOM 2343 N N . LEU A 1 304 ? -13.651 -9.447 28.638 1.00 10.53 304 LEU A N 1
ATOM 2344 C CA . LEU A 1 304 ? -14.365 -9.809 29.860 1.00 10.27 304 LEU A CA 1
ATOM 2345 C C . LEU A 1 304 ? -15.364 -10.940 29.689 1.00 10.90 304 LEU A C 1
ATOM 2346 O O . LEU A 1 304 ? -15.331 -11.893 30.448 1.00 11.65 304 LEU A O 1
ATOM 2351 N N . ASP A 1 305 ? -16.240 -10.829 28.690 1.00 12.35 305 ASP A N 1
ATOM 2352 C CA . ASP A 1 305 ? -17.166 -11.906 28.295 1.00 12.57 305 ASP A CA 1
ATOM 2353 C C . ASP A 1 305 ? -16.510 -13.270 28.035 1.00 12.87 305 ASP A C 1
ATOM 2354 O O . ASP A 1 305 ? -16.991 -14.283 28.513 1.00 14.09 305 ASP A O 1
ATOM 2359 N N . SER A 1 306 ? -15.378 -13.309 27.351 1.00 12.41 306 SER A N 1
ATOM 2360 C CA . SER A 1 306 ? -14.599 -14.598 27.200 1.00 12.41 306 SER A CA 1
ATOM 2361 C C . SER A 1 306 ? -13.948 -15.187 28.468 1.00 12.07 306 SER A C 1
ATOM 2362 O O . SER A 1 306 ? -13.567 -16.388 28.503 1.00 10.59 306 SER A O 1
ATOM 2365 N N . GLY A 1 307 ? -13.781 -14.340 29.482 1.00 11.23 307 GLY A N 1
ATOM 2366 C CA . GLY A 1 307 ? -13.083 -14.684 30.726 1.00 10.68 307 GLY A CA 1
ATOM 2367 C C . GLY A 1 307 ? -11.568 -14.498 30.613 1.00 9.99 307 GLY A C 1
ATOM 2368 O O . GLY A 1 307 ? -10.860 -14.647 31.596 1.00 9.30 307 GLY A O 1
ATOM 2369 N N . VAL A 1 308 ? -11.041 -14.182 29.434 1.00 9.75 308 VAL A N 1
ATOM 2370 C CA . VAL A 1 308 ? -9.579 -14.015 29.313 1.00 9.93 308 VAL A CA 1
ATOM 2371 C C . VAL A 1 308 ? -9.011 -12.817 30.089 1.00 10.05 308 VAL A C 1
ATOM 2372 O O . VAL A 1 308 ? -7.846 -12.866 30.552 1.00 12.41 308 VAL A O 1
ATOM 2376 N N . ALA A 1 309 ? -9.802 -11.760 30.196 1.00 10.24 309 ALA A N 1
ATOM 2377 C CA . ALA A 1 309 ? -9.490 -10.571 31.001 1.00 9.80 309 ALA A CA 1
ATOM 2378 C C . ALA A 1 309 ? -10.466 -10.472 32.166 1.00 9.78 309 ALA A C 1
ATOM 2379 O O . ALA A 1 309 ? -11.665 -10.771 32.007 1.00 9.55 309 ALA A O 1
ATOM 2381 N N . ASP A 1 310 ? -10.017 -10.040 33.344 1.00 9.61 310 ASP A N 1
ATOM 2382 C CA . ASP A 1 310 ? -10.986 -9.686 34.372 1.00 9.59 310 ASP A CA 1
ATOM 2383 C C . ASP A 1 310 ? -11.307 -8.173 34.322 1.00 9.27 310 ASP A C 1
ATOM 2384 O O . ASP A 1 310 ? -12.422 -7.749 34.640 1.00 9.02 310 ASP A O 1
ATOM 2389 N N . ALA A 1 311 ? -10.278 -7.387 33.996 1.00 9.55 311 ALA A N 1
ATOM 2390 C CA . ALA A 1 311 ? -10.366 -5.990 33.677 1.00 9.39 311 ALA A CA 1
ATOM 2391 C C . ALA A 1 311 ? -9.443 -5.671 32.493 1.00 9.73 311 ALA A C 1
ATOM 2392 O O . ALA A 1 311 ? -8.611 -6.497 32.061 1.00 8.41 311 ALA A O 1
ATOM 2394 N N . ILE A 1 312 ? -9.595 -4.445 31.993 1.00 9.59 312 ILE A N 1
ATOM 2395 C CA . ILE A 1 312 ? -8.836 -3.943 30.868 1.00 9.67 312 ILE A CA 1
ATOM 2396 C C . ILE A 1 312 ? -8.361 -2.550 31.295 1.00 9.30 312 ILE A C 1
ATOM 2397 O O . ILE A 1 312 ? -9.103 -1.816 31.880 1.00 10.19 312 ILE A O 1
ATOM 2402 N N . SER A 1 313 ? -7.096 -2.239 31.067 1.00 9.68 313 SER A N 1
ATOM 2403 C CA . SER A 1 313 ? -6.628 -0.856 31.273 1.00 9.32 313 SER A CA 1
ATOM 2404 C C . SER A 1 313 ? -6.652 -0.097 29.977 1.00 9.62 313 SER A C 1
ATOM 2405 O O . SER A 1 313 ? -6.429 -0.659 28.916 1.00 9.11 313 SER A O 1
ATOM 2408 N N . PHE A 1 314 ? -6.841 1.211 30.082 1.00 9.86 314 PHE A N 1
ATOM 2409 C CA . PHE A 1 314 ? -6.859 2.035 28.885 1.00 10.08 314 PHE A CA 1
ATOM 2410 C C . PHE A 1 314 ? -5.769 3.044 29.076 1.00 10.28 314 PHE A C 1
ATOM 2411 O O . PHE A 1 314 ? -5.652 3.614 30.174 1.00 10.01 314 PHE A O 1
ATOM 2419 N N . GLY A 1 315 ? -4.975 3.245 28.018 1.00 10.00 315 GLY A N 1
ATOM 2420 C CA . GLY A 1 315 ? -3.899 4.186 28.062 1.00 9.25 315 GLY A CA 1
ATOM 2421 C C . GLY A 1 315 ? -4.234 5.508 27.405 1.00 9.72 315 GLY A C 1
ATOM 2422 O O . GLY A 1 315 ? -4.652 6.441 28.045 1.00 8.56 315 GLY A O 1
ATOM 2423 N N . ARG A 1 316 ? -4.015 5.592 26.099 1.00 9.59 316 ARG A N 1
ATOM 2424 C CA . ARG A 1 316 ? -4.190 6.874 25.444 1.00 9.75 316 ARG A CA 1
ATOM 2425 C C . ARG A 1 316 ? -5.634 7.389 25.614 1.00 10.57 316 ARG A C 1
ATOM 2426 O O . ARG A 1 316 ? -5.828 8.578 25.789 1.00 10.83 316 ARG A O 1
ATOM 2434 N N . PRO A 1 317 ? -6.658 6.510 25.596 1.00 11.14 317 PRO A N 1
ATOM 2435 C CA . PRO A 1 317 ? -8.011 7.032 25.885 1.00 11.09 317 PRO A CA 1
ATOM 2436 C C . PRO A 1 317 ? -8.152 7.834 27.148 1.00 10.92 317 PRO A C 1
ATOM 2437 O O . PRO A 1 317 ? -8.880 8.824 27.105 1.00 9.97 317 PRO A O 1
ATOM 2441 N N . PHE A 1 318 ? -7.405 7.506 28.214 1.00 10.50 318 PHE A N 1
ATOM 2442 C CA . PHE A 1 318 ? -7.555 8.225 29.502 1.00 10.26 318 PHE A CA 1
ATOM 2443 C C . PHE A 1 318 ? -6.819 9.548 29.513 1.00 10.06 318 PHE A C 1
ATOM 2444 O O . PHE A 1 318 ? -6.948 10.363 30.491 1.00 9.65 318 PHE A O 1
ATOM 2452 N N . ILE A 1 319 ? -5.951 9.699 28.516 1.00 10.49 319 ILE A N 1
ATOM 2453 C CA . ILE A 1 319 ? -5.181 10.894 28.340 1.00 10.48 319 ILE A CA 1
ATOM 2454 C C . ILE A 1 319 ? -6.129 12.031 27.951 1.00 10.76 319 ILE A C 1
ATOM 2455 O O . ILE A 1 319 ? -6.088 13.105 28.553 1.00 11.01 319 ILE A O 1
ATOM 2460 N N . GLY A 1 320 ? -6.955 11.822 26.934 1.00 11.27 320 GLY A N 1
ATOM 2461 C CA . GLY A 1 320 ? -7.885 12.840 26.487 1.00 11.72 320 GLY A CA 1
ATOM 2462 C C . GLY A 1 320 ? -9.305 12.726 26.969 1.00 12.69 320 GLY A C 1
ATOM 2463 O O . GLY A 1 320 ? -10.112 13.646 26.717 1.00 14.59 320 GLY A O 1
ATOM 2464 N N . ASN A 1 321 ? -9.597 11.643 27.694 1.00 12.39 321 ASN A N 1
ATOM 2465 C CA . ASN A 1 321 ? -10.946 11.328 28.136 1.00 12.00 321 ASN A CA 1
ATOM 2466 C C . ASN A 1 321 ? -11.030 11.073 29.643 1.00 11.73 321 ASN A C 1
ATOM 2467 O O . ASN A 1 321 ? -11.147 9.870 30.044 1.00 11.03 321 ASN A O 1
ATOM 2472 N N . PRO A 1 322 ? -10.949 12.169 30.462 1.00 11.17 322 PRO A N 1
ATOM 2473 C CA . PRO A 1 322 ? -10.866 12.097 31.915 1.00 11.95 322 PRO A CA 1
ATOM 2474 C C . PRO A 1 322 ? -11.858 11.034 32.418 1.00 12.38 322 PRO A C 1
ATOM 2475 O O . PRO A 1 322 ? -11.463 10.104 33.121 1.00 13.08 322 PRO A O 1
ATOM 2479 N N . ASP A 1 323 ? -13.084 11.116 31.900 1.00 13.45 323 ASP A N 1
ATOM 2480 C CA . ASP A 1 323 ? -14.272 10.383 32.353 1.00 13.24 323 ASP A CA 1
ATOM 2481 C C . ASP A 1 323 ? -14.671 9.328 31.332 1.00 13.60 323 ASP A C 1
ATOM 2482 O O . ASP A 1 323 ? -15.815 9.263 30.900 1.00 13.58 323 ASP A O 1
ATOM 2487 N N . LEU A 1 324 ? -13.693 8.502 30.959 1.00 12.43 324 LEU A N 1
ATOM 2488 C CA . LEU A 1 324 ? -13.862 7.461 29.966 1.00 12.11 324 LEU A CA 1
ATOM 2489 C C . LEU A 1 324 ? -15.093 6.573 30.239 1.00 11.72 324 LEU A C 1
ATOM 2490 O O . LEU A 1 324 ? -15.933 6.392 29.352 1.00 11.42 324 LEU A O 1
ATOM 2495 N N . PRO A 1 325 ? -15.201 6.053 31.462 1.00 11.87 325 PRO A N 1
ATOM 2496 C CA . PRO A 1 325 ? -16.288 5.146 31.773 1.00 11.91 325 PRO A CA 1
ATOM 2497 C C . PRO A 1 325 ? -17.628 5.771 31.449 1.00 10.97 325 PRO A C 1
ATOM 2498 O O . PRO A 1 325 ? -18.475 5.105 30.970 1.00 11.85 325 PRO A O 1
ATOM 2502 N N . ARG A 1 326 ? -17.789 7.075 31.645 1.00 10.98 326 ARG A N 1
ATOM 2503 C CA . ARG A 1 326 ? -19.063 7.700 31.413 1.00 11.58 326 ARG A CA 1
ATOM 2504 C C . ARG A 1 326 ? -19.341 7.840 29.936 1.00 12.48 326 ARG A C 1
ATOM 2505 O O . ARG A 1 326 ? -20.468 7.654 29.511 1.00 13.46 326 ARG A O 1
ATOM 2513 N N . ARG A 1 327 ? -18.301 8.222 29.196 1.00 12.81 327 ARG A N 1
ATOM 2514 C CA . ARG A 1 327 ? -18.322 8.348 27.762 1.00 13.01 327 ARG A CA 1
ATOM 2515 C C . ARG A 1 327 ? -18.617 6.984 27.156 1.00 12.67 327 ARG A C 1
ATOM 2516 O O . ARG A 1 327 ? -19.269 6.854 26.121 1.00 14.20 327 ARG A O 1
ATOM 2524 N N . PHE A 1 328 ? -18.162 5.928 27.819 1.00 12.15 328 PHE A N 1
ATOM 2525 C CA . PHE A 1 328 ? -18.518 4.629 27.295 1.00 11.31 328 PHE A CA 1
ATOM 2526 C C . PHE A 1 328 ? -20.020 4.418 27.334 1.00 11.08 328 PHE A C 1
ATOM 2527 O O . PHE A 1 328 ? -20.649 4.145 26.298 1.00 11.25 328 PHE A O 1
ATOM 2535 N N . PHE A 1 329 ? -20.613 4.504 28.523 1.00 10.72 329 PHE A N 1
ATOM 2536 C CA . PHE A 1 329 ? -22.004 4.112 28.599 1.00 10.91 329 PHE A CA 1
ATOM 2537 C C . PHE A 1 329 ? -22.889 5.144 27.920 1.00 11.04 329 PHE A C 1
ATOM 2538 O O . PHE A 1 329 ? -23.942 4.794 27.399 1.00 10.48 329 PHE A O 1
ATOM 2546 N N . GLU A 1 330 ? -22.455 6.408 27.869 1.00 11.82 330 GLU A N 1
ATOM 2547 C CA . GLU A 1 330 ? -23.258 7.405 27.180 1.00 12.90 330 GLU A CA 1
ATOM 2548 C C . GLU A 1 330 ? -23.180 7.302 25.662 1.00 13.09 330 GLU A C 1
ATOM 2549 O O . GLU A 1 330 ? -23.917 7.984 24.982 1.00 13.88 330 GLU A O 1
ATOM 2555 N N . LYS A 1 331 ? -22.247 6.499 25.137 1.00 14.14 331 LYS A N 1
ATOM 2556 C CA . LYS A 1 331 ? -21.924 6.431 23.699 1.00 15.57 331 LYS A CA 1
ATOM 2557 C C . LYS A 1 331 ? -21.453 7.782 23.163 1.00 15.91 331 LYS A C 1
ATOM 2558 O O . LYS A 1 331 ? -21.824 8.209 22.043 1.00 15.66 331 LYS A O 1
ATOM 2564 N N . ALA A 1 332 ? -20.607 8.420 23.972 1.00 16.08 332 ALA A N 1
ATOM 2565 C CA . ALA A 1 332 ? -20.058 9.727 23.694 1.00 17.44 332 ALA A CA 1
ATOM 2566 C C . ALA A 1 332 ? -18.733 9.614 22.949 1.00 18.76 332 ALA A C 1
ATOM 2567 O O . ALA A 1 332 ? -17.905 8.761 23.278 1.00 19.29 332 ALA A O 1
ATOM 2569 N N . PRO A 1 333 ? -18.544 10.458 21.914 1.00 19.17 333 PRO A N 1
ATOM 2570 C CA . PRO A 1 333 ? -17.264 10.416 21.199 1.00 18.29 333 PRO A CA 1
ATOM 2571 C C . PRO A 1 333 ? -16.095 10.656 22.140 1.00 17.17 333 PRO A C 1
ATOM 2572 O O . PRO A 1 333 ? -16.183 11.487 23.050 1.00 16.69 333 PRO A O 1
ATOM 2576 N N . LEU A 1 334 ? -15.032 9.911 21.903 1.00 15.49 334 LEU A N 1
ATOM 2577 C CA . LEU A 1 334 ? -13.780 10.028 22.632 1.00 15.67 334 LEU A CA 1
ATOM 2578 C C . LEU A 1 334 ? -12.964 11.158 22.013 1.00 16.10 334 LEU A C 1
ATOM 2579 O O . LEU A 1 334 ? -12.852 11.313 20.793 1.00 16.53 334 LEU A O 1
ATOM 2584 N N . THR A 1 335 ? -12.464 12.012 22.869 1.00 18.31 335 THR A N 1
ATOM 2585 C CA . THR A 1 335 ? -11.536 13.023 22.435 1.00 18.86 335 THR A CA 1
ATOM 2586 C C . THR A 1 335 ? -10.233 12.301 22.102 1.00 19.34 335 THR A C 1
ATOM 2587 O O . THR A 1 335 ? -9.878 11.273 22.712 1.00 18.30 335 THR A O 1
ATOM 2591 N N . LYS A 1 336 ? -9.595 12.766 21.045 1.00 19.47 336 LYS A N 1
ATOM 2592 C CA . LYS A 1 336 ? -8.290 12.240 20.687 1.00 20.44 336 LYS A CA 1
ATOM 2593 C C . LYS A 1 336 ? -7.202 12.953 21.468 1.00 19.09 336 LYS A C 1
ATOM 2594 O O . LYS A 1 336 ? -7.254 14.187 21.667 1.00 18.30 336 LYS A O 1
ATOM 2600 N N . ASP A 1 337 ? -6.209 12.169 21.900 1.00 18.28 337 ASP A N 1
ATOM 2601 C CA . ASP A 1 337 ? -5.047 12.683 22.647 1.00 16.70 337 ASP A CA 1
ATOM 2602 C C . ASP A 1 337 ? -4.021 13.336 21.712 1.00 16.30 337 ASP A C 1
ATOM 2603 O O . ASP A 1 337 ? -3.729 12.831 20.619 1.00 16.33 337 ASP A O 1
ATOM 2608 N N . VAL A 1 338 ? -3.418 14.407 22.189 1.00 14.15 338 VAL A N 1
ATOM 2609 C CA . VAL A 1 338 ? -2.458 15.138 21.397 1.00 13.64 338 VAL A CA 1
ATOM 2610 C C . VAL A 1 338 ? -1.072 14.554 21.671 1.00 13.43 338 VAL A C 1
ATOM 2611 O O . VAL A 1 338 ? -0.530 14.716 22.745 1.00 12.76 338 VAL A O 1
ATOM 2615 N N . ILE A 1 339 ? -0.545 13.805 20.706 1.00 14.33 339 ILE A N 1
ATOM 2616 C CA . ILE A 1 339 ? 0.734 13.115 20.876 1.00 14.91 339 ILE A CA 1
ATOM 2617 C C . ILE A 1 339 ? 1.883 14.058 21.309 1.00 15.10 339 ILE A C 1
ATOM 2618 O O . ILE A 1 339 ? 2.743 13.669 22.093 1.00 14.16 339 ILE A O 1
ATOM 2623 N N . GLU A 1 340 ? 1.906 15.261 20.759 1.00 16.14 340 GLU A N 1
ATOM 2624 C CA . GLU A 1 340 ? 2.988 16.224 21.048 1.00 16.38 340 GLU A CA 1
ATOM 2625 C C . GLU A 1 340 ? 3.038 16.581 22.519 1.00 15.16 340 GLU A C 1
ATOM 2626 O O . GLU A 1 340 ? 4.131 16.841 23.070 1.00 16.36 340 GLU A O 1
ATOM 2632 N N . THR A 1 341 ? 1.875 16.547 23.191 1.00 13.33 341 THR A N 1
ATOM 2633 C CA . THR A 1 341 ? 1.823 16.911 24.604 1.00 12.20 341 THR A CA 1
ATOM 2634 C C . THR A 1 341 ? 1.819 15.725 25.583 1.00 11.50 341 THR A C 1
ATOM 2635 O O . THR A 1 341 ? 1.583 15.870 26.784 1.00 10.49 341 THR A O 1
ATOM 2639 N N . TRP A 1 342 ? 2.139 14.551 25.061 1.00 11.46 342 TRP A N 1
ATOM 2640 C CA . TRP A 1 342 ? 2.281 13.357 25.936 1.00 11.58 342 TRP A CA 1
ATOM 2641 C C . TRP A 1 342 ? 3.273 13.563 27.023 1.00 11.31 342 TRP A C 1
ATOM 2642 O O . TRP A 1 342 ? 3.002 13.214 28.222 1.00 10.49 342 TRP A O 1
ATOM 2653 N N . TYR A 1 343 ? 4.427 14.133 26.622 1.00 11.13 343 TYR A N 1
ATOM 2654 C CA . TYR A 1 343 ? 5.614 14.284 27.438 1.00 11.15 343 TYR A CA 1
ATOM 2655 C C . TYR A 1 343 ? 6.191 15.679 27.510 1.00 11.20 343 TYR A C 1
ATOM 2656 O O . TYR A 1 343 ? 7.310 15.827 27.939 1.00 12.12 343 TYR A O 1
ATOM 2665 N N . THR A 1 344 ? 5.473 16.698 27.106 1.00 11.71 344 THR A N 1
ATOM 2666 C CA . THR A 1 344 ? 5.932 18.049 27.413 1.00 12.61 344 THR A CA 1
ATOM 2667 C C . THR A 1 344 ? 5.784 18.303 28.905 1.00 13.43 344 THR A C 1
ATOM 2668 O O . THR A 1 344 ? 5.408 17.407 29.650 1.00 13.31 344 THR A O 1
ATOM 2672 N N . GLN A 1 345 ? 6.111 19.516 29.359 1.00 14.29 345 GLN A N 1
ATOM 2673 C CA . GLN A 1 345 ? 6.244 19.792 30.800 1.00 15.26 345 GLN A CA 1
ATOM 2674 C C . GLN A 1 345 ? 5.048 20.620 31.448 1.00 14.96 345 GLN A C 1
ATOM 2675 O O . GLN A 1 345 ? 4.925 20.694 32.654 1.00 15.16 345 GLN A O 1
ATOM 2681 N N . THR A 1 346 ? 4.139 21.187 30.669 1.00 16.28 346 THR A N 1
ATOM 2682 C CA . THR A 1 346 ? 3.145 22.113 31.222 1.00 16.21 346 THR A CA 1
ATOM 2683 C C . THR A 1 346 ? 1.729 21.489 31.295 1.00 15.90 346 THR A C 1
ATOM 2684 O O . THR A 1 346 ? 1.511 20.335 30.827 1.00 15.82 346 THR A O 1
ATOM 2688 N N . PRO A 1 347 ? 0.746 22.229 31.864 1.00 15.86 347 PRO A N 1
ATOM 2689 C CA . PRO A 1 347 ? -0.662 21.755 31.846 1.00 14.82 347 PRO A CA 1
ATOM 2690 C C . PRO A 1 347 ? -1.364 21.554 30.499 1.00 15.21 347 PRO A C 1
ATOM 2691 O O . PRO A 1 347 ? -2.440 20.892 30.475 1.00 15.14 347 PRO A O 1
ATOM 2695 N N . LYS A 1 348 ? -0.837 22.132 29.409 1.00 13.91 348 LYS A N 1
ATOM 2696 C CA . LYS A 1 348 ? -1.463 21.996 28.099 1.00 14.95 348 LYS A CA 1
ATOM 2697 C C . LYS A 1 348 ? -1.382 20.550 27.636 1.00 13.31 348 LYS A C 1
ATOM 2698 O O . LYS A 1 348 ? -0.308 19.987 27.632 1.00 13.74 348 LYS A O 1
ATOM 2704 N N . GLY A 1 349 ? -2.506 19.983 27.211 1.00 13.39 349 GLY A N 1
ATOM 2705 C CA . GLY A 1 349 ? -2.576 18.551 26.845 1.00 11.82 349 GLY A CA 1
ATOM 2706 C C . GLY A 1 349 ? -2.333 17.634 28.039 1.00 11.66 349 GLY A C 1
ATOM 2707 O O . GLY A 1 349 ? -1.874 16.479 27.865 1.00 11.12 349 GLY A O 1
ATOM 2708 N N . TYR A 1 350 ? -2.643 18.104 29.251 1.00 11.05 350 TYR A N 1
ATOM 2709 C CA . TYR A 1 350 ? -2.402 17.303 30.456 1.00 11.82 350 TYR A CA 1
ATOM 2710 C C . TYR A 1 350 ? -3.617 17.374 31.386 1.00 12.24 350 TYR A C 1
ATOM 2711 O O . TYR A 1 350 ? -4.294 16.356 31.593 1.00 12.91 350 TYR A O 1
ATOM 2720 N N . THR A 1 351 ? -3.964 18.565 31.877 1.00 13.27 351 THR A N 1
ATOM 2721 C CA . THR A 1 351 ? -5.172 18.756 32.738 1.00 14.40 351 THR A CA 1
ATOM 2722 C C . THR A 1 351 ? -6.305 19.603 32.071 1.00 14.31 351 THR A C 1
ATOM 2723 O O . THR A 1 351 ? -7.364 19.840 32.668 1.00 13.88 351 THR A O 1
ATOM 2727 N N . ASP A 1 352 ? -6.102 19.970 30.811 1.00 14.60 352 ASP A N 1
ATOM 2728 C CA . ASP A 1 352 ? -7.041 20.830 30.090 1.00 14.95 352 ASP A CA 1
ATOM 2729 C C . ASP A 1 352 ? -8.008 20.116 29.102 1.00 15.09 352 ASP A C 1
ATOM 2730 O O . ASP A 1 352 ? -8.689 20.761 28.272 1.00 14.53 352 ASP A O 1
ATOM 2735 N N . TYR A 1 353 ? -8.044 18.785 29.165 1.00 15.11 353 TYR A N 1
ATOM 2736 C CA . TYR A 1 353 ? -9.067 18.025 28.451 1.00 15.22 353 TYR A CA 1
ATOM 2737 C C . TYR A 1 353 ? -10.383 18.027 29.233 1.00 16.90 353 TYR A C 1
ATOM 2738 O O . TYR A 1 353 ? -10.439 17.581 30.396 1.00 16.07 353 TYR A O 1
ATOM 2747 N N . PRO A 1 354 ? -11.446 18.541 28.601 1.00 19.47 354 PRO A N 1
ATOM 2748 C CA . PRO A 1 354 ? -12.722 18.628 29.266 1.00 20.62 354 PRO A CA 1
ATOM 2749 C C . PRO A 1 354 ? -13.308 17.264 29.638 1.00 21.81 354 PRO A C 1
ATOM 2750 O O . PRO A 1 354 ? -13.238 16.321 28.862 1.00 22.13 354 PRO A O 1
ATOM 2754 N N . LEU A 1 355 ? -13.933 17.236 30.803 1.00 25.02 355 LEU A N 1
ATOM 2755 C CA . LEU A 1 355 ? -14.861 16.183 31.184 1.00 26.59 355 LEU A CA 1
ATOM 2756 C C . LEU A 1 355 ? -16.144 16.365 30.353 1.00 26.90 355 LEU A C 1
ATOM 2757 O O . LEU A 1 355 ? -16.336 17.402 29.703 1.00 26.34 355 LEU A O 1
ATOM 2762 N N . LEU A 1 356 ? -17.020 15.363 30.368 1.00 27.18 356 LEU A N 1
ATOM 2763 C CA . LEU A 1 356 ? -18.328 15.496 29.713 1.00 26.21 356 LEU A CA 1
ATOM 2764 C C . LEU A 1 356 ? -19.177 16.545 30.442 1.00 27.10 356 LEU A C 1
ATOM 2765 O O . LEU A 1 356 ? -19.162 16.612 31.666 1.00 24.89 356 LEU A O 1
ATOM 2770 N N . PRO B 1 2 ? -23.359 15.164 59.960 1.00 16.51 2 PRO B N 1
ATOM 2771 C CA . PRO B 1 2 ? -23.384 13.828 59.373 1.00 16.69 2 PRO B CA 1
ATOM 2772 C C . PRO B 1 2 ? -24.293 12.832 60.081 1.00 17.20 2 PRO B C 1
ATOM 2773 O O . PRO B 1 2 ? -24.273 12.758 61.305 1.00 19.61 2 PRO B O 1
ATOM 2777 N N . SER B 1 3 ? -25.101 12.130 59.280 1.00 17.37 3 SER B N 1
ATOM 2778 C CA . SER B 1 3 ? -25.768 10.892 59.647 1.00 16.93 3 SER B CA 1
ATOM 2779 C C . SER B 1 3 ? -24.662 9.869 60.002 1.00 18.51 3 SER B C 1
ATOM 2780 O O . SER B 1 3 ? -23.568 9.893 59.439 1.00 16.12 3 SER B O 1
ATOM 2783 N N . LEU B 1 4 ? -24.952 9.054 61.015 1.00 19.00 4 LEU B N 1
ATOM 2784 C CA . LEU B 1 4 ? -24.247 7.817 61.241 1.00 18.28 4 LEU B CA 1
ATOM 2785 C C . LEU B 1 4 ? -24.342 6.898 60.000 1.00 17.99 4 LEU B C 1
ATOM 2786 O O . LEU B 1 4 ? -23.514 5.991 59.817 1.00 17.42 4 LEU B O 1
ATOM 2791 N N . PHE B 1 5 ? -25.335 7.136 59.134 1.00 19.00 5 PHE B N 1
ATOM 2792 C CA . PHE B 1 5 ? -25.436 6.409 57.859 1.00 18.86 5 PHE B CA 1
ATOM 2793 C C . PHE B 1 5 ? -24.551 6.934 56.683 1.00 19.46 5 PHE B C 1
ATOM 2794 O O . PHE B 1 5 ? -24.207 6.151 55.797 1.00 19.56 5 PHE B O 1
ATOM 2802 N N . ASP B 1 6 ? -24.101 8.191 56.743 1.00 19.05 6 ASP B N 1
ATOM 2803 C CA . ASP B 1 6 ? -23.233 8.790 55.696 1.00 18.87 6 ASP B CA 1
ATOM 2804 C C . ASP B 1 6 ? -21.834 8.174 55.685 1.00 17.35 6 ASP B C 1
ATOM 2805 O O . ASP B 1 6 ? -21.266 7.918 56.745 1.00 16.71 6 ASP B O 1
ATOM 2810 N N . PRO B 1 7 ? -21.242 7.984 54.496 1.00 17.47 7 PRO B N 1
ATOM 2811 C CA . PRO B 1 7 ? -19.862 7.475 54.431 1.00 17.53 7 PRO B CA 1
ATOM 2812 C C . PRO B 1 7 ? -18.864 8.446 55.020 1.00 16.73 7 PRO B C 1
ATOM 2813 O O . PRO B 1 7 ? -19.225 9.585 55.301 1.00 17.59 7 PRO B O 1
ATOM 2817 N N . ILE B 1 8 ? -17.618 8.000 55.201 1.00 16.13 8 ILE B N 1
ATOM 2818 C CA . ILE B 1 8 ? -16.593 8.816 55.848 1.00 15.05 8 ILE B CA 1
ATOM 2819 C C . ILE B 1 8 ? -15.180 8.491 55.343 1.00 15.66 8 ILE B C 1
ATOM 2820 O O . ILE B 1 8 ? -14.732 7.316 55.328 1.00 14.04 8 ILE B O 1
ATOM 2825 N N . ARG B 1 9 ? -14.482 9.541 54.933 1.00 14.76 9 ARG B N 1
ATOM 2826 C CA . ARG B 1 9 ? -13.105 9.408 54.513 1.00 15.10 9 ARG B CA 1
ATOM 2827 C C . ARG B 1 9 ? -12.211 9.436 55.736 1.00 15.17 9 ARG B C 1
ATOM 2828 O O . ARG B 1 9 ? -12.355 10.283 56.611 1.00 14.47 9 ARG B O 1
ATOM 2836 N N . PHE B 1 10 ? -11.314 8.455 55.826 1.00 15.38 10 PHE B N 1
ATOM 2837 C CA . PHE B 1 10 ? -10.262 8.496 56.829 1.00 14.74 10 PHE B CA 1
ATOM 2838 C C . PHE B 1 10 ? -9.079 7.796 56.185 1.00 15.77 10 PHE B C 1
ATOM 2839 O O . PHE B 1 10 ? -9.245 6.763 55.513 1.00 16.42 10 PHE B O 1
ATOM 2847 N N . GLY B 1 11 ? -7.892 8.344 56.351 1.00 15.93 11 GLY B N 1
ATOM 2848 C CA . GLY B 1 11 ? -6.706 7.701 55.776 1.00 15.73 11 GLY B CA 1
ATOM 2849 C C . GLY B 1 11 ? -6.853 7.496 54.286 1.00 14.46 11 GLY B C 1
ATOM 2850 O O . GLY B 1 11 ? -7.239 8.429 53.589 1.00 15.14 11 GLY B O 1
ATOM 2851 N N . ALA B 1 12 ? -6.557 6.282 53.805 1.00 13.68 12 ALA B N 1
ATOM 2852 C CA . ALA B 1 12 ? -6.683 5.887 52.382 1.00 13.74 12 ALA B CA 1
ATOM 2853 C C . ALA B 1 12 ? -8.042 5.292 52.005 1.00 13.27 12 ALA B C 1
ATOM 2854 O O . ALA B 1 12 ? -8.182 4.781 50.928 1.00 15.09 12 ALA B O 1
ATOM 2856 N N . PHE B 1 13 ? -9.049 5.429 52.857 1.00 12.81 13 PHE B N 1
ATOM 2857 C CA . PHE B 1 13 ? -10.316 4.735 52.713 1.00 12.70 13 PHE B CA 1
ATOM 2858 C C . PHE B 1 13 ? -11.555 5.669 52.747 1.00 13.38 13 PHE B C 1
ATOM 2859 O O . PHE B 1 13 ? -11.486 6.832 53.204 1.00 11.73 13 PHE B O 1
ATOM 2867 N N . THR B 1 14 ? -12.660 5.158 52.215 1.00 13.15 14 THR B N 1
ATOM 2868 C CA . THR B 1 14 ? -14.000 5.589 52.600 1.00 13.85 14 THR B CA 1
ATOM 2869 C C . THR B 1 14 ? -14.754 4.394 53.229 1.00 13.63 14 THR B C 1
ATOM 2870 O O . THR B 1 14 ? -15.018 3.358 52.546 1.00 13.43 14 THR B O 1
ATOM 2874 N N . ALA B 1 15 ? -14.994 4.525 54.543 1.00 14.00 15 ALA B N 1
ATOM 2875 C CA . ALA B 1 15 ? -15.990 3.732 55.260 1.00 13.80 15 ALA B CA 1
ATOM 2876 C C . ALA B 1 15 ? -17.349 4.095 54.700 1.00 13.62 15 ALA B C 1
ATOM 2877 O O . ALA B 1 15 ? -17.625 5.257 54.427 1.00 13.63 15 ALA B O 1
ATOM 2879 N N . LYS B 1 16 ? -18.169 3.083 54.513 1.00 15.16 16 LYS B N 1
ATOM 2880 C CA . LYS B 1 16 ? -19.508 3.214 53.948 1.00 15.36 16 LYS B CA 1
ATOM 2881 C C . LYS B 1 16 ? -20.486 3.756 54.963 1.00 15.29 16 LYS B C 1
ATOM 2882 O O . LYS B 1 16 ? -21.577 4.196 54.600 1.00 15.56 16 LYS B O 1
ATOM 2888 N N . ASN B 1 17 ? -20.064 3.770 56.217 1.00 14.89 17 ASN B N 1
ATOM 2889 C CA . ASN B 1 17 ? -20.796 4.424 57.279 1.00 13.47 17 ASN B CA 1
ATOM 2890 C C . ASN B 1 17 ? -19.922 4.774 58.494 1.00 12.26 17 ASN B C 1
ATOM 2891 O O . ASN B 1 17 ? -18.766 4.383 58.627 1.00 11.98 17 ASN B O 1
ATOM 2896 N N . ARG B 1 18 ? -20.532 5.492 59.423 1.00 12.14 18 ARG B N 1
ATOM 2897 C CA . ARG B 1 18 ? -19.848 5.932 60.617 1.00 11.12 18 ARG B CA 1
ATOM 2898 C C . ARG B 1 18 ? -20.251 5.137 61.834 1.00 11.11 18 ARG B C 1
ATOM 2899 O O . ARG B 1 18 ? -20.082 5.604 62.967 1.00 9.40 18 ARG B O 1
ATOM 2907 N N . ILE B 1 19 ? -20.768 3.929 61.572 1.00 11.03 19 ILE B N 1
ATOM 2908 C CA . ILE B 1 19 ? -21.167 2.954 62.603 1.00 11.22 19 ILE B CA 1
ATOM 2909 C C . ILE B 1 19 ? -20.095 1.831 62.680 1.00 11.13 19 ILE B C 1
ATOM 2910 O O . ILE B 1 19 ? -20.159 0.809 61.982 1.00 10.79 19 ILE B O 1
ATOM 2915 N N . TRP B 1 20 ? -19.094 2.073 63.523 1.00 10.16 20 TRP B N 1
ATOM 2916 C CA . TRP B 1 20 ? -17.846 1.313 63.551 1.00 10.16 20 TRP B CA 1
ATOM 2917 C C . TRP B 1 20 ? -17.897 0.241 64.638 1.00 9.84 20 TRP B C 1
ATOM 2918 O O . TRP B 1 20 ? -18.664 0.340 65.612 1.00 9.32 20 TRP B O 1
ATOM 2929 N N . MET B 1 21 ? -17.151 -0.826 64.431 1.00 8.81 21 MET B N 1
ATOM 2930 C CA . MET B 1 21 ? -17.185 -1.933 65.366 1.00 8.56 21 MET B CA 1
ATOM 2931 C C . MET B 1 21 ? -15.924 -1.779 66.233 1.00 8.14 21 MET B C 1
ATOM 2932 O O . MET B 1 21 ? -14.791 -1.791 65.728 1.00 7.71 21 MET B O 1
ATOM 2937 N N . ALA B 1 22 ? -16.133 -1.644 67.545 1.00 7.34 22 ALA B N 1
ATOM 2938 C CA . ALA B 1 22 ? -15.047 -1.416 68.496 1.00 7.14 22 ALA B CA 1
ATOM 2939 C C . ALA B 1 22 ? -14.259 -2.697 68.643 1.00 7.22 22 ALA B C 1
ATOM 2940 O O . ALA B 1 22 ? -14.831 -3.795 68.438 1.00 7.85 22 ALA B O 1
ATOM 2942 N N . PRO B 1 23 ? -12.986 -2.565 69.003 1.00 6.72 23 PRO B N 1
ATOM 2943 C CA . PRO B 1 23 ? -12.133 -3.734 69.218 1.00 7.14 23 PRO B CA 1
ATOM 2944 C C . PRO B 1 23 ? -12.632 -4.582 70.394 1.00 7.22 23 PRO B C 1
ATOM 2945 O O . PRO B 1 23 ? -13.016 -4.053 71.428 1.00 7.61 23 PRO B O 1
ATOM 2949 N N . LEU B 1 24 ? -12.660 -5.893 70.203 1.00 7.48 24 LEU B N 1
ATOM 2950 C CA . LEU B 1 24 ? -13.385 -6.813 71.089 1.00 7.83 24 LEU B CA 1
ATOM 2951 C C . LEU B 1 24 ? -12.672 -8.184 71.106 1.00 8.23 24 LEU B C 1
ATOM 2952 O O . LEU B 1 24 ? -12.742 -8.956 70.130 1.00 9.24 24 LEU B O 1
ATOM 2957 N N . THR B 1 25 ? -11.879 -8.374 72.153 1.00 8.62 25 THR B N 1
ATOM 2958 C CA . THR B 1 25 ? -11.232 -9.622 72.556 1.00 8.70 25 THR B CA 1
ATOM 2959 C C . THR B 1 25 ? -12.291 -10.633 72.868 1.00 8.79 25 THR B C 1
ATOM 2960 O O . THR B 1 25 ? -13.152 -10.408 73.761 1.00 9.07 25 THR B O 1
ATOM 2964 N N . ARG B 1 26 ? -12.201 -11.768 72.165 1.00 9.20 26 ARG B N 1
ATOM 2965 C CA . ARG B 1 26 ? -13.150 -12.868 72.229 1.00 8.99 26 ARG B CA 1
ATOM 2966 C C . ARG B 1 26 ? -12.579 -14.237 72.634 1.00 9.32 26 ARG B C 1
ATOM 2967 O O . ARG B 1 26 ? -13.347 -15.126 73.014 1.00 9.92 26 ARG B O 1
ATOM 2975 N N . GLY B 1 27 ? -11.267 -14.434 72.507 1.00 9.19 27 GLY B N 1
ATOM 2976 C CA . GLY B 1 27 ? -10.641 -15.698 72.891 1.00 8.91 27 GLY B CA 1
ATOM 2977 C C . GLY B 1 27 ? -11.013 -16.869 72.049 1.00 8.89 27 GLY B C 1
ATOM 2978 O O . GLY B 1 27 ? -11.145 -17.974 72.569 1.00 8.50 27 GLY B O 1
ATOM 2979 N N . ARG B 1 28 ? -11.206 -16.641 70.749 1.00 9.51 28 ARG B N 1
ATOM 2980 C CA . ARG B 1 28 ? -11.489 -17.739 69.801 1.00 10.44 28 ARG B CA 1
ATOM 2981 C C . ARG B 1 28 ? -10.271 -18.194 69.000 1.00 10.74 28 ARG B C 1
ATOM 2982 O O . ARG B 1 28 ? -10.403 -19.124 68.168 1.00 11.46 28 ARG B O 1
ATOM 2990 N N . ALA B 1 29 ? -9.094 -17.609 69.268 1.00 10.47 29 ALA B N 1
ATOM 2991 C CA . ALA B 1 29 ? -7.826 -18.157 68.793 1.00 11.14 29 ALA B CA 1
ATOM 2992 C C . ALA B 1 29 ? -7.479 -19.496 69.510 1.00 10.40 29 ALA B C 1
ATOM 2993 O O . ALA B 1 29 ? -8.216 -19.953 70.369 1.00 9.72 29 ALA B O 1
ATOM 2995 N N . THR B 1 30 ? -6.356 -20.077 69.102 1.00 10.35 30 THR B N 1
ATOM 2996 C CA . THR B 1 30 ? -5.808 -21.325 69.651 1.00 10.74 30 THR B CA 1
ATOM 2997 C C . THR B 1 30 ? -5.070 -21.032 70.951 1.00 11.74 30 THR B C 1
ATOM 2998 O O . THR B 1 30 ? -4.714 -19.884 71.269 1.00 9.40 30 THR B O 1
ATOM 3002 N N . ARG B 1 31 ? -4.836 -22.088 71.714 1.00 13.26 31 ARG B N 1
ATOM 3003 C CA . ARG B 1 31 ? -4.010 -21.963 72.877 1.00 15.28 31 ARG B CA 1
ATOM 3004 C C . ARG B 1 31 ? -2.692 -21.258 72.507 1.00 15.11 31 ARG B C 1
ATOM 3005 O O . ARG B 1 31 ? -2.158 -20.492 73.312 1.00 16.00 31 ARG B O 1
ATOM 3013 N N . ASP B 1 32 ? -2.200 -21.511 71.291 1.00 15.01 32 ASP B N 1
ATOM 3014 C CA . ASP B 1 32 ? -0.936 -20.985 70.801 1.00 15.57 32 ASP B CA 1
ATOM 3015 C C . ASP B 1 32 ? -1.097 -19.559 70.247 1.00 13.43 32 ASP B C 1
ATOM 3016 O O . ASP B 1 32 ? -0.179 -19.077 69.560 1.00 12.36 32 ASP B O 1
ATOM 3021 N N . HIS B 1 33 ? -2.251 -18.919 70.503 1.00 12.30 33 HIS B N 1
ATOM 3022 C CA . HIS B 1 33 ? -2.522 -17.553 69.981 1.00 11.26 33 HIS B CA 1
ATOM 3023 C C . HIS B 1 33 ? -2.530 -17.451 68.480 1.00 11.73 33 HIS B C 1
ATOM 3024 O O . HIS B 1 33 ? -2.131 -16.411 67.914 1.00 10.20 33 HIS B O 1
ATOM 3031 N N . VAL B 1 34 ? -2.930 -18.533 67.809 1.00 11.40 34 VAL B N 1
ATOM 3032 C CA . VAL B 1 34 ? -3.101 -18.531 66.332 1.00 11.85 34 VAL B CA 1
ATOM 3033 C C . VAL B 1 34 ? -4.612 -18.474 65.925 1.00 12.15 34 VAL B C 1
ATOM 3034 O O . VAL B 1 34 ? -5.436 -19.167 66.529 1.00 11.62 34 VAL B O 1
ATOM 3038 N N . PRO B 1 35 ? -4.983 -17.579 64.968 1.00 11.80 35 PRO B N 1
ATOM 3039 C CA . PRO B 1 35 ? -6.347 -17.458 64.510 1.00 12.08 35 PRO B CA 1
ATOM 3040 C C . PRO B 1 35 ? -6.909 -18.777 64.010 1.00 12.37 35 PRO B C 1
ATOM 3041 O O . PRO B 1 35 ? -6.142 -19.652 63.635 1.00 12.22 35 PRO B O 1
ATOM 3045 N N . THR B 1 36 ? -8.233 -18.883 64.054 1.00 13.79 36 THR B N 1
ATOM 3046 C CA . THR B 1 36 ? -9.014 -20.104 63.746 1.00 14.40 36 THR B CA 1
ATOM 3047 C C . THR B 1 36 ? -10.076 -19.867 62.649 1.00 16.50 36 THR B C 1
ATOM 3048 O O . THR B 1 36 ? -10.538 -18.747 62.439 1.00 14.46 36 THR B O 1
ATOM 3052 N N . GLU B 1 37 ? -10.534 -20.965 62.023 1.00 16.57 37 GLU B N 1
ATOM 3053 C CA . GLU B 1 37 ? -11.464 -20.903 60.880 1.00 18.91 37 GLU B CA 1
ATOM 3054 C C . GLU B 1 37 ? -12.714 -20.126 61.234 1.00 18.30 37 GLU B C 1
ATOM 3055 O O . GLU B 1 37 ? -13.284 -19.406 60.391 1.00 17.57 37 GLU B O 1
ATOM 3061 N N . ILE B 1 38 ? -13.164 -20.352 62.467 1.00 16.57 38 ILE B N 1
ATOM 3062 C CA . ILE B 1 38 ? -14.401 -19.787 62.995 1.00 16.46 38 ILE B CA 1
ATOM 3063 C C . ILE B 1 38 ? -14.336 -18.272 63.078 1.00 15.57 38 ILE B C 1
ATOM 3064 O O . ILE B 1 38 ? -15.358 -17.623 63.109 1.00 14.60 38 ILE B O 1
ATOM 3069 N N . MET B 1 39 ? -13.143 -17.710 63.125 1.00 14.97 39 MET B N 1
ATOM 3070 C CA . MET B 1 39 ? -13.053 -16.249 63.185 1.00 13.51 39 MET B CA 1
ATOM 3071 C C . MET B 1 39 ? -13.406 -15.518 61.904 1.00 13.11 39 MET B C 1
ATOM 3072 O O . MET B 1 39 ? -13.729 -14.338 61.990 1.00 13.00 39 MET B O 1
ATOM 3077 N N . ALA B 1 40 ? -13.277 -16.173 60.737 1.00 13.48 40 ALA B N 1
ATOM 3078 C CA . ALA B 1 40 ? -13.575 -15.569 59.428 1.00 12.72 40 ALA B CA 1
ATOM 3079 C C . ALA B 1 40 ? -15.069 -15.264 59.299 1.00 12.64 40 ALA B C 1
ATOM 3080 O O . ALA B 1 40 ? -15.454 -14.187 58.864 1.00 12.47 40 ALA B O 1
ATOM 3082 N N . GLU B 1 41 ? -15.892 -16.236 59.682 1.00 12.25 41 GLU B N 1
ATOM 3083 C CA . GLU B 1 41 ? -17.328 -16.085 59.722 1.00 12.45 41 GLU B CA 1
ATOM 3084 C C . GLU B 1 41 ? -17.776 -14.946 60.601 1.00 12.20 41 GLU B C 1
ATOM 3085 O O . GLU B 1 41 ? -18.688 -14.199 60.231 1.00 13.35 41 GLU B O 1
ATOM 3091 N N . TYR B 1 42 ? -17.196 -14.885 61.807 1.00 11.51 42 TYR B N 1
ATOM 3092 C CA . TYR B 1 42 ? -17.561 -13.862 62.841 1.00 10.72 42 TYR B CA 1
ATOM 3093 C C . TYR B 1 42 ? -17.328 -12.494 62.255 1.00 11.02 42 TYR B C 1
ATOM 3094 O O . TYR B 1 42 ? -18.158 -11.633 62.364 1.00 10.65 42 TYR B O 1
ATOM 3103 N N . TYR B 1 43 ? -16.188 -12.323 61.602 1.00 10.88 43 TYR B N 1
ATOM 3104 C CA . TYR B 1 43 ? -15.882 -11.049 60.948 1.00 11.15 43 TYR B CA 1
ATOM 3105 C C . TYR B 1 43 ? -16.737 -10.777 59.681 1.00 11.65 43 TYR B C 1
ATOM 3106 O O . TYR B 1 43 ? -17.219 -9.656 59.480 1.00 11.54 43 TYR B O 1
ATOM 3115 N N . ALA B 1 44 ? -16.970 -11.778 58.844 1.00 13.03 44 ALA B N 1
ATOM 3116 C CA . ALA B 1 44 ? -17.874 -11.567 57.703 1.00 13.36 44 ALA B CA 1
ATOM 3117 C C . ALA B 1 44 ? -19.257 -11.095 58.147 1.00 13.96 44 ALA B C 1
ATOM 3118 O O . ALA B 1 44 ? -19.877 -10.290 57.445 1.00 15.93 44 ALA B O 1
ATOM 3120 N N . GLN B 1 45 ? -19.744 -11.624 59.283 1.00 13.12 45 GLN B N 1
ATOM 3121 C CA . GLN B 1 45 ? -21.125 -11.400 59.745 1.00 13.19 45 GLN B CA 1
ATOM 3122 C C . GLN B 1 45 ? -21.332 -9.901 60.055 1.00 13.41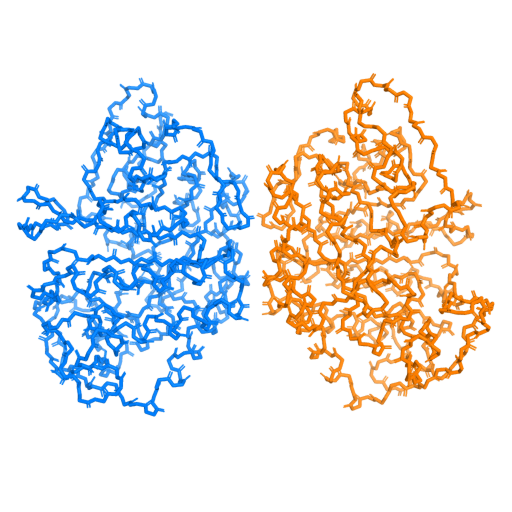 45 GLN B C 1
ATOM 3123 O O . GLN B 1 45 ? -22.444 -9.384 59.937 1.00 13.65 45 GLN B O 1
ATOM 3129 N N . ARG B 1 46 ? -20.236 -9.243 60.446 1.00 12.75 46 ARG B N 1
ATOM 3130 C CA . ARG B 1 46 ? -20.230 -7.827 60.898 1.00 13.04 46 ARG B CA 1
ATOM 3131 C C . ARG B 1 46 ? -19.566 -6.883 59.930 1.00 12.03 46 ARG B C 1
ATOM 3132 O O . ARG B 1 46 ? -19.137 -5.753 60.270 1.00 11.52 46 ARG B O 1
ATOM 3140 N N . ALA B 1 47 ? -19.401 -7.334 58.705 1.00 12.14 47 ALA B N 1
ATOM 3141 C CA . ALA B 1 47 ? -18.634 -6.523 57.744 1.00 11.35 47 ALA B CA 1
ATOM 3142 C C . ALA B 1 47 ? -19.327 -5.256 57.317 1.00 11.74 47 ALA B C 1
ATOM 3143 O O . ALA B 1 47 ? -18.715 -4.395 56.698 1.00 10.63 47 ALA B O 1
ATOM 3145 N N . SER B 1 48 ? -20.610 -5.130 57.632 1.00 11.49 48 SER B N 1
ATOM 3146 C CA . SER B 1 48 ? -21.316 -3.930 57.299 1.00 11.16 48 SER B CA 1
ATOM 3147 C C . SER B 1 48 ? -20.963 -2.775 58.213 1.00 10.80 48 SER B C 1
ATOM 3148 O O . SER B 1 48 ? -21.433 -1.702 57.958 1.00 9.64 48 SER B O 1
ATOM 3151 N N . ALA B 1 49 ? -20.198 -3.042 59.298 1.00 10.65 49 ALA B N 1
ATOM 3152 C CA . ALA B 1 49 ? -19.507 -2.005 60.096 1.00 10.73 49 ALA B CA 1
ATOM 3153 C C . ALA B 1 49 ? -18.682 -1.118 59.185 1.00 10.38 49 ALA B C 1
ATOM 3154 O O . ALA B 1 49 ? -17.880 -1.626 58.463 1.00 9.87 49 ALA B O 1
ATOM 3156 N N . GLY B 1 50 ? -18.826 0.197 59.247 1.00 10.02 50 GLY B N 1
ATOM 3157 C CA . GLY B 1 50 ? -18.027 1.074 58.401 1.00 9.20 50 GLY B CA 1
ATOM 3158 C C . GLY B 1 50 ? -16.569 0.724 58.403 1.00 8.59 50 GLY B C 1
ATOM 3159 O O . GLY B 1 50 ? -15.891 0.763 57.372 1.00 8.62 50 GLY B O 1
ATOM 3160 N N . LEU B 1 51 ? -16.086 0.471 59.612 1.00 7.81 51 LEU B N 1
ATOM 3161 C CA . LEU B 1 51 ? -14.797 -0.140 59.851 1.00 7.36 51 LEU B CA 1
ATOM 3162 C C . LEU B 1 51 ? -14.922 -1.161 60.986 1.00 7.06 51 LEU B C 1
ATOM 3163 O O . LEU B 1 51 ? -15.519 -0.918 62.033 1.00 6.40 51 LEU B O 1
ATOM 3168 N N . ILE B 1 52 ? -14.307 -2.322 60.793 1.00 7.06 52 ILE B N 1
ATOM 3169 C CA . ILE B 1 52 ? -14.025 -3.133 61.944 1.00 7.00 52 ILE B CA 1
ATOM 3170 C C . ILE B 1 52 ? -12.664 -2.851 62.494 1.00 6.83 52 ILE B C 1
ATOM 3171 O O . ILE B 1 52 ? -11.682 -2.974 61.745 1.00 6.88 52 ILE B O 1
ATOM 3176 N N . ILE B 1 53 ? -12.572 -2.520 63.798 1.00 6.42 53 ILE B N 1
ATOM 3177 C CA . ILE B 1 53 ? -11.277 -2.591 64.542 1.00 6.28 53 ILE B CA 1
ATOM 3178 C C . ILE B 1 53 ? -11.212 -4.002 65.134 1.00 6.19 53 ILE B C 1
ATOM 3179 O O . ILE B 1 53 ? -12.066 -4.420 65.922 1.00 6.45 53 ILE B O 1
ATOM 3184 N N . SER B 1 54 ? -10.235 -4.777 64.705 1.00 6.08 54 SER B N 1
ATOM 3185 C CA . SER B 1 54 ? -10.190 -6.139 65.243 1.00 5.95 54 SER B CA 1
ATOM 3186 C C . SER B 1 54 ? -10.034 -6.209 66.783 1.00 6.04 54 SER B C 1
ATOM 3187 O O . SER B 1 54 ? -9.545 -5.290 67.454 1.00 6.00 54 SER B O 1
ATOM 3190 N N . GLU B 1 55 ? -10.375 -7.365 67.328 1.00 6.44 55 GLU B N 1
ATOM 3191 C CA . GLU B 1 55 ? -9.880 -7.752 68.632 1.00 6.93 55 GLU B CA 1
ATOM 3192 C C . GLU B 1 55 ? -8.400 -7.448 68.731 1.00 6.83 55 GLU B C 1
ATOM 3193 O O . GLU B 1 55 ? -7.638 -7.500 67.738 1.00 7.16 55 GLU B O 1
ATOM 3199 N N . ALA B 1 56 ? -8.002 -7.197 69.970 1.00 6.97 56 ALA B N 1
ATOM 3200 C CA . ALA B 1 56 ? -6.627 -6.826 70.310 1.00 7.26 56 ALA B CA 1
ATOM 3201 C C . ALA B 1 56 ? -5.764 -7.986 69.919 1.00 7.52 56 ALA B C 1
ATOM 3202 O O . ALA B 1 56 ? -6.151 -9.151 70.129 1.00 7.65 56 ALA B O 1
ATOM 3204 N N . THR B 1 57 ? -4.630 -7.696 69.283 1.00 7.72 57 THR B N 1
ATOM 3205 C CA . THR B 1 57 ? -3.840 -8.766 68.719 1.00 7.90 57 THR B CA 1
ATOM 3206 C C . THR B 1 57 ? -2.422 -8.513 69.125 1.00 7.60 57 THR B C 1
ATOM 3207 O O . THR B 1 57 ? -1.889 -7.393 68.893 1.00 8.19 57 THR B O 1
ATOM 3211 N N . GLY B 1 58 ? -1.813 -9.546 69.718 1.00 7.74 58 GLY B N 1
ATOM 3212 C CA . GLY B 1 58 ? -0.497 -9.476 70.344 1.00 7.93 58 GLY B CA 1
ATOM 3213 C C . GLY B 1 58 ? 0.654 -9.268 69.370 1.00 8.43 58 GLY B C 1
ATOM 3214 O O . GLY B 1 58 ? 0.679 -9.927 68.331 1.00 7.34 58 GLY B O 1
ATOM 3215 N N . ILE B 1 59 ? 1.585 -8.335 69.712 1.00 8.61 59 ILE B N 1
ATOM 3216 C CA . ILE B 1 59 ? 2.776 -8.062 68.908 1.00 8.61 59 ILE B CA 1
ATOM 3217 C C . ILE B 1 59 ? 3.956 -8.969 69.220 1.00 8.97 59 ILE B C 1
ATOM 3218 O O . ILE B 1 59 ? 4.889 -8.989 68.459 1.00 9.00 59 ILE B O 1
ATOM 3223 N N . SER B 1 60 ? 3.905 -9.624 70.378 1.00 9.37 60 SER B N 1
ATOM 3224 C CA . SER B 1 60 ? 4.904 -10.574 70.844 1.00 9.77 60 SER B CA 1
ATOM 3225 C C . SER B 1 60 ? 4.305 -11.469 71.925 1.00 9.62 60 SER B C 1
ATOM 3226 O O . SER B 1 60 ? 3.314 -11.110 72.582 1.00 9.31 60 SER B O 1
ATOM 3229 N N . GLN B 1 61 ? 4.915 -12.607 72.212 1.00 9.83 61 GLN B N 1
ATOM 3230 C CA . GLN B 1 61 ? 4.480 -13.338 73.414 1.00 10.37 61 GLN B CA 1
ATOM 3231 C C . GLN B 1 61 ? 4.596 -12.521 74.699 1.00 10.56 61 GLN B C 1
ATOM 3232 O O . GLN B 1 61 ? 3.740 -12.607 75.580 1.00 11.17 61 GLN B O 1
ATOM 3238 N N . GLU B 1 62 ? 5.688 -11.767 74.817 1.00 11.21 62 GLU B N 1
ATOM 3239 C CA . GLU B 1 62 ? 5.934 -10.878 75.937 1.00 10.54 62 GLU B CA 1
ATOM 3240 C C . GLU B 1 62 ? 4.713 -10.031 76.310 1.00 10.15 62 GLU B C 1
ATOM 3241 O O . GLU B 1 62 ? 4.356 -9.960 77.520 1.00 10.17 62 GLU B O 1
ATOM 3247 N N . GLY B 1 63 ? 4.120 -9.396 75.286 1.00 9.66 63 GLY B N 1
ATOM 3248 C CA . GLY B 1 63 ? 2.946 -8.529 75.432 1.00 9.60 63 GLY B CA 1
ATOM 3249 C C . GLY B 1 63 ? 1.598 -9.214 75.279 1.00 9.05 63 GLY B C 1
ATOM 3250 O O . GLY B 1 63 ? 0.552 -8.559 75.430 1.00 8.70 63 GLY B O 1
ATOM 3251 N N . LEU B 1 64 ? 1.594 -10.544 75.080 1.00 8.94 64 LEU B N 1
ATOM 3252 C CA . LEU B 1 64 ? 0.326 -11.232 75.008 1.00 9.09 64 LEU B CA 1
ATOM 3253 C C . LEU B 1 64 ? 0.071 -12.227 76.127 1.00 9.11 64 LEU B C 1
ATOM 3254 O O . LEU B 1 64 ? 0.677 -13.274 76.134 1.00 9.03 64 LEU B O 1
ATOM 3259 N N . GLY B 1 65 ? -0.853 -11.856 77.040 1.00 9.22 65 GLY B N 1
ATOM 3260 C CA . GLY B 1 65 ? -1.202 -12.629 78.254 1.00 9.67 65 GLY B CA 1
ATOM 3261 C C . GLY B 1 65 ? -2.681 -13.032 78.339 1.00 10.27 65 GLY B C 1
ATOM 3262 O O . GLY B 1 65 ? -3.139 -13.502 79.393 1.00 11.67 65 GLY B O 1
ATOM 3263 N N . TRP B 1 66 ? -3.422 -12.885 77.229 1.00 10.14 66 TRP B N 1
ATOM 3264 C CA . TRP B 1 66 ? -4.849 -13.175 77.213 1.00 9.58 66 TRP B CA 1
ATOM 3265 C C . TRP B 1 66 ? -5.095 -14.546 76.690 1.00 9.68 66 TRP B C 1
ATOM 3266 O O . TRP B 1 66 ? -4.740 -14.820 75.556 1.00 10.11 66 TRP B O 1
ATOM 3277 N N . PRO B 1 67 ? -5.661 -15.434 77.531 1.00 10.02 67 PRO B N 1
ATOM 3278 C CA . PRO B 1 67 ? -5.876 -16.787 77.046 1.00 10.44 67 PRO B CA 1
ATOM 3279 C C . PRO B 1 67 ? -6.698 -16.861 75.748 1.00 10.53 67 PRO B C 1
ATOM 3280 O O . PRO B 1 67 ? -7.799 -16.300 75.647 1.00 11.12 67 PRO B O 1
ATOM 3284 N N . TYR B 1 68 ? -6.160 -17.597 74.772 1.00 12.05 68 TYR B N 1
ATOM 3285 C CA . TYR B 1 68 ? -6.802 -17.810 73.491 1.00 11.88 68 TYR B CA 1
ATOM 3286 C C . TYR B 1 68 ? -7.014 -16.493 72.753 1.00 11.07 68 TYR B C 1
ATOM 3287 O O . TYR B 1 68 ? -7.863 -16.400 71.881 1.00 9.79 68 TYR B O 1
ATOM 3296 N N . ALA B 1 69 ? -6.260 -15.447 73.109 1.00 10.61 69 ALA B N 1
ATOM 3297 C CA . ALA B 1 69 ? -6.198 -14.289 72.176 1.00 9.87 69 ALA B CA 1
ATOM 3298 C C . ALA B 1 69 ? -5.210 -14.527 71.052 1.00 9.54 69 ALA B C 1
ATOM 3299 O O . ALA B 1 69 ? -4.228 -15.177 71.230 1.00 8.60 69 ALA B O 1
ATOM 3301 N N . PRO B 1 70 ? -5.431 -13.874 69.915 1.00 8.85 70 PRO B N 1
ATOM 3302 C CA . PRO B 1 70 ? -4.548 -14.073 68.792 1.00 8.61 70 PRO B CA 1
ATOM 3303 C C . PRO B 1 70 ? -3.329 -13.159 68.800 1.00 8.72 70 PRO B C 1
ATOM 3304 O O . PRO B 1 70 ? -3.408 -12.021 69.354 1.00 9.05 70 PRO B O 1
ATOM 3308 N N . GLY B 1 71 ? -2.259 -13.625 68.147 1.00 9.21 71 GLY B N 1
ATOM 3309 C CA . GLY B 1 71 ? -1.057 -12.830 67.896 1.00 8.80 71 GLY B CA 1
ATOM 3310 C C . GLY B 1 71 ? -0.780 -12.584 66.409 1.00 8.71 71 GLY B C 1
ATOM 3311 O O . GLY B 1 71 ? -1.452 -13.137 65.576 1.00 8.95 71 GLY B O 1
ATOM 3312 N N . ILE B 1 72 ? 0.212 -11.768 66.076 1.00 8.62 72 ILE B N 1
ATOM 3313 C CA . ILE B 1 72 ? 0.568 -11.559 64.678 1.00 8.42 72 ILE B CA 1
ATOM 3314 C C . ILE B 1 72 ? 2.101 -11.498 64.536 1.00 8.77 72 ILE B C 1
ATOM 3315 O O . ILE B 1 72 ? 2.602 -10.889 63.616 1.00 9.19 72 ILE B O 1
ATOM 3320 N N . TRP B 1 73 ? 2.847 -12.046 65.491 1.00 9.33 73 TRP B N 1
ATOM 3321 C CA . TRP B 1 73 ? 4.340 -12.025 65.393 1.00 9.76 73 TRP B CA 1
ATOM 3322 C C . TRP B 1 73 ? 4.947 -13.091 64.508 1.00 10.38 73 TRP B C 1
ATOM 3323 O O . TRP B 1 73 ? 6.116 -12.996 64.087 1.00 9.06 73 TRP B O 1
ATOM 3334 N N . SER B 1 74 ? 4.180 -14.138 64.229 1.00 11.66 74 SER B N 1
ATOM 3335 C CA . SER B 1 74 ? 4.675 -15.266 63.442 1.00 12.70 74 SER B CA 1
ATOM 3336 C C . SER B 1 74 ? 3.998 -15.455 62.037 1.00 13.19 74 SER B C 1
ATOM 3337 O O . SER B 1 74 ? 2.835 -15.097 61.807 1.00 13.51 74 SER B O 1
ATOM 3340 N N . ASP B 1 75 ? 4.758 -16.054 61.115 1.00 14.36 75 ASP B N 1
ATOM 3341 C CA . ASP B 1 75 ? 4.299 -16.426 59.788 1.00 13.29 75 ASP B CA 1
ATOM 3342 C C . ASP B 1 75 ? 3.002 -17.281 59.853 1.00 12.28 75 ASP B C 1
ATOM 3343 O O . ASP B 1 75 ? 2.013 -16.974 59.173 1.00 10.80 75 ASP B O 1
ATOM 3348 N N . ALA B 1 76 ? 3.016 -18.334 60.684 1.00 12.03 76 ALA B N 1
ATOM 3349 C CA . ALA B 1 76 ? 1.811 -19.068 61.079 1.00 11.70 76 ALA B CA 1
ATOM 3350 C C . ALA B 1 76 ? 0.585 -18.186 61.376 1.00 11.26 76 ALA B C 1
ATOM 3351 O O . ALA B 1 76 ? -0.490 -18.383 60.767 1.00 10.24 76 ALA B O 1
ATOM 3353 N N . GLN B 1 77 ? 0.769 -17.236 62.320 1.00 12.06 77 GLN B N 1
ATOM 3354 C CA . GLN B 1 77 ? -0.261 -16.301 62.720 1.00 11.27 77 GLN B CA 1
ATOM 3355 C C . GLN B 1 77 ? -0.770 -15.482 61.535 1.00 11.57 77 GLN B C 1
ATOM 3356 O O . GLN B 1 77 ? -1.972 -15.385 61.327 1.00 12.06 77 GLN B O 1
ATOM 3362 N N . VAL B 1 78 ? 0.151 -14.917 60.751 1.00 12.23 78 VAL B N 1
ATOM 3363 C CA . VAL B 1 78 ? -0.185 -14.181 59.538 1.00 12.35 78 VAL B CA 1
ATOM 3364 C C . VAL B 1 78 ? -1.007 -15.017 58.549 1.00 12.38 78 VAL B C 1
ATOM 3365 O O . VAL B 1 78 ? -2.059 -14.622 58.063 1.00 11.30 78 VAL B O 1
ATOM 3369 N N . GLU B 1 79 ? -0.553 -16.234 58.306 1.00 13.44 79 GLU B N 1
ATOM 3370 C CA . GLU B 1 79 ? -1.252 -17.055 57.348 1.00 13.46 79 GLU B CA 1
ATOM 3371 C C . GLU B 1 79 ? -2.640 -17.380 57.859 1.00 12.23 79 GLU B C 1
ATOM 3372 O O . GLU B 1 79 ? -3.537 -17.436 57.051 1.00 13.24 79 GLU B O 1
ATOM 3378 N N . ALA B 1 80 ? -2.838 -17.542 59.183 1.00 11.92 80 ALA B N 1
ATOM 3379 C CA . ALA B 1 80 ? -4.131 -17.880 59.765 1.00 10.44 80 ALA B CA 1
ATOM 3380 C C . ALA B 1 80 ? -5.097 -16.675 59.782 1.00 10.69 80 ALA B C 1
ATOM 3381 O O . ALA B 1 80 ? -6.312 -16.818 59.898 1.00 9.93 80 ALA B O 1
ATOM 3383 N N . TRP B 1 81 ? -4.519 -15.483 59.714 1.00 9.70 81 TRP B N 1
ATOM 3384 C CA . TRP B 1 81 ? -5.285 -14.247 59.586 1.00 9.93 81 TRP B CA 1
ATOM 3385 C C . TRP B 1 81 ? -5.909 -14.060 58.201 1.00 10.22 81 TRP B C 1
ATOM 3386 O O . TRP B 1 81 ? -6.903 -13.355 58.043 1.00 10.33 81 TRP B O 1
ATOM 3397 N N . LEU B 1 82 ? -5.369 -14.703 57.176 1.00 10.29 82 LEU B N 1
ATOM 3398 C CA . LEU B 1 82 ? -5.848 -14.462 55.797 1.00 10.72 82 LEU B CA 1
ATOM 3399 C C . LEU B 1 82 ? -7.354 -14.628 55.463 1.00 10.29 82 LEU B C 1
ATOM 3400 O O . LEU B 1 82 ? -7.928 -13.767 54.786 1.00 11.12 82 LEU B O 1
ATOM 3405 N N . PRO B 1 83 ? -7.993 -15.748 55.854 1.00 10.87 83 PRO B N 1
ATOM 3406 C CA . PRO B 1 83 ? -9.399 -15.872 55.494 1.00 10.79 83 PRO B CA 1
ATOM 3407 C C . PRO B 1 83 ? -10.272 -14.858 56.171 1.00 11.29 83 PRO B C 1
ATOM 3408 O O . PRO B 1 83 ? -11.341 -14.579 55.640 1.00 10.38 83 PRO B O 1
ATOM 3412 N N . ILE B 1 84 ? -9.842 -14.317 57.317 1.00 11.72 84 ILE B N 1
ATOM 3413 C CA . ILE B 1 84 ? -10.619 -13.250 57.999 1.00 12.47 84 ILE B CA 1
ATOM 3414 C C . ILE B 1 84 ? -10.622 -11.949 57.241 1.00 12.83 84 ILE B C 1
ATOM 3415 O O . ILE B 1 84 ? -11.664 -11.328 57.062 1.00 12.23 84 ILE B O 1
ATOM 3420 N N . THR B 1 85 ? -9.440 -11.504 56.830 1.00 12.76 85 THR B N 1
ATOM 3421 C CA . THR B 1 85 ? -9.360 -10.253 56.104 1.00 13.09 85 THR B CA 1
ATOM 3422 C C . THR B 1 85 ? -9.896 -10.499 54.682 1.00 13.12 85 THR B C 1
ATOM 3423 O O . THR B 1 85 ? -10.662 -9.695 54.139 1.00 13.35 85 THR B O 1
ATOM 3427 N N . GLN B 1 86 ? -9.600 -11.671 54.108 1.00 12.90 86 GLN B N 1
ATOM 3428 C CA . GLN B 1 86 ? -10.286 -12.055 52.898 1.00 13.99 86 GLN B CA 1
ATOM 3429 C C . GLN B 1 86 ? -11.836 -11.979 53.047 1.00 13.35 86 GLN B C 1
ATOM 3430 O O . GLN B 1 86 ? -12.496 -11.412 52.185 1.00 13.91 86 GLN B O 1
ATOM 3436 N N . ALA B 1 87 ? -12.393 -12.562 54.110 1.00 13.49 87 ALA B N 1
ATOM 3437 C CA . ALA B 1 87 ? -13.841 -12.581 54.378 1.00 12.88 87 ALA B CA 1
ATOM 3438 C C . ALA B 1 87 ? -14.471 -11.178 54.504 1.00 12.63 87 ALA B C 1
ATOM 3439 O O . ALA B 1 87 ? -15.536 -10.901 53.914 1.00 13.87 87 ALA B O 1
ATOM 3441 N N . VAL B 1 88 ? -13.823 -10.277 55.248 1.00 12.17 88 VAL B N 1
ATOM 3442 C CA . VAL B 1 88 ? -14.349 -8.902 55.420 1.00 12.71 88 VAL B CA 1
ATOM 3443 C C . VAL B 1 88 ? -14.368 -8.170 54.061 1.00 12.10 88 VAL B C 1
ATOM 3444 O O . VAL B 1 88 ? -15.362 -7.517 53.672 1.00 14.02 88 VAL B O 1
ATOM 3448 N N . HIS B 1 89 ? -13.274 -8.290 53.333 1.00 12.49 89 HIS B N 1
ATOM 3449 C CA . HIS B 1 89 ? -13.182 -7.703 52.001 1.00 12.52 89 HIS B CA 1
ATOM 3450 C C . HIS B 1 89 ? -14.107 -8.329 50.967 1.00 12.60 89 HIS B C 1
ATOM 3451 O O . HIS B 1 89 ? -14.492 -7.673 49.998 1.00 11.05 89 HIS B O 1
ATOM 3458 N N . ASP B 1 90 ? -14.434 -9.620 51.114 1.00 12.92 90 ASP B N 1
ATOM 3459 C CA . ASP B 1 90 ? -15.362 -10.257 50.198 1.00 13.61 90 ASP B CA 1
ATOM 3460 C C . ASP B 1 90 ? -16.734 -9.729 50.429 1.00 14.84 90 ASP B C 1
ATOM 3461 O O . ASP B 1 90 ? -17.559 -9.730 49.522 1.00 15.99 90 ASP B O 1
ATOM 3466 N N . ALA B 1 91 ? -16.955 -9.234 51.635 1.00 14.97 91 ALA B N 1
ATOM 3467 C CA . ALA B 1 91 ? -18.195 -8.665 52.046 1.00 14.92 91 ALA B CA 1
ATOM 3468 C C . ALA B 1 91 ? -18.151 -7.148 51.956 1.00 14.60 91 ALA B C 1
ATOM 3469 O O . ALA B 1 91 ? -19.073 -6.459 52.388 1.00 16.36 91 ALA B O 1
ATOM 3471 N N . GLY B 1 92 ? -17.093 -6.609 51.378 1.00 14.70 92 GLY B N 1
ATOM 3472 C CA . GLY B 1 92 ? -17.067 -5.175 51.083 1.00 13.46 92 GLY B CA 1
ATOM 3473 C C . GLY B 1 92 ? -16.638 -4.268 52.191 1.00 12.70 92 GLY B C 1
ATOM 3474 O O . GLY B 1 92 ? -16.893 -3.080 52.135 1.00 12.33 92 GLY B O 1
ATOM 3475 N N . GLY B 1 93 ? -16.011 -4.841 53.213 1.00 11.80 93 GLY B N 1
ATOM 3476 C CA . GLY B 1 93 ? -15.832 -4.186 54.526 1.00 11.28 93 GLY B CA 1
ATOM 3477 C C . GLY B 1 93 ? -14.428 -3.655 54.629 1.00 10.57 93 GLY B C 1
ATOM 3478 O O . GLY B 1 93 ? -13.666 -3.745 53.668 1.00 11.05 93 GLY B O 1
ATOM 3479 N N . LEU B 1 94 ? -14.086 -3.077 55.768 1.00 10.18 94 LEU B N 1
ATOM 3480 C CA . LEU B 1 94 ? -12.719 -2.715 56.057 1.00 9.64 94 LEU B CA 1
ATOM 3481 C C . LEU B 1 94 ? -12.400 -3.258 57.468 1.00 9.23 94 LEU B C 1
ATOM 3482 O O . LEU B 1 94 ? -13.300 -3.314 58.383 1.00 8.73 94 LEU B O 1
ATOM 3487 N N . ILE B 1 95 ? -11.165 -3.666 57.639 1.00 9.82 95 ILE B N 1
ATOM 3488 C CA . ILE B 1 95 ? -10.680 -4.142 58.936 1.00 9.32 95 ILE B CA 1
ATOM 3489 C C . ILE B 1 95 ? -9.246 -3.641 59.246 1.00 9.60 95 ILE B C 1
ATOM 3490 O O . ILE B 1 95 ? -8.312 -3.777 58.439 1.00 10.07 95 ILE B O 1
ATOM 3495 N N . PHE B 1 96 ? -9.089 -3.062 60.433 1.00 9.29 96 PHE B N 1
ATOM 3496 C CA . PHE B 1 96 ? -7.801 -2.630 60.963 1.00 8.63 96 PHE B CA 1
ATOM 3497 C C . PHE B 1 96 ? -7.455 -3.580 62.073 1.00 8.14 96 PHE B C 1
ATOM 3498 O O . PHE B 1 96 ? -8.317 -3.860 62.899 1.00 7.48 96 PHE B O 1
ATOM 3506 N N . ALA B 1 97 ? -6.187 -4.028 62.112 1.00 7.50 97 ALA B N 1
ATOM 3507 C CA . ALA B 1 97 ? -5.619 -4.880 63.154 1.00 7.68 97 ALA B CA 1
ATOM 3508 C C . ALA B 1 97 ? -5.346 -4.044 64.394 1.00 7.45 97 ALA B C 1
ATOM 3509 O O . ALA B 1 97 ? -4.552 -3.099 64.316 1.00 7.81 97 ALA B O 1
ATOM 3511 N N . GLN B 1 98 ? -5.938 -4.381 65.531 1.00 7.43 98 GLN B N 1
ATOM 3512 C CA . GLN B 1 98 ? -5.612 -3.612 66.741 1.00 6.99 98 GLN B CA 1
ATOM 3513 C C . GLN B 1 98 ? -4.361 -4.230 67.369 1.00 7.11 98 GLN B C 1
ATOM 3514 O O . GLN B 1 98 ? -4.426 -5.346 67.880 1.00 7.78 98 GLN B O 1
ATOM 3520 N N . LEU B 1 99 ? -3.212 -3.586 67.204 1.00 6.82 99 LEU B N 1
ATOM 3521 C CA . LEU B 1 99 ? -1.917 -4.136 67.739 1.00 6.92 99 LEU B CA 1
ATOM 3522 C C . LEU B 1 99 ? -1.802 -3.930 69.252 1.00 6.96 99 LEU B C 1
ATOM 3523 O O . LEU B 1 99 ? -2.016 -2.832 69.703 1.00 7.26 99 LEU B O 1
ATOM 3528 N N . TRP B 1 100 ? -1.561 -5.015 69.994 1.00 7.42 100 TRP B N 1
ATOM 3529 C CA . TRP B 1 100 ? -1.533 -5.076 71.485 1.00 7.78 100 TRP B CA 1
ATOM 3530 C C . TRP B 1 100 ? -0.236 -5.415 72.168 1.00 7.92 100 TRP B C 1
ATOM 3531 O O . TRP B 1 100 ? 0.455 -6.361 71.799 1.00 8.52 100 TRP B O 1
ATOM 3542 N N . HIS B 1 101 ? 0.118 -4.638 73.191 1.00 7.93 101 HIS B N 1
ATOM 3543 C CA . HIS B 1 101 ? 1.069 -5.048 74.196 1.00 7.45 101 HIS B CA 1
ATOM 3544 C C . HIS B 1 101 ? 0.361 -4.824 75.491 1.00 7.28 101 HIS B C 1
ATOM 3545 O O . HIS B 1 101 ? -0.030 -3.696 75.818 1.00 7.53 101 HIS B O 1
ATOM 3552 N N . MET B 1 102 ? 0.151 -5.913 76.237 1.00 7.16 102 MET B N 1
ATOM 3553 C CA . MET B 1 102 ? -0.564 -5.869 77.509 1.00 7.15 102 MET B CA 1
ATOM 3554 C C . MET B 1 102 ? 0.104 -5.399 78.787 1.00 7.27 102 MET B C 1
ATOM 3555 O O . MET B 1 102 ? -0.598 -5.198 79.784 1.00 5.99 102 MET B O 1
ATOM 3560 N N . GLY B 1 103 ? 1.436 -5.265 78.734 1.00 7.35 103 GLY B N 1
ATOM 3561 C CA . GLY B 1 103 ? 2.270 -4.681 79.738 1.00 7.98 103 GLY B CA 1
ATOM 3562 C C . GLY B 1 103 ? 2.268 -5.520 80.993 1.00 7.97 103 GLY B C 1
ATOM 3563 O O . GLY B 1 103 ? 2.394 -6.729 80.951 1.00 7.99 103 GLY B O 1
ATOM 3564 N N . ARG B 1 104 ? 2.128 -4.851 82.117 1.00 8.54 104 ARG B N 1
ATOM 3565 C CA . ARG B 1 104 ? 2.116 -5.484 83.411 1.00 8.58 104 ARG B CA 1
ATOM 3566 C C . ARG B 1 104 ? 0.848 -6.379 83.553 1.00 8.73 104 ARG B C 1
ATOM 3567 O O . ARG B 1 104 ? 0.693 -7.137 84.582 1.00 8.48 104 ARG B O 1
ATOM 3575 N N . MET B 1 105 ? -0.068 -6.264 82.559 1.00 9.02 105 MET B N 1
ATOM 3576 C CA . MET B 1 105 ? -1.303 -7.053 82.583 1.00 9.04 105 MET B CA 1
ATOM 3577 C C . MET B 1 105 ? -1.082 -8.466 82.056 1.00 8.84 105 MET B C 1
ATOM 3578 O O . MET B 1 105 ? -2.018 -9.232 82.055 1.00 8.98 105 MET B O 1
ATOM 3583 N N . VAL B 1 106 ? 0.149 -8.821 81.666 1.00 9.46 106 VAL B N 1
ATOM 3584 C CA . VAL B 1 106 ? 0.487 -10.194 81.168 1.00 10.03 106 VAL B CA 1
ATOM 3585 C C . VAL B 1 106 ? 0.789 -11.184 82.283 1.00 10.92 106 VAL B C 1
ATOM 3586 O O . VAL B 1 106 ? 1.817 -11.049 82.980 1.00 11.77 106 VAL B O 1
ATOM 3590 N N . PRO B 1 107 ? -0.090 -12.199 82.463 1.00 10.81 107 PRO B N 1
ATOM 3591 C CA . PRO B 1 107 ? 0.190 -13.267 83.399 1.00 11.59 107 PRO B CA 1
ATOM 3592 C C . PRO B 1 107 ? 1.206 -14.214 82.835 1.00 11.63 107 PRO B C 1
ATOM 3593 O O . PRO B 1 107 ? 0.988 -14.764 81.730 1.00 11.03 107 PRO B O 1
ATOM 3597 N N . SER B 1 108 ? 2.245 -14.456 83.642 1.00 12.65 108 SER B N 1
ATOM 3598 C CA . SER B 1 108 ? 3.389 -15.248 83.257 1.00 13.41 108 SER B CA 1
ATOM 3599 C C . SER B 1 108 ? 2.991 -16.681 83.113 1.00 14.54 108 SER B C 1
ATOM 3600 O O . SER B 1 108 ? 3.624 -17.390 82.346 1.00 14.46 108 SER B O 1
ATOM 3602 N N . ASN B 1 109 ? 1.947 -17.109 83.835 1.00 14.68 109 ASN B N 1
ATOM 3603 C CA . ASN B 1 109 ? 1.247 -18.390 83.479 1.00 16.67 109 ASN B CA 1
ATOM 3604 C C . ASN B 1 109 ? 0.757 -18.466 82.023 1.00 15.87 109 ASN B C 1
ATOM 3605 O O . ASN B 1 109 ? 0.708 -19.559 81.457 1.00 13.89 109 ASN B O 1
ATOM 3610 N N . VAL B 1 110 ? 0.439 -17.330 81.375 1.00 15.93 110 VAL B N 1
ATOM 3611 C CA . VAL B 1 110 ? 0.060 -17.342 79.952 1.00 15.67 110 VAL B CA 1
ATOM 3612 C C . VAL B 1 110 ? 1.263 -17.112 79.046 1.00 15.84 110 VAL B C 1
ATOM 3613 O O . VAL B 1 110 ? 1.466 -17.848 78.055 1.00 14.23 110 VAL B O 1
ATOM 3617 N N . SER B 1 111 ? 2.119 -16.156 79.420 1.00 14.20 111 SER B N 1
ATOM 3618 C CA . SER B 1 111 ? 3.190 -15.770 78.539 1.00 13.58 111 SER B CA 1
ATOM 3619 C C . SER B 1 111 ? 4.465 -16.637 78.714 1.00 13.76 111 SER B C 1
ATOM 3620 O O . SER B 1 111 ? 5.198 -16.770 77.755 1.00 12.51 111 SER B O 1
ATOM 3623 N N . GLY B 1 112 ? 4.682 -17.236 79.893 1.00 14.30 112 GLY B N 1
ATOM 3624 C CA . GLY B 1 112 ? 5.916 -17.969 80.220 1.00 15.77 112 GLY B CA 1
ATOM 3625 C C . GLY B 1 112 ? 7.076 -17.080 80.632 1.00 16.57 112 GLY B C 1
ATOM 3626 O O . GLY B 1 112 ? 8.165 -17.568 80.932 1.00 18.19 112 GLY B O 1
ATOM 3627 N N . MET B 1 113 ? 6.800 -15.775 80.712 1.00 16.46 113 MET B N 1
ATOM 3628 C CA . MET B 1 113 ? 7.796 -14.724 80.828 1.00 18.44 113 MET B CA 1
ATOM 3629 C C . MET B 1 113 ? 7.280 -13.709 81.851 1.00 17.19 113 MET B C 1
ATOM 3630 O O . MET B 1 113 ? 6.085 -13.638 82.091 1.00 15.54 113 MET B O 1
ATOM 3635 N N . GLN B 1 114 ? 8.177 -12.937 82.463 1.00 16.97 114 GLN B N 1
ATOM 3636 C CA . GLN B 1 114 ? 7.747 -11.955 83.446 1.00 16.50 114 GLN B CA 1
ATOM 3637 C C . GLN B 1 114 ? 7.174 -10.813 82.616 1.00 15.52 114 GLN B C 1
ATOM 3638 O O . GLN B 1 114 ? 7.750 -10.480 81.578 1.00 14.78 114 GLN B O 1
ATOM 3644 N N . PRO B 1 115 ? 6.010 -10.263 83.016 1.00 13.97 115 PRO B N 1
ATOM 3645 C CA . PRO B 1 115 ? 5.526 -9.047 82.332 1.00 13.42 115 PRO B CA 1
ATOM 3646 C C . PRO B 1 115 ? 6.474 -7.880 82.452 1.00 12.84 115 PRO B C 1
ATOM 3647 O O . PRO B 1 115 ? 7.366 -7.898 83.260 1.00 12.42 115 PRO B O 1
ATOM 3651 N N . VAL B 1 116 ? 6.269 -6.857 81.643 1.00 12.07 116 VAL B N 1
ATOM 3652 C CA . VAL B 1 116 ? 7.177 -5.702 81.644 1.00 11.52 116 VAL B CA 1
ATOM 3653 C C . VAL B 1 116 ? 6.276 -4.492 81.830 1.00 11.49 116 VAL B C 1
ATOM 3654 O O . VAL B 1 116 ? 5.058 -4.608 81.698 1.00 11.80 116 VAL B O 1
ATOM 3658 N N . ALA B 1 117 ? 6.842 -3.343 82.140 1.00 11.30 117 ALA B N 1
ATOM 3659 C CA . ALA B 1 117 ? 6.012 -2.165 82.299 1.00 11.50 117 ALA B CA 1
ATOM 3660 C C . ALA B 1 117 ? 6.960 -0.982 82.307 1.00 11.17 117 ALA B C 1
ATOM 3661 O O . ALA B 1 117 ? 8.174 -1.176 82.295 1.00 11.45 117 ALA B O 1
ATOM 3663 N N . PRO B 1 118 ? 6.436 0.249 82.350 1.00 12.05 118 PRO B N 1
ATOM 3664 C CA . PRO B 1 118 ? 7.408 1.341 82.456 1.00 12.41 118 PRO B CA 1
ATOM 3665 C C . PRO B 1 118 ? 8.216 1.306 83.762 1.00 13.18 118 PRO B C 1
ATOM 3666 O O . PRO B 1 118 ? 9.398 1.675 83.776 1.00 14.23 118 PRO B O 1
ATOM 3670 N N . SER B 1 119 ? 7.536 0.888 84.836 1.00 13.09 119 SER B N 1
ATOM 3671 C CA . SER B 1 119 ? 8.042 0.766 86.175 1.00 12.75 119 SER B CA 1
ATOM 3672 C C . SER B 1 119 ? 7.510 -0.519 86.862 1.00 13.01 119 SER B C 1
ATOM 3673 O O . SER B 1 119 ? 6.364 -0.999 86.647 1.00 12.61 119 SER B O 1
ATOM 3676 N N . ALA B 1 120 ? 8.411 -1.117 87.619 1.00 12.77 120 ALA B N 1
ATOM 3677 C CA . ALA B 1 120 ? 8.090 -2.177 88.559 1.00 12.40 120 ALA B CA 1
ATOM 3678 C C . ALA B 1 120 ? 6.822 -1.794 89.339 1.00 12.25 120 ALA B C 1
ATOM 3679 O O . ALA B 1 120 ? 6.682 -0.689 89.862 1.00 12.17 120 ALA B O 1
ATOM 3681 N N . SER B 1 121 ? 5.858 -2.680 89.343 1.00 12.49 121 SER B N 1
ATOM 3682 C CA . SER B 1 121 ? 4.560 -2.443 89.977 1.00 12.70 121 SER B CA 1
ATOM 3683 C C . SER B 1 121 ? 3.884 -3.791 89.811 1.00 14.05 121 SER B C 1
ATOM 3684 O O . SER B 1 121 ? 4.453 -4.655 89.145 1.00 15.07 121 SER B O 1
ATOM 3687 N N . GLN B 1 122 ? 2.711 -3.967 90.421 1.00 13.82 122 GLN B N 1
ATOM 3688 C CA . GLN B 1 122 ? 1.896 -5.176 90.315 1.00 14.13 122 GLN B CA 1
ATOM 3689 C C . GLN B 1 122 ? 0.438 -4.735 90.212 1.00 12.43 122 GLN B C 1
ATOM 3690 O O . GLN B 1 122 ? -0.069 -4.113 91.122 1.00 10.46 122 GLN B O 1
ATOM 3696 N N . ALA B 1 123 ? -0.211 -5.029 89.088 1.00 11.30 123 ALA B N 1
ATOM 3697 C CA . ALA B 1 123 ? -1.609 -4.665 88.864 1.00 11.36 123 ALA B CA 1
ATOM 3698 C C . ALA B 1 123 ? -2.519 -5.247 89.967 1.00 11.27 123 ALA B C 1
ATOM 3699 O O . ALA B 1 123 ? -2.203 -6.276 90.515 1.00 11.36 123 ALA B O 1
ATOM 3701 N N . PRO B 1 124 ? -3.637 -4.586 90.265 1.00 11.26 124 PRO B N 1
ATOM 3702 C CA . PRO B 1 124 ? -4.641 -5.135 91.204 1.00 11.28 124 PRO B CA 1
ATOM 3703 C C . PRO B 1 124 ? -5.494 -6.256 90.645 1.00 10.82 124 PRO B C 1
ATOM 3704 O O . PRO B 1 124 ? -5.591 -6.452 89.439 1.00 9.78 124 PRO B O 1
ATOM 3708 N N . GLY B 1 125 ? -6.127 -6.946 91.566 1.00 10.60 125 GLY B N 1
ATOM 3709 C CA . GLY B 1 125 ? -7.213 -7.876 91.283 1.00 11.38 125 GLY B CA 1
ATOM 3710 C C . GLY B 1 125 ? -6.763 -9.183 90.665 1.00 12.51 125 GLY B C 1
ATOM 3711 O O . GLY B 1 125 ? -5.680 -9.711 90.981 1.00 12.99 125 GLY B O 1
ATOM 3712 N N . LEU B 1 126 ? -7.611 -9.708 89.783 1.00 13.14 126 LEU B N 1
ATOM 3713 C CA . LEU B 1 126 ? -7.419 -11.018 89.220 1.00 14.03 126 LEU B CA 1
ATOM 3714 C C . LEU B 1 126 ? -7.594 -11.006 87.674 1.00 16.33 126 LEU B C 1
ATOM 3715 O O . LEU B 1 126 ? -8.428 -10.289 87.106 1.00 16.01 126 LEU B O 1
ATOM 3720 N N . GLY B 1 127 ? -6.762 -11.820 87.029 1.00 16.65 127 GLY B N 1
ATOM 3721 C CA . GLY B 1 127 ? -6.594 -11.782 85.582 1.00 16.31 127 GLY B CA 1
ATOM 3722 C C . GLY B 1 127 ? -6.857 -13.167 85.055 1.00 16.63 127 GLY B C 1
ATOM 3723 O O . GLY B 1 127 ? -6.774 -14.139 85.814 1.00 16.41 127 GLY B O 1
ATOM 3724 N N . HIS B 1 128 ? -7.211 -13.249 83.777 1.00 16.17 128 HIS B N 1
ATOM 3725 C CA . HIS B 1 128 ? -7.514 -14.538 83.139 1.00 18.29 128 HIS B CA 1
ATOM 3726 C C . HIS B 1 128 ? -6.240 -15.308 82.923 1.00 17.28 128 HIS B C 1
ATOM 3727 O O . HIS B 1 128 ? -5.250 -14.759 82.412 1.00 17.33 128 HIS B O 1
ATOM 3734 N N . THR B 1 129 ? -6.271 -16.613 83.183 1.00 17.45 129 THR B N 1
ATOM 3735 C CA . THR B 1 129 ? -5.205 -17.473 82.711 1.00 16.66 129 THR B CA 1
ATOM 3736 C C . THR B 1 129 ? -5.763 -18.767 82.140 1.00 17.65 129 THR B C 1
ATOM 3737 O O . THR B 1 129 ? -6.994 -18.917 81.953 1.00 15.91 129 THR B O 1
ATOM 3741 N N . TYR B 1 130 ? -4.857 -19.678 81.787 1.00 18.29 130 TYR B N 1
ATOM 3742 C CA . TYR B 1 130 ? -5.255 -20.941 81.216 1.00 18.37 130 TYR B CA 1
ATOM 3743 C C . TYR B 1 130 ? -5.691 -21.925 82.308 1.00 19.84 130 TYR B C 1
ATOM 3744 O O . TYR B 1 130 ? -6.031 -23.090 82.015 1.00 18.71 130 TYR B O 1
ATOM 3753 N N . ASP B 1 131 ? -5.701 -21.455 83.550 1.00 22.11 131 ASP B N 1
ATOM 3754 C CA . ASP B 1 131 ? -6.139 -22.261 84.681 1.00 23.84 131 ASP B CA 1
ATOM 3755 C C . ASP B 1 131 ? -6.605 -21.380 85.824 1.00 24.48 131 ASP B C 1
ATOM 3756 O O . ASP B 1 131 ? -5.992 -21.347 86.893 1.00 26.60 131 ASP B O 1
ATOM 3761 N N . GLY B 1 132 ? -7.715 -20.691 85.609 1.00 24.38 132 GLY B N 1
ATOM 3762 C CA . GLY B 1 132 ? -8.364 -19.955 86.666 1.00 21.79 132 GLY B CA 1
ATOM 3763 C C . GLY B 1 132 ? -7.860 -18.522 86.631 1.00 20.48 132 GLY B C 1
ATOM 3764 O O . GLY B 1 132 ? -6.839 -18.238 86.006 1.00 19.09 132 GLY B O 1
ATOM 3765 N N . LYS B 1 133 ? -8.585 -17.625 87.288 1.00 21.25 133 LYS B N 1
ATOM 3766 C CA . LYS B 1 133 ? -8.167 -16.226 87.373 1.00 20.86 133 LYS B CA 1
ATOM 3767 C C . LYS B 1 133 ? -7.220 -16.114 88.567 1.00 21.58 133 LYS B C 1
ATOM 3768 O O . LYS B 1 133 ? -7.555 -16.569 89.664 1.00 20.55 133 LYS B O 1
ATOM 3774 N N . LYS B 1 134 ? -6.016 -15.574 88.326 1.00 20.46 134 LYS B N 1
ATOM 3775 C CA . LYS B 1 134 ? -4.916 -15.580 89.283 1.00 18.16 134 LYS B CA 1
ATOM 3776 C C . LYS B 1 134 ? -4.480 -14.135 89.497 1.00 18.34 134 LYS B C 1
ATOM 3777 O O . LYS B 1 134 ? -4.528 -13.346 88.549 1.00 16.86 134 LYS B O 1
ATOM 3783 N N . PRO B 1 135 ? -4.032 -13.801 90.717 1.00 18.20 135 PRO B N 1
ATOM 3784 C CA . PRO B 1 135 ? -3.433 -12.479 90.965 1.00 18.80 135 PRO B CA 1
ATOM 3785 C C . PRO B 1 135 ? -2.387 -12.132 89.919 1.00 17.86 135 PRO B C 1
ATOM 3786 O O . PRO B 1 135 ? -1.656 -13.030 89.437 1.00 17.57 135 PRO B O 1
ATOM 3790 N N . TYR B 1 136 ? -2.275 -10.851 89.572 1.00 16.77 136 TYR B N 1
ATOM 3791 C CA . TYR B 1 136 ? -1.253 -10.495 88.604 1.00 15.82 136 TYR B CA 1
ATOM 3792 C C . TYR B 1 136 ? 0.166 -10.553 89.249 1.00 16.01 136 TYR B C 1
ATOM 3793 O O . TYR B 1 136 ? 0.368 -10.529 90.501 1.00 13.33 136 TYR B O 1
ATOM 3802 N N . ASP B 1 137 ? 1.145 -10.648 88.361 1.00 17.04 137 ASP B N 1
ATOM 3803 C CA . ASP B 1 137 ? 2.543 -10.863 88.732 1.00 17.42 137 ASP B CA 1
ATOM 3804 C C . ASP B 1 137 ? 3.204 -9.525 88.886 1.00 16.67 137 ASP B C 1
ATOM 3805 O O . ASP B 1 137 ? 2.770 -8.562 88.269 1.00 16.19 137 ASP B O 1
ATOM 3810 N N . VAL B 1 138 ? 4.275 -9.472 89.670 1.00 15.63 138 VAL B N 1
ATOM 3811 C CA . VAL B 1 138 ? 5.096 -8.273 89.710 1.00 14.90 138 VAL B CA 1
ATOM 3812 C C . VAL B 1 138 ? 5.800 -8.115 88.392 1.00 13.86 138 VAL B C 1
ATOM 3813 O O . VAL B 1 138 ? 6.562 -9.004 87.999 1.00 12.69 138 VAL B O 1
ATOM 3817 N N . ALA B 1 139 ? 5.595 -6.951 87.772 1.00 13.40 139 ALA B N 1
ATOM 3818 C CA . ALA B 1 139 ? 6.205 -6.580 86.510 1.00 12.88 139 ALA B CA 1
ATOM 3819 C C . ALA B 1 139 ? 7.593 -5.896 86.675 1.00 12.57 139 ALA B C 1
ATOM 3820 O O . ALA B 1 139 ? 7.879 -5.240 87.690 1.00 11.35 139 ALA B O 1
ATOM 3822 N N . ARG B 1 140 ? 8.475 -6.148 85.698 1.00 13.34 140 ARG B N 1
ATOM 3823 C CA . ARG B 1 140 ? 9.811 -5.567 85.677 1.00 13.57 140 ARG B CA 1
ATOM 3824 C C . ARG B 1 140 ? 9.734 -4.284 84.898 1.00 13.32 140 ARG B C 1
ATOM 3825 O O . ARG B 1 140 ? 8.939 -4.175 83.978 1.00 12.82 140 ARG B O 1
ATOM 3833 N N . ALA B 1 141 ? 10.491 -3.283 85.325 1.00 13.69 141 ALA B N 1
ATOM 3834 C CA . ALA B 1 141 ? 10.664 -2.084 84.517 1.00 13.29 141 ALA B CA 1
ATOM 3835 C C . ALA B 1 141 ? 11.522 -2.446 83.299 1.00 13.84 141 ALA B C 1
ATOM 3836 O O . ALA B 1 141 ? 12.632 -2.982 83.467 1.00 13.32 141 ALA B O 1
ATOM 3838 N N . LEU B 1 142 ? 10.990 -2.240 82.091 1.00 13.74 142 LEU B N 1
ATOM 3839 C CA . LEU B 1 142 ? 11.799 -2.232 80.852 1.00 13.97 142 LEU B CA 1
ATOM 3840 C C . LEU B 1 142 ? 12.999 -1.280 80.991 1.00 14.38 142 LEU B C 1
ATOM 3841 O O . LEU B 1 142 ? 12.805 -0.086 81.324 1.00 13.86 142 LEU B O 1
ATOM 3846 N N . ARG B 1 143 ? 14.195 -1.760 80.652 1.00 15.75 143 ARG B N 1
ATOM 3847 C CA . ARG B 1 143 ? 15.386 -0.879 80.531 1.00 16.78 143 ARG B CA 1
ATOM 3848 C C . ARG B 1 143 ? 15.253 0.089 79.355 1.00 16.05 143 ARG B C 1
ATOM 3849 O O . ARG B 1 143 ? 14.740 -0.281 78.297 1.00 14.84 143 ARG B O 1
ATOM 3857 N N . LEU B 1 144 ? 15.754 1.318 79.506 1.00 15.87 144 LEU B N 1
ATOM 3858 C CA . LEU B 1 144 ? 15.759 2.256 78.380 1.00 15.76 144 LEU B CA 1
ATOM 3859 C C . LEU B 1 144 ? 16.401 1.614 77.137 1.00 15.32 144 LEU B C 1
ATOM 3860 O O . LEU B 1 144 ? 16.008 1.934 76.006 1.00 14.45 144 LEU B O 1
ATOM 3865 N N . ASP B 1 145 ? 17.400 0.743 77.338 1.00 16.61 145 ASP B N 1
ATOM 3866 C CA . ASP B 1 145 ? 18.098 0.079 76.224 1.00 16.86 145 ASP B CA 1
ATOM 3867 C C . ASP B 1 145 ? 17.309 -1.041 75.524 1.00 17.00 145 ASP B C 1
ATOM 3868 O O . ASP B 1 145 ? 17.769 -1.588 74.511 1.00 17.42 145 ASP B O 1
ATOM 3873 N N . GLU B 1 146 ? 16.096 -1.341 76.007 1.00 16.47 146 GLU B N 1
ATOM 3874 C CA . GLU B 1 146 ? 15.204 -2.334 75.354 1.00 15.44 146 GLU B CA 1
ATOM 3875 C C . GLU B 1 146 ? 14.062 -1.697 74.533 1.00 15.16 146 GLU B C 1
ATOM 3876 O O . GLU B 1 146 ? 13.299 -2.402 73.898 1.00 13.94 146 GLU B O 1
ATOM 3882 N N . ILE B 1 147 ? 13.902 -0.377 74.612 1.00 14.93 147 ILE B N 1
ATOM 3883 C CA . ILE B 1 147 ? 12.874 0.318 73.897 1.00 14.28 147 ILE B CA 1
ATOM 3884 C C . ILE B 1 147 ? 13.075 0.119 72.389 1.00 14.37 147 ILE B C 1
ATOM 3885 O O . ILE B 1 147 ? 12.107 -0.039 71.641 1.00 15.72 147 ILE B O 1
ATOM 3890 N N . PRO B 1 148 ? 14.331 0.179 71.924 1.00 14.23 148 PRO B N 1
ATOM 3891 C CA . PRO B 1 148 ? 14.545 -0.110 70.514 1.00 14.09 148 PRO B CA 1
ATOM 3892 C C . PRO B 1 148 ? 14.042 -1.481 70.097 1.00 13.45 148 PRO B C 1
ATOM 3893 O O . PRO B 1 148 ? 13.540 -1.588 69.012 1.00 12.95 148 PRO B O 1
ATOM 3897 N N . ARG B 1 149 ? 14.191 -2.504 70.944 1.00 13.61 149 ARG B N 1
ATOM 3898 C CA . ARG B 1 149 ? 13.688 -3.868 70.668 1.00 13.16 149 ARG B CA 1
ATOM 3899 C C . ARG B 1 149 ? 12.148 -3.887 70.6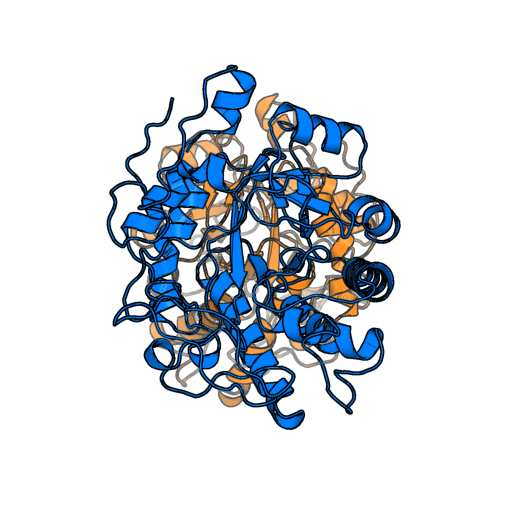83 1.00 12.55 149 ARG B C 1
ATOM 3900 O O . ARG B 1 149 ? 11.557 -4.561 69.836 1.00 11.91 149 ARG B O 1
ATOM 3908 N N . LEU B 1 150 ? 11.513 -3.113 71.576 1.00 12.19 150 LEU B N 1
ATOM 3909 C CA . LEU B 1 150 ? 10.007 -2.934 71.551 1.00 11.31 150 LEU B CA 1
ATOM 3910 C C . LEU B 1 150 ? 9.531 -2.244 70.279 1.00 11.63 150 LEU B C 1
ATOM 3911 O O . LEU B 1 150 ? 8.575 -2.713 69.627 1.00 9.54 150 LEU B O 1
ATOM 3916 N N . LEU B 1 151 ? 10.219 -1.168 69.888 1.00 12.47 151 LEU B N 1
ATOM 3917 C CA . LEU B 1 151 ? 9.850 -0.436 68.665 1.00 13.26 151 LEU B CA 1
ATOM 3918 C C . LEU B 1 151 ? 9.943 -1.373 67.455 1.00 12.88 151 LEU B C 1
ATOM 3919 O O . LEU B 1 151 ? 9.119 -1.307 66.547 1.00 15.28 151 LEU B O 1
ATOM 3924 N N . ASP B 1 152 ? 10.982 -2.201 67.440 1.00 12.52 152 ASP B N 1
ATOM 3925 C CA . ASP B 1 152 ? 11.158 -3.256 66.432 1.00 12.63 152 ASP B CA 1
ATOM 3926 C C . ASP B 1 152 ? 9.993 -4.228 66.464 1.00 11.78 152 ASP B C 1
ATOM 3927 O O . ASP B 1 152 ? 9.487 -4.650 65.400 1.00 10.99 152 ASP B O 1
ATOM 3932 N N . ASP B 1 153 ? 9.582 -4.617 67.673 1.00 11.40 153 ASP B N 1
ATOM 3933 C CA . ASP B 1 153 ? 8.476 -5.563 67.812 1.00 11.66 153 ASP B CA 1
ATOM 3934 C C . ASP B 1 153 ? 7.177 -4.983 67.203 1.00 10.95 153 ASP B C 1
ATOM 3935 O O . ASP B 1 153 ? 6.400 -5.695 66.523 1.00 11.00 153 ASP B O 1
ATOM 3940 N N . TYR B 1 154 ? 6.955 -3.678 67.386 1.00 10.87 154 TYR B N 1
ATOM 3941 C CA . TYR B 1 154 ? 5.794 -3.013 66.721 1.00 10.19 154 TYR B CA 1
ATOM 3942 C C . TYR B 1 154 ? 5.918 -2.892 65.196 1.00 9.74 154 TYR B C 1
ATOM 3943 O O . TYR B 1 154 ? 4.937 -3.101 64.474 1.00 10.48 154 TYR B O 1
ATOM 3952 N N . GLU B 1 155 ? 7.074 -2.457 64.714 1.00 9.96 155 GLU B N 1
ATOM 3953 C CA . GLU B 1 155 ? 7.384 -2.456 63.289 1.00 9.25 155 GLU B CA 1
ATOM 3954 C C . GLU B 1 155 ? 7.017 -3.783 62.615 1.00 8.77 155 GLU B C 1
ATOM 3955 O O . GLU B 1 155 ? 6.296 -3.850 61.614 1.00 7.90 155 GLU B O 1
ATOM 3961 N N . LYS B 1 156 ? 7.473 -4.851 63.226 1.00 8.40 156 LYS B N 1
ATOM 3962 C CA A LYS B 1 156 ? 7.273 -6.162 62.673 0.50 8.31 156 LYS B CA 1
ATOM 3963 C CA B LYS B 1 156 ? 7.291 -6.174 62.684 0.50 8.39 156 LYS B CA 1
ATOM 3964 C C . LYS B 1 156 ? 5.806 -6.567 62.660 1.00 8.08 156 LYS B C 1
ATOM 3965 O O . LYS B 1 156 ? 5.306 -7.029 61.650 1.00 7.70 156 LYS B O 1
ATOM 3976 N N . ALA B 1 157 ? 5.098 -6.338 63.759 1.00 7.55 157 ALA B N 1
ATOM 3977 C CA . ALA B 1 157 ? 3.648 -6.590 63.805 1.00 7.87 157 ALA B CA 1
ATOM 3978 C C . ALA B 1 157 ? 2.836 -5.860 62.728 1.00 7.78 157 ALA B C 1
ATOM 3979 O O . ALA B 1 157 ? 1.950 -6.426 62.091 1.00 7.08 157 ALA B O 1
ATOM 3981 N N . ALA B 1 158 ? 3.135 -4.573 62.538 1.00 8.57 158 ALA B N 1
ATOM 3982 C CA . ALA B 1 158 ? 2.464 -3.712 61.609 1.00 8.32 158 ALA B CA 1
ATOM 3983 C C . ALA B 1 158 ? 2.623 -4.209 60.158 1.00 8.68 158 ALA B C 1
ATOM 3984 O O . ALA B 1 158 ? 1.630 -4.306 59.422 1.00 9.32 158 ALA B O 1
ATOM 3986 N N . ARG B 1 159 ? 3.855 -4.612 59.830 1.00 9.15 159 ARG B N 1
ATOM 3987 C CA . ARG B 1 159 ? 4.256 -5.130 58.530 1.00 9.17 159 ARG B CA 1
ATOM 3988 C C . ARG B 1 159 ? 3.530 -6.474 58.342 1.00 8.65 159 ARG B C 1
ATOM 3989 O O . ARG B 1 159 ? 2.962 -6.730 57.324 1.00 8.28 159 ARG B O 1
ATOM 3997 N N . HIS B 1 160 ? 3.481 -7.274 59.386 1.00 8.83 160 HIS B N 1
ATOM 3998 C CA . HIS B 1 160 ? 2.715 -8.516 59.333 1.00 9.12 160 HIS B CA 1
ATOM 3999 C C . HIS B 1 160 ? 1.255 -8.303 59.117 1.00 8.42 160 HIS B C 1
ATOM 4000 O O . HIS B 1 160 ? 0.651 -9.101 58.464 1.00 8.06 160 HIS B O 1
ATOM 4007 N N . ALA B 1 161 ? 0.648 -7.279 59.742 1.00 8.08 161 ALA B N 1
ATOM 4008 C CA . ALA B 1 161 ? -0.781 -6.922 59.446 1.00 8.39 161 ALA B CA 1
ATOM 4009 C C . ALA B 1 161 ? -1.005 -6.700 57.954 1.00 7.79 161 ALA B C 1
ATOM 4010 O O . ALA B 1 161 ? -1.972 -7.189 57.368 1.00 8.01 161 ALA B O 1
ATOM 4012 N N . LEU B 1 162 ? -0.047 -6.035 57.326 1.00 8.17 162 LEU B N 1
ATOM 4013 C CA . LEU B 1 16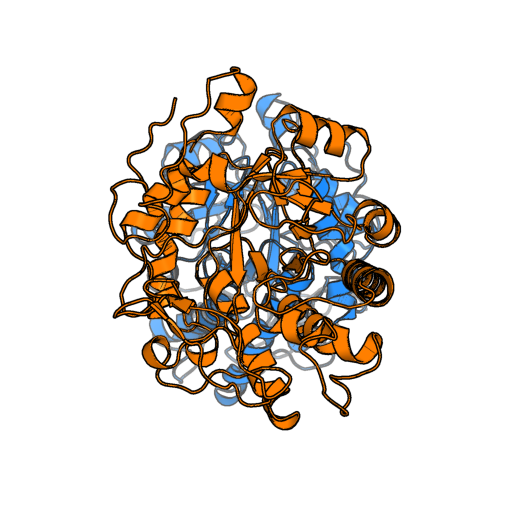2 ? -0.135 -5.731 55.872 1.00 7.80 162 LEU B CA 1
ATOM 4014 C C . LEU B 1 162 ? -0.129 -7.049 55.111 1.00 7.59 162 LEU B C 1
ATOM 4015 O O . LEU B 1 162 ? -0.844 -7.228 54.159 1.00 7.29 162 LEU B O 1
ATOM 4020 N N . LYS B 1 163 ? 0.744 -7.938 55.539 1.00 8.14 163 LYS B N 1
ATOM 4021 C CA . LYS B 1 163 ? 0.953 -9.242 54.886 1.00 7.78 163 LYS B CA 1
ATOM 4022 C C . LYS B 1 163 ? -0.268 -10.144 55.093 1.00 7.53 163 LYS B C 1
ATOM 4023 O O . LYS B 1 163 ? -0.545 -11.053 54.268 1.00 7.19 163 LYS B O 1
ATOM 4029 N N . ALA B 1 164 ? -0.997 -9.863 56.178 1.00 7.19 164 ALA B N 1
ATOM 4030 C CA . ALA B 1 164 ? -2.145 -10.631 56.582 1.00 7.28 164 ALA B CA 1
ATOM 4031 C C . ALA B 1 164 ? -3.403 -10.114 55.855 1.00 7.67 164 ALA B C 1
ATOM 4032 O O . ALA B 1 164 ? -4.494 -10.731 55.912 1.00 8.32 164 ALA B O 1
ATOM 4034 N N . GLY B 1 165 ? -3.262 -8.961 55.166 1.00 8.03 165 GLY B N 1
ATOM 4035 C CA . GLY B 1 165 ? -4.355 -8.411 54.393 1.00 8.31 165 GLY B CA 1
ATOM 4036 C C . GLY B 1 165 ? -5.200 -7.389 55.108 1.00 8.57 165 GLY B C 1
ATOM 4037 O O . GLY B 1 165 ? -6.179 -6.954 54.547 1.00 7.74 165 GLY B O 1
ATOM 4038 N N . PHE B 1 166 ? -4.862 -7.036 56.350 1.00 8.81 166 PHE B N 1
ATOM 4039 C CA . PHE B 1 166 ? -5.591 -5.974 57.068 1.00 9.18 166 PHE B CA 1
ATOM 4040 C C . PHE B 1 166 ? -5.419 -4.666 56.297 1.00 8.51 166 PHE B C 1
ATOM 4041 O O . PHE B 1 166 ? -4.395 -4.430 55.620 1.00 8.67 166 PHE B O 1
ATOM 4049 N N . ASP B 1 167 ? -6.396 -3.794 56.445 1.00 9.02 167 ASP B N 1
ATOM 4050 C CA . ASP B 1 167 ? -6.294 -2.475 55.792 1.00 8.87 167 ASP B CA 1
ATOM 4051 C C . ASP B 1 167 ? -5.375 -1.538 56.520 1.00 8.88 167 ASP B C 1
ATOM 4052 O O . ASP B 1 167 ? -4.856 -0.547 55.949 1.00 8.10 167 ASP B O 1
ATOM 4057 N N . GLY B 1 168 ? -5.203 -1.792 57.804 1.00 8.31 168 GLY B N 1
ATOM 4058 C CA . GLY B 1 168 ? -4.452 -0.904 58.636 1.00 8.55 168 GLY B CA 1
ATOM 4059 C C . GLY B 1 168 ? -4.309 -1.421 60.041 1.00 8.30 168 GLY B C 1
ATOM 4060 O O . GLY B 1 168 ? -4.589 -2.608 60.348 1.00 8.94 168 GLY B O 1
ATOM 4061 N N . VAL B 1 169 ? -3.810 -0.551 60.884 1.00 8.35 169 VAL B N 1
ATOM 4062 C CA . VAL B 1 169 ? -3.644 -0.870 62.304 1.00 8.34 169 VAL B CA 1
ATOM 4063 C C . VAL B 1 169 ? -4.044 0.227 63.221 1.00 8.59 169 VAL B C 1
ATOM 4064 O O . VAL B 1 169 ? -3.846 1.419 62.925 1.00 8.44 169 VAL B O 1
ATOM 4068 N N . GLN B 1 170 ? -4.553 -0.220 64.370 1.00 7.84 170 GLN B N 1
ATOM 4069 C CA . GLN B 1 170 ? -4.796 0.630 65.516 1.00 7.54 170 GLN B CA 1
ATOM 4070 C C . GLN B 1 170 ? -3.879 0.117 66.623 1.00 7.38 170 GLN B C 1
ATOM 4071 O O . GLN B 1 170 ? -3.885 -1.086 67.064 1.00 7.16 170 GLN B O 1
ATOM 4077 N N . ILE B 1 171 ? -3.014 1.042 67.008 1.00 7.14 171 ILE B N 1
ATOM 4078 C CA . ILE B 1 171 ? -2.100 0.920 68.087 1.00 6.85 171 ILE B CA 1
ATOM 4079 C C . ILE B 1 171 ? -2.818 1.037 69.426 1.00 6.90 171 ILE B C 1
ATOM 4080 O O . ILE B 1 171 ? -3.220 2.120 69.818 1.00 6.99 171 ILE B O 1
ATOM 4085 N N . HIS B 1 172 ? -2.979 -0.062 70.135 1.00 6.77 172 HIS B N 1
ATOM 4086 C CA . HIS B 1 172 ? -3.672 -0.022 71.414 1.00 7.14 172 HIS B CA 1
ATOM 4087 C C . HIS B 1 172 ? -2.907 0.729 72.479 1.00 7.03 172 HIS B C 1
ATOM 4088 O O . HIS B 1 172 ? -2.043 0.150 73.079 1.00 6.82 172 HIS B O 1
ATOM 4095 N N . ALA B 1 173 ? -3.252 2.010 72.745 1.00 7.43 173 ALA B N 1
ATOM 4096 C CA . ALA B 1 173 ? -2.560 2.826 73.720 1.00 7.63 173 ALA B CA 1
ATOM 4097 C C . ALA B 1 173 ? -3.476 3.110 74.899 1.00 7.80 173 ALA B C 1
ATOM 4098 O O . ALA B 1 173 ? -3.350 4.154 75.525 1.00 8.68 173 ALA B O 1
ATOM 4100 N N . ALA B 1 174 ? -4.383 2.179 75.198 1.00 8.15 174 ALA B N 1
ATOM 4101 C CA . ALA B 1 174 ? -5.492 2.401 76.119 1.00 8.17 174 ALA B CA 1
ATOM 4102 C C . ALA B 1 174 ? -5.655 1.338 77.219 1.00 9.00 174 ALA B C 1
ATOM 4103 O O . ALA B 1 174 ? -4.924 0.326 77.253 1.00 8.68 174 ALA B O 1
ATOM 4105 N N . ASN B 1 175 ? -6.625 1.583 78.099 1.00 8.73 175 ASN B N 1
ATOM 4106 C CA . ASN B 1 175 ? -7.130 0.560 79.040 1.00 9.39 175 ASN B CA 1
ATOM 4107 C C . ASN B 1 175 ? -6.164 -0.111 79.973 1.00 9.68 175 ASN B C 1
ATOM 4108 O O . ASN B 1 175 ? -6.340 -1.295 80.311 1.00 9.83 175 ASN B O 1
ATOM 4113 N N . GLY B 1 176 ? -5.189 0.642 80.463 1.00 9.39 176 GLY B N 1
ATOM 4114 C CA . GLY B 1 176 ? -4.243 0.118 81.414 1.00 9.43 176 GLY B CA 1
ATOM 4115 C C . GLY B 1 176 ? -3.174 -0.821 80.865 1.00 9.86 176 GLY B C 1
ATOM 4116 O O . GLY B 1 176 ? -2.426 -1.417 81.634 1.00 11.06 176 GLY B O 1
ATOM 4117 N N . TYR B 1 177 ? -3.049 -0.906 79.534 1.00 9.52 177 TYR B N 1
ATOM 4118 C CA . TYR B 1 177 ? -2.085 -1.818 78.937 1.00 9.29 177 TYR B CA 1
ATOM 4119 C C . TYR B 1 177 ? -0.761 -1.090 78.778 1.00 8.99 177 TYR B C 1
ATOM 4120 O O . TYR B 1 177 ? -0.575 -0.120 79.473 1.00 8.55 177 TYR B O 1
ATOM 4129 N N . LEU B 1 178 ? 0.184 -1.567 77.966 1.00 8.92 178 LEU B N 1
ATOM 4130 C CA . LEU B 1 178 ? 1.601 -1.080 78.123 1.00 8.92 178 LEU B CA 1
ATOM 4131 C C . LEU B 1 178 ? 1.821 0.437 77.875 1.00 8.78 178 LEU B C 1
ATOM 4132 O O . LEU B 1 178 ? 2.415 1.092 78.729 1.00 8.98 178 LEU B O 1
ATOM 4137 N N . ILE B 1 179 ? 1.357 0.963 76.743 1.00 8.58 179 ILE B N 1
ATOM 4138 C CA . ILE B 1 179 ? 1.600 2.375 76.336 1.00 8.52 179 ILE B CA 1
ATOM 4139 C C . ILE B 1 179 ? 0.906 3.326 77.300 1.00 8.59 179 ILE B C 1
ATOM 4140 O O . ILE B 1 179 ? 1.522 4.302 77.711 1.00 8.28 179 ILE B O 1
ATOM 4145 N N . ASP B 1 180 ? -0.330 2.972 77.690 1.00 8.91 180 ASP B N 1
ATOM 4146 C CA . ASP B 1 180 ? -1.160 3.670 78.677 1.00 9.37 180 ASP B CA 1
ATOM 4147 C C . ASP B 1 180 ? -0.451 3.695 80.032 1.00 9.60 180 ASP B C 1
ATOM 4148 O O . ASP B 1 180 ? -0.530 4.686 80.772 1.00 10.67 180 ASP B O 1
ATOM 4153 N N . GLU B 1 181 ? 0.302 2.645 80.351 1.00 9.85 181 GLU B N 1
ATOM 4154 C CA . GLU B 1 181 ? 1.047 2.580 81.617 1.00 9.98 181 GLU B CA 1
ATOM 4155 C C . GLU B 1 181 ? 2.209 3.620 81.666 1.00 10.22 181 GLU B C 1
ATOM 4156 O O . GLU B 1 181 ? 2.507 4.217 82.727 1.00 9.76 181 GLU B O 1
ATOM 4162 N N . PHE B 1 182 ? 2.876 3.786 80.511 1.00 10.63 182 PHE B N 1
ATOM 4163 C CA . PHE B 1 182 ? 3.784 4.895 80.256 1.00 10.14 182 PHE B CA 1
ATOM 4164 C C . PHE B 1 182 ? 3.132 6.270 80.256 1.00 10.18 182 PHE B C 1
ATOM 4165 O O . PHE B 1 182 ? 3.742 7.198 80.727 1.00 9.52 182 PHE B O 1
ATOM 4173 N N . ILE B 1 183 ? 1.912 6.420 79.723 1.00 11.04 183 ILE B N 1
ATOM 4174 C CA . ILE B 1 183 ? 1.265 7.758 79.591 1.00 11.39 183 ILE B CA 1
ATOM 4175 C C . ILE B 1 183 ? 0.872 8.368 80.946 1.00 12.62 183 ILE B C 1
ATOM 4176 O O . ILE B 1 183 ? 1.031 9.572 81.172 1.00 13.42 183 ILE B O 1
ATOM 4181 N N . ARG B 1 184 ? 0.363 7.526 81.837 1.00 12.11 184 ARG B N 1
ATOM 4182 C CA . ARG B 1 184 ? -0.330 8.018 83.004 1.00 12.06 184 ARG B CA 1
ATOM 4183 C C . ARG B 1 184 ? 0.595 7.909 84.194 1.00 11.32 184 ARG B C 1
ATOM 4184 O O . ARG B 1 184 ? 1.449 7.047 84.245 1.00 10.13 184 ARG B O 1
ATOM 4192 N N . ASP B 1 185 ? 0.420 8.830 85.143 1.00 11.44 185 ASP B N 1
ATOM 4193 C CA . ASP B 1 185 ? 1.319 8.946 86.301 1.00 12.17 185 ASP B CA 1
ATOM 4194 C C . ASP B 1 185 ? 1.120 7.983 87.456 1.00 13.18 185 ASP B C 1
ATOM 4195 O O . ASP B 1 185 ? 1.973 7.926 88.368 1.00 13.29 185 ASP B O 1
ATOM 4200 N N . SER B 1 186 ? 0.030 7.220 87.467 1.00 12.52 186 SER B N 1
ATOM 4201 C CA . SER B 1 186 ? -0.131 6.218 88.538 1.00 12.94 186 SER B CA 1
ATOM 4202 C C . SER B 1 186 ? 0.848 5.056 88.319 1.00 12.51 186 SER B C 1
ATOM 4203 O O . SER B 1 186 ? 1.376 4.488 89.265 1.00 12.89 186 SER B O 1
ATOM 4206 N N . THR B 1 187 ? 1.118 4.737 87.052 1.00 11.55 187 THR B N 1
ATOM 4207 C CA . THR B 1 187 ? 2.012 3.626 86.725 1.00 11.36 187 THR B CA 1
ATOM 4208 C C . THR B 1 187 ? 3.416 3.996 86.206 1.00 11.23 187 THR B C 1
ATOM 4209 O O . THR B 1 187 ? 4.298 3.148 86.275 1.00 10.79 187 THR B O 1
ATOM 4213 N N . ASN B 1 188 ? 3.623 5.182 85.628 1.00 10.64 188 ASN B N 1
ATOM 4214 C CA . ASN B 1 188 ? 4.984 5.530 85.120 1.00 11.52 188 ASN B CA 1
ATOM 4215 C C . ASN B 1 188 ? 5.686 6.345 86.190 1.00 13.01 188 ASN B C 1
ATOM 4216 O O . ASN B 1 188 ? 5.302 7.518 86.444 1.00 14.17 188 ASN B O 1
ATOM 4221 N N . HIS B 1 189 ? 6.704 5.725 86.805 1.00 14.62 189 HIS B N 1
ATOM 4222 C CA . HIS B 1 189 ? 7.633 6.370 87.741 1.00 15.47 189 HIS B CA 1
ATOM 4223 C C . HIS B 1 189 ? 9.031 6.432 87.199 1.00 16.04 189 HIS B C 1
ATOM 4224 O O . HIS B 1 189 ? 9.969 6.414 87.956 1.00 15.72 189 HIS B O 1
ATOM 4231 N N . ARG B 1 190 ? 9.203 6.511 85.882 1.00 16.89 190 ARG B N 1
ATOM 4232 C CA . ARG B 1 190 ? 10.553 6.589 85.323 1.00 16.89 190 ARG B CA 1
ATOM 4233 C C . ARG B 1 190 ? 11.176 7.968 85.501 1.00 18.52 190 ARG B C 1
ATOM 4234 O O . ARG B 1 190 ? 10.460 8.979 85.619 1.00 17.79 190 ARG B O 1
ATOM 4242 N N . HIS B 1 191 ? 12.508 7.980 85.598 1.00 18.57 191 HIS B N 1
ATOM 4243 C CA . HIS B 1 191 ? 13.293 9.216 85.694 1.00 20.04 191 HIS B CA 1
ATOM 4244 C C . HIS B 1 191 ? 14.312 9.303 84.598 1.00 19.73 191 HIS B C 1
ATOM 4245 O O . HIS B 1 191 ? 15.343 9.971 84.762 1.00 20.73 191 HIS B O 1
ATOM 4252 N N . ASP B 1 192 ? 14.020 8.635 83.471 1.00 19.37 192 ASP B N 1
ATOM 4253 C CA . ASP B 1 192 ? 14.776 8.796 82.196 1.00 18.19 192 ASP B CA 1
ATOM 4254 C C . ASP B 1 192 ? 13.906 9.618 81.208 1.00 18.15 192 ASP B C 1
ATOM 4255 O O . ASP B 1 192 ? 12.905 10.210 81.620 1.00 18.92 192 ASP B O 1
ATOM 4260 N N . GLU B 1 193 ? 14.253 9.648 79.920 1.00 17.94 193 GLU B N 1
ATOM 4261 C CA . GLU B 1 193 ? 13.464 10.398 78.926 1.00 17.87 193 GLU B CA 1
ATOM 4262 C C . GLU B 1 193 ? 12.068 9.821 78.650 1.00 17.91 193 GLU B C 1
ATOM 4263 O O . GLU B 1 193 ? 11.289 10.433 77.968 1.00 16.72 193 GLU B O 1
ATOM 4269 N N . TYR B 1 194 ? 11.774 8.624 79.155 1.00 17.96 194 TYR B N 1
ATOM 4270 C CA . TYR B 1 194 ? 10.452 8.071 79.047 1.00 17.52 194 TYR B CA 1
ATOM 4271 C C . TYR B 1 194 ? 9.561 8.259 80.296 1.00 19.03 194 TYR B C 1
ATOM 4272 O O . TYR B 1 194 ? 8.457 7.734 80.326 1.00 20.32 194 TYR B O 1
ATOM 4281 N N . GLY B 1 195 ? 10.005 9.021 81.304 1.00 19.32 195 GLY B N 1
ATOM 4282 C CA . GLY B 1 195 ? 9.185 9.245 82.495 1.00 19.16 195 GLY B CA 1
ATOM 4283 C C . GLY B 1 195 ? 9.186 10.689 82.957 1.00 17.71 195 GLY B C 1
ATOM 4284 O O . GLY B 1 195 ? 10.075 11.465 82.585 1.00 15.71 195 GLY B O 1
ATOM 4285 N N . GLY B 1 196 ? 8.168 11.036 83.741 1.00 17.53 196 GLY B N 1
ATOM 4286 C CA . GLY B 1 196 ? 8.142 12.336 84.432 1.00 17.06 196 GLY B CA 1
ATOM 4287 C C . GLY B 1 196 ? 7.342 13.396 83.723 1.00 17.43 196 GLY B C 1
ATOM 4288 O O . GLY B 1 196 ? 6.119 13.393 83.821 1.00 18.34 196 GLY B O 1
ATOM 4289 N N . ALA B 1 197 ? 8.035 14.323 83.041 1.00 18.36 197 ALA B N 1
ATOM 4290 C CA . ALA B 1 197 ? 7.406 15.302 82.133 1.00 17.23 197 ALA B CA 1
ATOM 4291 C C . ALA B 1 197 ? 6.327 14.686 81.177 1.00 17.73 197 ALA B C 1
ATOM 4292 O O . ALA B 1 197 ? 6.430 13.526 80.742 1.00 18.15 197 ALA B O 1
ATOM 4294 N N . VAL B 1 198 ? 5.313 15.470 80.842 1.00 18.22 198 VAL B N 1
ATOM 4295 C CA . VAL B 1 198 ? 4.302 15.051 79.852 1.00 16.81 198 VAL B CA 1
ATOM 4296 C C . VAL B 1 198 ? 4.956 14.714 78.485 1.00 17.58 198 VAL B C 1
ATOM 4297 O O . VAL B 1 198 ? 4.550 13.716 77.861 1.00 14.20 198 VAL B O 1
ATOM 4301 N N . GLU B 1 199 ? 5.962 15.505 78.053 1.00 16.82 199 GLU B N 1
ATOM 4302 C CA . GLU B 1 199 ? 6.748 15.169 76.809 1.00 18.22 199 GLU B CA 1
ATOM 4303 C C . GLU B 1 199 ? 7.347 13.764 76.900 1.00 17.92 199 GLU B C 1
ATOM 4304 O O . GLU B 1 199 ? 7.345 13.001 75.929 1.00 19.47 199 GLU B O 1
ATOM 4310 N N . ASN B 1 200 ? 7.875 13.428 78.066 1.00 16.92 200 ASN B N 1
ATOM 4311 C CA . ASN B 1 200 ? 8.528 12.127 78.274 1.00 17.35 200 ASN B CA 1
ATOM 4312 C C . ASN B 1 200 ? 7.519 10.972 78.314 1.00 16.64 200 ASN B C 1
ATOM 4313 O O . ASN B 1 200 ? 7.773 9.900 77.765 1.00 15.67 200 ASN B O 1
ATOM 4318 N N . ARG B 1 201 ? 6.398 11.191 79.008 1.00 16.05 201 ARG B N 1
ATOM 4319 C CA . ARG B 1 201 ? 5.350 10.139 79.200 1.00 15.68 201 ARG B CA 1
ATOM 4320 C C . ARG B 1 201 ? 4.530 9.811 77.920 1.00 14.72 201 ARG B C 1
ATOM 4321 O O . ARG B 1 201 ? 3.975 8.713 77.797 1.00 13.47 201 ARG B O 1
ATOM 4329 N N . ILE B 1 202 ? 4.458 10.749 76.978 1.00 14.48 202 ILE B N 1
ATOM 4330 C CA . ILE B 1 202 ? 3.842 10.530 75.670 1.00 13.79 202 ILE B CA 1
ATOM 4331 C C . ILE B 1 202 ? 4.868 10.089 74.561 1.00 12.79 202 ILE B C 1
ATOM 4332 O O . ILE B 1 202 ? 4.485 9.648 73.483 1.00 10.85 202 ILE B O 1
ATOM 4337 N N . ARG B 1 203 ? 6.165 10.205 74.851 1.00 12.44 203 ARG B N 1
ATOM 4338 C CA . ARG B 1 203 ? 7.256 9.785 73.977 1.00 12.73 203 ARG B CA 1
ATOM 4339 C C . ARG B 1 203 ? 7.241 8.320 73.523 1.00 12.94 203 ARG B C 1
ATOM 4340 O O . ARG B 1 203 ? 7.648 8.060 72.413 1.00 13.99 203 ARG B O 1
ATOM 4348 N N . LEU B 1 204 ? 6.812 7.357 74.334 1.00 12.29 204 LEU B N 1
ATOM 4349 C CA . LEU B 1 204 ? 6.747 5.977 73.831 1.00 11.87 204 LEU B CA 1
ATOM 4350 C C . LEU B 1 204 ? 5.642 5.855 72.765 1.00 11.48 204 LEU B C 1
ATOM 4351 O O . LEU B 1 204 ? 5.893 5.341 71.684 1.00 11.87 204 LEU B O 1
ATOM 4356 N N . LEU B 1 205 ? 4.447 6.376 73.066 1.00 11.56 205 LEU B N 1
ATOM 4357 C CA . LEU B 1 205 ? 3.350 6.493 72.087 1.00 12.11 205 LEU B CA 1
ATOM 4358 C C . LEU B 1 205 ? 3.795 7.193 70.802 1.00 12.73 205 LEU B C 1
ATOM 4359 O O . LEU B 1 205 ? 3.577 6.670 69.703 1.00 11.93 205 LEU B O 1
ATOM 4364 N N . LYS B 1 206 ? 4.420 8.364 70.932 1.00 12.59 206 LYS B N 1
ATOM 4365 C CA . LYS B 1 206 ? 5.001 9.047 69.771 1.00 13.56 206 LYS B CA 1
ATOM 4366 C C . LYS B 1 206 ? 5.891 8.109 68.956 1.00 13.67 206 LYS B C 1
ATOM 4367 O O . LYS B 1 206 ? 5.630 7.885 67.771 1.00 15.37 206 LYS B O 1
ATOM 4373 N N . ASP B 1 207 ? 6.896 7.513 69.587 1.00 14.21 207 ASP B N 1
ATOM 4374 C CA . ASP B 1 207 ? 7.864 6.672 68.888 1.00 13.61 207 ASP B CA 1
ATOM 4375 C C . ASP B 1 207 ? 7.255 5.427 68.235 1.00 13.12 207 ASP B C 1
ATOM 4376 O O . ASP B 1 207 ? 7.604 5.060 67.118 1.00 11.25 207 ASP B O 1
ATOM 4381 N N . VAL B 1 208 ? 6.389 4.742 68.970 1.00 13.14 208 VAL B N 1
ATOM 4382 C CA . VAL B 1 208 ? 5.629 3.621 68.372 1.00 12.48 208 VAL B CA 1
ATOM 4383 C C . VAL B 1 208 ? 4.792 4.090 67.172 1.00 12.67 208 VAL B C 1
ATOM 4384 O O . VAL B 1 208 ? 4.865 3.482 66.118 1.00 11.84 208 VAL B O 1
ATOM 4388 N N . THR B 1 209 ? 4.030 5.200 67.330 1.00 12.34 209 THR B N 1
ATOM 4389 C CA . THR B 1 209 ? 3.215 5.741 66.240 1.00 12.05 209 THR B CA 1
ATOM 4390 C C . THR B 1 209 ? 4.108 6.092 65.024 1.00 12.68 209 THR B C 1
ATOM 4391 O O . THR B 1 209 ? 3.809 5.643 63.928 1.00 10.51 209 THR B O 1
ATOM 4395 N N . GLU B 1 210 ? 5.210 6.854 65.229 1.00 12.38 210 GLU B N 1
ATOM 4396 C CA . GLU B 1 210 ? 6.177 7.145 64.120 1.00 13.39 210 GLU B CA 1
ATOM 4397 C C . GLU B 1 210 ? 6.774 5.887 63.455 1.00 13.43 210 GLU B C 1
ATOM 4398 O O . GLU B 1 210 ? 7.018 5.839 62.212 1.00 12.31 210 GLU B O 1
ATOM 4404 N N . ARG B 1 211 ? 7.055 4.888 64.267 1.00 13.07 211 ARG B N 1
ATOM 4405 C CA . ARG B 1 211 ? 7.621 3.650 63.703 1.00 13.40 211 ARG B CA 1
ATOM 4406 C C . ARG B 1 211 ? 6.651 2.895 62.843 1.00 13.37 211 ARG B C 1
ATOM 4407 O O . ARG B 1 211 ? 7.044 2.259 61.820 1.00 13.17 211 ARG B O 1
ATOM 4415 N N . VAL B 1 212 ? 5.394 2.874 63.295 1.00 12.44 212 VAL B N 1
ATOM 4416 C CA . VAL B 1 212 ? 4.339 2.219 62.512 1.00 11.56 212 VAL B CA 1
ATOM 4417 C C . VAL B 1 212 ? 4.033 3.022 61.223 1.00 10.93 212 VAL B C 1
ATOM 4418 O O . VAL B 1 212 ? 3.918 2.423 60.154 1.00 11.42 212 VAL B O 1
ATOM 4422 N N . ILE B 1 213 ? 3.925 4.361 61.349 1.00 10.64 213 ILE B N 1
ATOM 4423 C CA . ILE B 1 213 ? 3.811 5.260 60.186 1.00 10.06 213 ILE B CA 1
ATOM 4424 C C . ILE B 1 213 ? 4.891 4.974 59.112 1.00 9.88 213 ILE B C 1
ATOM 4425 O O . ILE B 1 213 ? 4.579 4.833 57.896 1.00 9.01 213 ILE B O 1
ATOM 4430 N N . ALA B 1 214 ? 6.139 4.844 59.565 1.00 9.33 214 ALA B N 1
ATOM 4431 C CA . ALA B 1 214 ? 7.276 4.568 58.727 1.00 9.32 214 ALA B CA 1
ATOM 4432 C C . ALA B 1 214 ? 7.154 3.241 57.994 1.00 9.59 214 ALA B C 1
ATOM 4433 O O . ALA B 1 214 ? 7.680 3.091 56.880 1.00 9.89 214 ALA B O 1
ATOM 4435 N N . THR B 1 215 ? 6.516 2.293 58.669 1.00 8.61 215 THR B N 1
ATOM 4436 C CA . THR B 1 215 ? 6.370 0.891 58.190 1.00 8.42 215 THR B CA 1
ATOM 4437 C C . THR B 1 215 ? 5.189 0.659 57.205 1.00 8.33 215 THR B C 1
ATOM 4438 O O . THR B 1 215 ? 5.380 0.027 56.177 1.00 8.22 215 THR B O 1
ATOM 4442 N N . ILE B 1 216 ? 3.991 1.178 57.535 1.00 7.98 216 ILE B N 1
ATOM 4443 C CA . ILE B 1 216 ? 2.769 1.080 56.719 1.00 7.92 216 ILE B CA 1
ATOM 4444 C C . ILE B 1 216 ? 2.187 2.406 56.182 1.00 8.13 216 ILE B C 1
ATOM 4445 O O . ILE B 1 216 ? 1.164 2.378 55.496 1.00 8.66 216 ILE B O 1
ATOM 4450 N N . GLY B 1 217 ? 2.826 3.546 56.449 1.00 7.97 217 GLY B N 1
ATOM 4451 C CA . GLY B 1 217 ? 2.173 4.842 56.190 1.00 7.98 217 GLY B CA 1
ATOM 4452 C C . GLY B 1 217 ? 1.239 5.399 57.258 1.00 7.73 217 GLY B C 1
ATOM 4453 O O . GLY B 1 217 ? 0.579 4.692 57.951 1.00 8.11 217 GLY B O 1
ATOM 4454 N N . LYS B 1 218 ? 1.155 6.718 57.360 1.00 7.96 218 LYS B N 1
ATOM 4455 C CA . LYS B 1 218 ? 0.239 7.327 58.301 1.00 8.46 218 LYS B CA 1
ATOM 4456 C C . LYS B 1 218 ? -1.283 7.102 57.964 1.00 9.31 218 LYS B C 1
ATOM 4457 O O . LYS B 1 218 ? -2.124 7.104 58.873 1.00 9.76 218 LYS B O 1
ATOM 4463 N N . GLU B 1 219 ? -1.595 6.953 56.686 1.00 8.95 219 GLU B N 1
ATOM 4464 C CA . GLU B 1 219 ? -2.948 6.795 56.147 1.00 9.86 219 GLU B CA 1
ATOM 4465 C C . GLU B 1 219 ? -3.507 5.363 56.471 1.00 9.66 219 GLU B C 1
ATOM 4466 O O . GLU B 1 219 ? -4.605 5.015 56.124 1.00 9.97 219 GLU B O 1
ATOM 4472 N N . ARG B 1 220 ? -2.667 4.525 57.048 1.00 10.27 220 ARG B N 1
ATOM 4473 C CA . ARG B 1 220 ? -3.053 3.193 57.538 1.00 11.06 220 ARG B CA 1
ATOM 4474 C C . ARG B 1 220 ? -2.885 3.069 59.014 1.00 10.63 220 ARG B C 1
ATOM 4475 O O . ARG B 1 220 ? -3.047 1.999 59.572 1.00 10.02 220 ARG B O 1
ATOM 4483 N N . THR B 1 221 ? -2.636 4.205 59.658 1.00 10.72 221 THR B N 1
ATOM 4484 C CA . THR B 1 221 ? -2.175 4.177 61.021 1.00 9.73 221 THR B CA 1
ATOM 4485 C C . THR B 1 221 ? -3.110 4.868 61.948 1.00 9.67 221 THR B C 1
ATOM 4486 O O . THR B 1 221 ? -3.397 6.044 61.767 1.00 9.79 221 THR B O 1
ATOM 4490 N N . ALA B 1 222 ? -3.573 4.162 62.982 1.00 9.72 222 ALA B N 1
ATOM 4491 C CA . ALA B 1 222 ? -4.492 4.763 63.993 1.00 9.00 222 ALA B CA 1
ATOM 4492 C C . ALA B 1 222 ? -4.072 4.404 65.409 1.00 8.83 222 ALA B C 1
ATOM 4493 O O . ALA B 1 222 ? -3.136 3.578 65.636 1.00 9.85 222 ALA B O 1
ATOM 4495 N N . VAL B 1 223 ? -4.744 5.010 66.380 1.00 8.59 223 VAL B N 1
ATOM 4496 C CA . VAL B 1 223 ? -4.358 4.929 67.774 1.00 8.25 223 VAL B CA 1
ATOM 4497 C C . VAL B 1 223 ? -5.661 4.800 68.580 1.00 8.13 223 VAL B C 1
ATOM 4498 O O . VAL B 1 223 ? -6.687 5.404 68.195 1.00 7.87 223 VAL B O 1
ATOM 4502 N N . ARG B 1 224 ? -5.629 3.972 69.640 1.00 8.03 224 ARG B N 1
ATOM 4503 C CA . ARG B 1 224 ? -6.609 4.068 70.765 1.00 8.42 224 ARG B CA 1
ATOM 4504 C C . ARG B 1 224 ? -6.062 4.600 72.036 1.00 8.55 224 ARG B C 1
ATOM 4505 O O . ARG B 1 224 ? -4.992 4.162 72.536 1.00 8.07 224 ARG B O 1
ATOM 4513 N N . LEU B 1 225 ? -6.849 5.496 72.619 1.00 8.80 225 LEU B N 1
ATOM 4514 C CA . LEU B 1 225 ? -6.589 6.057 73.937 1.00 8.60 225 LEU B CA 1
ATOM 4515 C C . LEU B 1 225 ? -7.831 5.944 74.829 1.00 8.87 225 LEU B C 1
ATOM 4516 O O . LEU B 1 225 ? -8.993 5.706 74.338 1.00 8.72 225 LEU B O 1
ATOM 4521 N N . SER B 1 226 ? -7.590 6.136 76.136 1.00 9.19 226 SER B N 1
ATOM 4522 C CA . SER B 1 226 ? -8.611 6.079 77.179 1.00 8.93 226 SER B CA 1
ATOM 4523 C C . SER B 1 226 ? -8.110 7.059 78.236 1.00 9.51 226 SER B C 1
ATOM 4524 O O . SER B 1 226 ? -7.414 6.672 79.205 1.00 8.78 226 SER B O 1
ATOM 4527 N N . PRO B 1 227 ? -8.377 8.385 78.023 1.00 9.53 227 PRO B N 1
ATOM 4528 C CA . PRO B 1 227 ? -7.800 9.335 78.998 1.00 10.16 227 PRO B CA 1
ATOM 4529 C C . PRO B 1 227 ? -8.469 9.436 80.378 1.00 10.26 227 PRO B C 1
ATOM 4530 O O . PRO B 1 227 ? -7.859 9.985 81.290 1.00 11.39 227 PRO B O 1
ATOM 4534 N N . ASN B 1 228 ? -9.714 9.007 80.516 1.00 10.11 228 ASN B N 1
ATOM 4535 C CA . ASN B 1 228 ? -10.430 9.261 81.776 1.00 10.37 228 ASN B CA 1
ATOM 4536 C C . ASN B 1 228 ? -11.038 8.026 82.474 1.00 10.50 228 ASN B C 1
ATOM 4537 O O . ASN B 1 228 ? -11.768 7.230 81.906 1.00 10.99 228 ASN B O 1
ATOM 4542 N N . GLY B 1 229 ? -10.781 7.933 83.761 1.00 11.87 229 GLY B N 1
ATOM 4543 C CA . GLY B 1 229 ? -11.111 6.747 84.507 1.00 11.08 229 GLY B CA 1
ATOM 4544 C C . GLY B 1 229 ? -9.873 5.896 84.784 1.00 11.22 229 GLY B C 1
ATOM 4545 O O . GLY B 1 229 ? -9.073 5.567 83.867 1.00 9.73 229 GLY B O 1
ATOM 4546 N N . GLU B 1 230 ? -9.746 5.514 86.048 1.00 10.47 230 GLU B N 1
ATOM 4547 C CA . GLU B 1 230 ? -8.816 4.455 86.453 1.00 10.85 230 GLU B CA 1
ATOM 4548 C C . GLU B 1 230 ? -9.280 3.142 85.801 1.00 11.14 230 GLU B C 1
ATOM 4549 O O . GLU B 1 230 ? -10.489 2.885 85.724 1.00 12.09 230 GLU B O 1
ATOM 4555 N N . ILE B 1 231 ? -8.326 2.322 85.344 1.00 12.25 231 ILE B N 1
ATOM 4556 C CA . ILE B 1 231 ? -8.645 1.019 84.733 1.00 11.28 231 ILE B CA 1
ATOM 4557 C C . ILE B 1 231 ? -7.465 0.106 84.939 1.00 10.83 231 ILE B C 1
ATOM 4558 O O . ILE B 1 231 ? -6.386 0.393 84.505 1.00 11.11 231 ILE B O 1
ATOM 4563 N N . GLN B 1 232 ? -7.683 -1.010 85.606 1.00 10.31 232 GLN B N 1
ATOM 4564 C CA . GLN B 1 232 ? -6.589 -1.927 85.858 1.00 10.06 232 GLN B CA 1
ATOM 4565 C C . GLN B 1 232 ? -5.444 -1.247 86.637 1.00 9.86 232 GLN B C 1
ATOM 4566 O O . GLN B 1 232 ? -4.244 -1.569 86.470 1.00 9.30 232 GLN B O 1
ATOM 4572 N N . GLY B 1 233 ? -5.821 -0.281 87.486 1.00 9.58 233 GLY B N 1
ATOM 4573 C CA . GLY B 1 233 ? -4.842 0.463 88.253 1.00 10.05 233 GLY B CA 1
ATOM 4574 C C . GLY B 1 233 ? -4.070 1.568 87.566 1.00 9.60 233 GLY B C 1
ATOM 4575 O O . GLY B 1 233 ? -3.356 2.309 88.208 1.00 9.99 233 GLY B O 1
ATOM 4576 N N . THR B 1 234 ? -4.159 1.663 86.243 1.00 9.59 234 THR B N 1
ATOM 4577 C CA . THR B 1 234 ? -3.724 2.841 85.528 1.00 8.93 234 THR B CA 1
ATOM 4578 C C . THR B 1 234 ? -4.772 3.994 85.586 1.00 9.75 234 THR B C 1
ATOM 4579 O O . THR B 1 234 ? -5.954 3.823 85.190 1.00 9.37 234 THR B O 1
ATOM 4583 N N . VAL B 1 235 ? -4.315 5.197 85.966 1.00 10.47 235 VAL B N 1
ATOM 4584 C CA . VAL B 1 235 ? -5.170 6.391 85.977 1.00 11.14 235 VAL B CA 1
ATOM 4585 C C . VAL B 1 235 ? -4.156 7.521 85.957 1.00 11.58 235 VAL B C 1
ATOM 4586 O O . VAL B 1 235 ? -3.066 7.297 86.372 1.00 12.29 235 VAL B O 1
ATOM 4590 N N . ASP B 1 236 ? -4.480 8.708 85.463 1.00 12.36 236 ASP B N 1
ATOM 4591 C CA . ASP B 1 236 ? -3.604 9.872 85.603 1.00 12.81 236 ASP B CA 1
ATOM 4592 C C . ASP B 1 236 ? -4.336 10.815 86.508 1.00 13.67 236 ASP B C 1
ATOM 4593 O O . ASP B 1 236 ? -5.572 10.906 86.472 1.00 13.61 236 ASP B O 1
ATOM 4598 N N . SER B 1 237 ? -3.536 11.470 87.333 1.00 13.74 237 SER B N 1
ATOM 4599 C CA . SER B 1 237 ? -3.968 12.322 88.423 1.00 14.49 237 SER B CA 1
ATOM 4600 C C . SER B 1 237 ? -4.486 13.625 87.901 1.00 15.30 237 SER B C 1
ATOM 4601 O O . SER B 1 237 ? -5.271 14.261 88.557 1.00 14.65 237 SER B O 1
ATOM 4604 N N . HIS B 1 238 ? -4.017 14.040 86.723 1.00 15.99 238 HIS B N 1
ATOM 4605 C CA . HIS B 1 238 ? -4.515 15.251 86.080 1.00 17.32 238 HIS B CA 1
ATOM 4606 C C . HIS B 1 238 ? -4.480 14.999 84.597 1.00 16.41 238 HIS B C 1
ATOM 4607 O O . HIS B 1 238 ? -3.581 15.510 83.923 1.00 17.20 238 HIS B O 1
ATOM 4614 N N . PRO B 1 239 ? -5.458 14.226 84.048 1.00 15.89 239 PRO B N 1
ATOM 4615 C CA . PRO B 1 239 ? -5.372 13.698 82.649 1.00 14.83 239 PRO B CA 1
ATOM 4616 C C . PRO B 1 239 ? -5.316 14.740 81.516 1.00 14.89 239 PRO B C 1
ATOM 4617 O O . PRO B 1 239 ? -4.591 14.550 80.527 1.00 13.60 239 PRO B O 1
ATOM 4621 N N . GLU B 1 240 ? -6.081 15.818 81.664 1.00 15.75 240 GLU B N 1
ATOM 4622 C CA . GLU B 1 240 ? -6.031 16.967 80.757 1.00 17.09 240 GLU B CA 1
ATOM 4623 C C . GLU B 1 240 ? -4.584 17.436 80.453 1.00 17.01 240 GLU B C 1
ATOM 4624 O O . GLU B 1 240 ? -4.335 17.887 79.338 1.00 17.41 240 GLU B O 1
ATOM 4630 N N . GLN B 1 241 ? -3.675 17.373 81.440 1.00 18.10 241 GLN B N 1
ATOM 4631 C CA . GLN B 1 241 ? -2.290 17.866 81.277 1.00 17.93 241 GLN B CA 1
ATOM 4632 C C . GLN B 1 241 ? -1.483 16.979 80.329 1.00 17.14 241 GLN B C 1
ATOM 4633 O O . GLN B 1 241 ? -0.431 17.402 79.849 1.00 14.60 241 GLN B O 1
ATOM 4639 N N . VAL B 1 242 ? -1.924 15.729 80.170 1.00 16.04 242 VAL B N 1
ATOM 4640 C CA . VAL B 1 242 ? -1.160 14.703 79.458 1.00 16.48 242 VAL B CA 1
ATOM 4641 C C . VAL B 1 242 ? -1.877 14.211 78.177 1.00 15.06 242 VAL B C 1
ATOM 4642 O O . VAL B 1 242 ? -1.248 14.026 77.133 1.00 14.05 242 VAL B O 1
ATOM 4646 N N . PHE B 1 243 ? -3.179 13.954 78.263 1.00 14.40 243 PHE B N 1
ATOM 4647 C CA . PHE B 1 243 ? -3.913 13.488 77.105 1.00 13.95 243 PHE B CA 1
ATOM 4648 C C . PHE B 1 243 ? -4.252 14.541 76.058 1.00 13.41 243 PHE B C 1
ATOM 4649 O O . PHE B 1 243 ? -4.334 14.187 74.916 1.00 14.08 243 PHE B O 1
ATOM 4657 N N . ILE B 1 244 ? -4.390 15.823 76.409 1.00 13.92 244 ILE B N 1
ATOM 4658 C CA . ILE B 1 244 ? -4.554 16.844 75.366 1.00 13.04 244 ILE B CA 1
ATOM 4659 C C . ILE B 1 244 ? -3.283 16.953 74.500 1.00 13.31 244 ILE B C 1
ATOM 4660 O O . ILE B 1 244 ? -3.377 16.862 73.252 1.00 12.83 244 ILE B O 1
ATOM 4665 N N . PRO B 1 245 ? -2.090 17.098 75.153 1.00 13.94 245 PRO B N 1
ATOM 4666 C CA . PRO B 1 245 ? -0.787 17.020 74.502 1.00 13.65 245 PRO B CA 1
ATOM 4667 C C . PRO B 1 245 ? -0.506 15.765 73.660 1.00 12.33 245 PRO B C 1
ATOM 4668 O O . PRO B 1 245 ? 0.223 15.856 72.686 1.00 11.12 245 PRO B O 1
ATOM 4672 N N . ALA B 1 246 ? -1.038 14.613 74.075 1.00 11.67 246 ALA B N 1
ATOM 4673 C CA . ALA B 1 246 ? -0.945 13.403 73.298 1.00 11.76 246 ALA B CA 1
ATOM 4674 C C . ALA B 1 246 ? -1.820 13.495 71.996 1.00 11.75 246 ALA B C 1
ATOM 4675 O O . ALA B 1 246 ? -1.342 13.108 70.932 1.00 12.88 246 ALA B O 1
ATOM 4677 N N . ALA B 1 247 ? -3.066 13.969 72.093 1.00 12.12 247 ALA B N 1
ATOM 4678 C CA . ALA B 1 247 ? -3.937 14.122 70.910 1.00 12.71 247 ALA B CA 1
ATOM 4679 C C . ALA B 1 247 ? -3.340 15.172 69.946 1.00 13.15 247 ALA B C 1
ATOM 4680 O O . ALA B 1 247 ? -3.370 15.001 68.730 1.00 13.37 247 ALA B O 1
ATOM 4682 N N . LYS B 1 248 ? -2.767 16.251 70.484 1.00 14.06 248 LYS B N 1
ATOM 4683 C CA . LYS B 1 248 ? -2.092 17.264 69.637 1.00 14.28 248 LYS B CA 1
ATOM 4684 C C . LYS B 1 248 ? -0.966 16.678 68.820 1.00 13.65 248 LYS B C 1
ATOM 4685 O O . LYS B 1 248 ? -0.854 16.927 67.616 1.00 13.15 248 LYS B O 1
ATOM 4691 N N . MET B 1 249 ? -0.117 15.927 69.534 1.00 13.82 249 MET B N 1
ATOM 4692 C CA . MET B 1 249 ? 1.052 15.254 68.968 1.00 14.10 249 MET B CA 1
ATOM 4693 C C . MET B 1 249 ? 0.599 14.319 67.836 1.00 14.36 249 MET B C 1
ATOM 4694 O O . MET B 1 249 ? 1.114 14.383 66.714 1.00 14.53 249 MET B O 1
ATOM 4699 N N . LEU B 1 250 ? -0.421 13.513 68.131 1.00 14.34 250 LEU B N 1
ATOM 4700 C CA . LEU B 1 250 ? -0.956 12.560 67.184 1.00 13.61 250 LEU B CA 1
ATOM 4701 C C . LEU B 1 250 ? -1.646 13.269 66.003 1.00 14.88 250 LEU B C 1
ATOM 4702 O O . LEU B 1 250 ? -1.513 12.841 64.847 1.00 14.09 250 LEU B O 1
ATOM 4707 N N . SER B 1 251 ? -2.324 14.399 66.253 1.00 15.00 251 SER B N 1
ATOM 4708 C CA . SER B 1 251 ? -2.812 15.224 65.151 1.00 15.48 251 SER B CA 1
ATOM 4709 C C . SER B 1 251 ? -1.643 15.670 64.245 1.00 15.76 251 SER B C 1
ATOM 4710 O O . SER B 1 251 ? -1.752 15.558 63.019 1.00 16.69 251 SER B O 1
ATOM 4713 N N . ASP B 1 252 ? -0.504 16.087 64.847 1.00 15.07 252 ASP B N 1
ATOM 4714 C CA . ASP B 1 252 ? 0.714 16.501 64.115 1.00 14.55 252 ASP B CA 1
ATOM 4715 C C . ASP B 1 252 ? 1.440 15.387 63.337 1.00 14.36 252 ASP B C 1
ATOM 4716 O O . ASP B 1 252 ? 2.164 15.672 62.388 1.00 13.39 252 ASP B O 1
ATOM 4721 N N . LEU B 1 253 ? 1.276 14.128 63.770 1.00 14.63 253 LEU B N 1
ATOM 4722 C CA . LEU B 1 253 ? 1.597 12.957 62.939 1.00 13.65 253 LEU B CA 1
ATOM 4723 C C . LEU B 1 253 ? 0.584 12.713 61.787 1.00 13.62 253 LEU B C 1
ATOM 4724 O O . LEU B 1 253 ? 0.892 11.991 60.800 1.00 14.98 253 LEU B O 1
ATOM 4729 N N . ASP B 1 254 ? -0.614 13.305 61.933 1.00 12.18 254 ASP B N 1
ATOM 4730 C CA . ASP B 1 254 ? -1.698 13.180 60.969 1.00 11.64 254 ASP B CA 1
ATOM 4731 C C . ASP B 1 254 ? -1.996 11.690 60.747 1.00 11.35 254 ASP B C 1
ATOM 4732 O O . ASP B 1 254 ? -1.878 11.180 59.674 1.00 11.44 254 ASP B O 1
ATOM 4737 N N . ILE B 1 255 ? -2.370 11.017 61.812 1.00 11.80 255 ILE B N 1
ATOM 4738 C CA . ILE B 1 255 ? -2.774 9.611 61.770 1.00 10.77 255 ILE B CA 1
ATOM 4739 C C . ILE B 1 255 ? -4.209 9.649 61.246 1.00 11.21 255 ILE B C 1
ATOM 4740 O O . ILE B 1 255 ? -4.816 10.721 61.216 1.00 12.38 255 ILE B O 1
ATOM 4745 N N . ALA B 1 256 ? -4.711 8.484 60.788 1.00 10.55 256 ALA B N 1
ATOM 4746 C CA . ALA B 1 256 ? -5.918 8.361 59.970 1.00 10.35 256 ALA B CA 1
ATOM 4747 C C . ALA B 1 256 ? -7.157 8.675 60.807 1.00 10.48 256 ALA B C 1
ATOM 4748 O O . ALA B 1 256 ? -8.160 9.219 60.280 1.00 10.54 256 ALA B O 1
ATOM 4750 N N . PHE B 1 257 ? -7.088 8.245 62.062 1.00 10.44 257 PHE B N 1
ATOM 4751 C CA . PHE B 1 257 ? -8.119 8.538 63.056 1.00 10.02 257 PHE B CA 1
ATOM 4752 C C . PHE B 1 257 ? -7.639 8.265 64.499 1.00 10.12 257 PHE B C 1
ATOM 4753 O O . PHE B 1 257 ? -6.754 7.426 64.743 1.00 9.55 257 PHE B O 1
ATOM 4761 N N . LEU B 1 258 ? -8.210 8.987 65.465 1.00 10.15 258 LEU B N 1
ATOM 4762 C CA . LEU B 1 258 ? -8.037 8.682 66.889 1.00 9.84 258 LEU B CA 1
ATOM 4763 C C . LEU B 1 258 ? -9.290 8.062 67.513 1.00 10.04 258 LEU B C 1
ATOM 4764 O O . LEU B 1 258 ? -10.422 8.589 67.423 1.00 9.33 258 LEU B O 1
ATOM 4769 N N . GLY B 1 259 ? -9.061 6.885 68.092 1.00 9.71 259 GLY B N 1
ATOM 4770 C CA . GLY B 1 259 ? -10.085 6.145 68.806 1.00 10.25 259 GLY B CA 1
ATOM 4771 C C . GLY B 1 259 ? -9.936 6.424 70.301 1.00 10.07 259 GLY B C 1
ATOM 4772 O O . GLY B 1 259 ? -8.822 6.344 70.860 1.00 9.70 259 GLY B O 1
ATOM 4773 N N . MET B 1 260 ? -11.047 6.751 70.946 1.00 10.39 260 MET B N 1
ATOM 4774 C CA . MET B 1 260 ? -11.055 6.956 72.373 1.00 10.03 260 MET B CA 1
ATOM 4775 C C . MET B 1 260 ? -12.219 6.280 73.050 1.00 9.59 260 MET B C 1
ATOM 4776 O O . MET B 1 260 ? -13.355 6.483 72.691 1.00 8.82 260 MET B O 1
ATOM 4781 N N . ARG B 1 261 ? -11.894 5.464 74.052 1.00 9.94 261 ARG B N 1
ATOM 4782 C CA . ARG B 1 261 ? -12.903 4.934 74.973 1.00 9.83 261 ARG B CA 1
ATOM 4783 C C . ARG B 1 261 ? -13.083 5.956 76.093 1.00 10.31 261 ARG B C 1
ATOM 4784 O O . ARG B 1 261 ? -12.132 6.270 76.810 1.00 10.11 261 ARG B O 1
ATOM 4792 N N . GLU B 1 262 ? -14.306 6.482 76.252 1.00 11.83 262 GLU B N 1
ATOM 4793 C CA . GLU B 1 262 ? -14.551 7.424 77.339 1.00 12.66 262 GLU B CA 1
ATOM 4794 C C . GLU B 1 262 ? -15.443 6.970 78.522 1.00 12.66 262 GLU B C 1
ATOM 4795 O O . GLU B 1 262 ? -16.663 6.725 78.405 1.00 12.46 262 GLU B O 1
ATOM 4801 N N . GLY B 1 263 ? -14.824 6.907 79.701 1.00 13.28 263 GLY B N 1
ATOM 4802 C CA . GLY B 1 263 ? -15.570 6.677 80.909 1.00 13.54 263 GLY B CA 1
ATOM 4803 C C . GLY B 1 263 ? -16.578 7.771 81.251 1.00 14.07 263 GLY B C 1
ATOM 4804 O O . GLY B 1 263 ? -16.444 8.958 80.828 1.00 13.52 263 GLY B O 1
ATOM 4805 N N . ALA B 1 264 ? -17.572 7.391 82.051 1.00 14.17 264 ALA B N 1
ATOM 4806 C CA . ALA B 1 264 ? -18.609 8.363 82.518 1.00 14.60 264 ALA B CA 1
ATOM 4807 C C . ALA B 1 264 ? -18.889 8.223 83.987 1.00 16.09 264 ALA B C 1
ATOM 4808 O O . ALA B 1 264 ? -18.644 7.167 84.578 1.00 16.25 264 ALA B O 1
ATOM 4810 N N . VAL B 1 265 ? -19.420 9.285 84.594 1.00 16.59 265 VAL B N 1
ATOM 4811 C CA . VAL B 1 265 ? -19.954 9.167 85.972 1.00 18.03 265 VAL B CA 1
ATOM 4812 C C . VAL B 1 265 ? -20.872 7.945 86.075 1.00 18.83 265 VAL B C 1
ATOM 4813 O O . VAL B 1 265 ? -21.049 7.349 87.127 1.00 20.85 265 VAL B O 1
ATOM 4817 N N . ASP B 1 266 ? -21.377 7.581 84.911 1.00 21.32 266 ASP B N 1
ATOM 4818 C CA . ASP B 1 266 ? -22.467 6.669 84.655 1.00 21.72 266 ASP B CA 1
ATOM 4819 C C . ASP B 1 266 ? -22.042 5.350 83.958 1.00 20.35 266 ASP B C 1
ATOM 4820 O O . ASP B 1 266 ? -22.903 4.488 83.659 1.00 18.01 266 ASP B O 1
ATOM 4825 N N . GLY B 1 267 ? -20.737 5.208 83.693 1.00 18.53 267 GLY B N 1
ATOM 4826 C CA . GLY B 1 267 ? -20.230 4.234 82.722 1.00 17.41 267 GLY B CA 1
ATOM 4827 C C . GLY B 1 267 ? -20.434 2.786 83.133 1.00 18.01 267 GLY B C 1
ATOM 4828 O O . GLY B 1 267 ? -20.429 2.487 84.339 1.00 17.90 267 GLY B O 1
ATOM 4829 N N . THR B 1 268 ? -20.651 1.920 82.134 1.00 16.50 268 THR B N 1
ATOM 4830 C CA . THR B 1 268 ? -20.866 0.478 82.330 1.00 16.94 268 THR B CA 1
ATOM 4831 C C . THR B 1 268 ? -19.697 -0.384 81.804 1.00 16.99 268 THR B C 1
ATOM 4832 O O . THR B 1 268 ? -19.711 -1.607 81.951 1.00 16.77 268 THR B O 1
ATOM 4836 N N . PHE B 1 269 ? -18.699 0.255 81.191 1.00 17.04 269 PHE B N 1
ATOM 4837 C CA . PHE B 1 269 ? -17.409 -0.391 80.870 1.00 16.92 269 PHE B CA 1
ATOM 4838 C C . PHE B 1 269 ? -16.283 0.586 81.221 1.00 16.79 269 PHE B C 1
ATOM 4839 O O . PHE B 1 269 ? -15.295 0.706 80.512 1.00 16.06 269 PHE B O 1
ATOM 4847 N N . GLY B 1 270 ? -16.442 1.259 82.359 1.00 17.26 270 GLY B N 1
ATOM 4848 C CA . GLY B 1 270 ? -15.543 2.332 82.759 1.00 17.72 270 GLY B CA 1
ATOM 4849 C C . GLY B 1 270 ? -16.351 3.439 83.416 1.00 18.05 270 GLY B C 1
ATOM 4850 O O . GLY B 1 270 ? -17.000 4.272 82.734 1.00 17.61 270 GLY B O 1
ATOM 4851 N N . LYS B 1 271 ? -16.300 3.432 84.736 1.00 17.87 271 LYS B N 1
ATOM 4852 C CA . LYS B 1 271 ? -17.045 4.389 85.558 1.00 18.75 271 LYS B CA 1
ATOM 4853 C C . LYS B 1 271 ? -16.040 5.288 86.264 1.00 17.22 271 LYS B C 1
ATOM 4854 O O . LYS B 1 271 ? -15.116 4.789 86.876 1.00 16.05 271 LYS B O 1
ATOM 4860 N N . THR B 1 272 ? -16.196 6.606 86.134 1.00 16.13 272 THR B N 1
ATOM 4861 C CA . THR B 1 272 ? -15.270 7.537 86.726 1.00 16.19 272 THR B CA 1
ATOM 4862 C C . THR B 1 272 ? -15.831 8.925 86.842 1.00 17.17 272 THR B C 1
ATOM 4863 O O . THR B 1 272 ? -16.669 9.325 86.034 1.00 17.12 272 THR B O 1
ATOM 4867 N N . ASP B 1 273 ? -15.303 9.666 87.826 1.00 19.27 273 ASP B N 1
ATOM 4868 C CA . ASP B 1 273 ? -15.625 11.087 88.003 1.00 19.30 273 ASP B CA 1
ATOM 4869 C C . ASP B 1 273 ? -14.702 12.014 87.253 1.00 19.11 273 ASP B C 1
ATOM 4870 O O . ASP B 1 273 ? -14.939 13.228 87.231 1.00 19.00 273 ASP B O 1
ATOM 4875 N N . GLN B 1 274 ? -13.679 11.439 86.617 1.00 18.30 274 GLN B N 1
ATOM 4876 C CA . GLN B 1 274 ? -12.836 12.164 85.698 1.00 17.32 274 GLN B CA 1
ATOM 4877 C C . GLN B 1 274 ? -13.648 12.408 84.437 1.00 18.21 274 GLN B C 1
ATOM 4878 O O . GLN B 1 274 ? -14.169 11.462 83.846 1.00 17.40 274 GLN B O 1
ATOM 4884 N N . PRO B 1 275 ? -13.808 13.691 84.062 1.00 18.42 275 PRO B N 1
ATOM 4885 C CA . PRO B 1 275 ? -14.766 14.008 83.015 1.00 18.72 275 PRO B CA 1
ATOM 4886 C C . PRO B 1 275 ? -14.236 13.614 81.627 1.00 17.45 275 PRO B C 1
ATOM 4887 O O . PRO B 1 275 ? -13.050 13.408 81.470 1.00 16.60 275 PRO B O 1
ATOM 4891 N N . LYS B 1 276 ? -15.121 13.520 80.647 1.00 18.01 276 LYS B N 1
ATOM 4892 C CA . LYS B 1 276 ? -14.708 13.127 79.296 1.00 16.45 276 LYS B CA 1
ATOM 4893 C C . LYS B 1 276 ? -13.977 14.322 78.672 1.00 16.58 276 LYS B C 1
ATOM 4894 O O . LYS B 1 276 ? -14.543 15.415 78.605 1.00 17.58 276 LYS B O 1
ATOM 4900 N N . LEU B 1 277 ? -12.752 14.081 78.196 1.00 14.69 277 LEU B N 1
ATOM 4901 C CA . LEU B 1 277 ? -11.917 15.107 77.531 1.00 13.91 277 LEU B CA 1
ATOM 4902 C C . LEU B 1 277 ? -12.120 15.327 76.062 1.00 14.28 277 LEU B C 1
ATOM 4903 O O . LEU B 1 277 ? -11.485 16.216 75.532 1.00 15.33 277 LEU B O 1
ATOM 4908 N N . SER B 1 278 ? -12.967 14.534 75.395 1.00 14.24 278 SER B N 1
ATOM 4909 C CA . SER B 1 278 ? -13.182 14.652 73.939 1.00 14.52 278 SER B CA 1
ATOM 4910 C C . SER B 1 278 ? -13.430 16.095 73.568 1.00 15.22 278 SER B C 1
ATOM 4911 O O . SER B 1 278 ? -12.751 16.602 72.691 1.00 16.14 278 SER B O 1
ATOM 4914 N N . PRO B 1 279 ? -14.372 16.787 74.261 1.00 16.64 279 PRO B N 1
ATOM 4915 C CA . PRO B 1 279 ? -14.517 18.217 73.929 1.00 16.20 279 PRO B CA 1
ATOM 4916 C C . PRO B 1 279 ? -13.202 18.992 73.904 1.00 16.55 279 PRO B C 1
ATOM 4917 O O . PRO B 1 279 ? -13.017 19.804 73.018 1.00 16.11 279 PRO B O 1
ATOM 4921 N N . GLU B 1 280 ? -12.300 18.811 74.863 1.00 17.21 280 GLU B N 1
ATOM 4922 C CA . GLU B 1 280 ? -10.996 19.498 74.720 1.00 17.73 280 GLU B CA 1
ATOM 4923 C C . GLU B 1 280 ? -10.107 18.908 73.604 1.00 16.42 280 GLU B C 1
ATOM 4924 O O . GLU B 1 280 ? -9.462 19.660 72.873 1.00 16.04 280 GLU B O 1
ATOM 4930 N N . ILE B 1 281 ? -10.119 17.575 73.475 1.00 15.53 281 ILE B N 1
ATOM 4931 C CA . ILE B 1 281 ? -9.273 16.840 72.546 1.00 15.08 281 ILE B CA 1
ATOM 4932 C C . ILE B 1 281 ? -9.660 17.233 71.121 1.00 15.91 281 ILE B C 1
ATOM 4933 O O . ILE B 1 281 ? -8.789 17.372 70.290 1.00 15.96 281 ILE B O 1
ATOM 4938 N N . ARG B 1 282 ? -10.964 17.442 70.874 1.00 16.51 282 ARG B N 1
ATOM 4939 C CA . ARG B 1 282 ? -11.505 17.838 69.564 1.00 17.57 282 ARG B CA 1
ATOM 4940 C C . ARG B 1 282 ? -10.743 19.037 68.964 1.00 18.53 282 ARG B C 1
ATOM 4941 O O . ARG B 1 282 ? -10.419 19.065 67.780 1.00 21.23 282 ARG B O 1
ATOM 4949 N N . LYS B 1 283 ? -10.472 20.017 69.816 1.00 19.49 283 LYS B N 1
ATOM 4950 C CA . LYS B 1 283 ? -9.826 21.275 69.421 1.00 19.51 283 LYS B CA 1
ATOM 4951 C C . LYS B 1 283 ? -8.352 21.143 69.029 1.00 19.37 283 LYS B C 1
ATOM 4952 O O . LYS B 1 283 ? -7.792 21.993 68.312 1.00 18.33 283 LYS B O 1
ATOM 4958 N N . VAL B 1 284 ? -7.708 20.091 69.519 1.00 17.57 284 VAL B N 1
ATOM 4959 C CA . VAL B 1 284 ? -6.280 19.887 69.247 1.00 16.90 284 VAL B CA 1
ATOM 4960 C C . VAL B 1 284 ? -6.047 18.764 68.259 1.00 15.94 284 VAL B C 1
ATOM 4961 O O . VAL B 1 284 ? -4.979 18.705 67.636 1.00 13.03 284 VAL B O 1
ATOM 4965 N N . PHE B 1 285 ? -7.054 17.893 68.136 1.00 14.28 285 PHE B N 1
ATOM 4966 C CA . PHE B 1 285 ? -7.009 16.795 67.198 1.00 13.73 285 PHE B CA 1
ATOM 4967 C C . PHE B 1 285 ? -7.862 17.031 65.933 1.00 13.39 285 PHE B C 1
ATOM 4968 O O . PHE B 1 285 ? -9.079 16.880 65.957 1.00 13.97 285 PHE B O 1
ATOM 4976 N N . LYS B 1 286 ? -7.188 17.301 64.810 1.00 13.79 286 LYS B N 1
ATOM 4977 C CA . LYS B 1 286 ? -7.826 17.587 63.489 1.00 14.51 286 LYS B CA 1
ATOM 4978 C C . LYS B 1 286 ? -8.357 16.385 62.660 1.00 13.99 286 LYS B C 1
ATOM 4979 O O . LYS B 1 286 ? -9.406 16.506 62.022 1.00 14.34 286 LYS B O 1
ATOM 4985 N N . PRO B 1 287 ? -7.631 15.242 62.634 1.00 13.47 287 PRO B N 1
ATOM 4986 C CA . PRO B 1 287 ? -8.102 14.064 61.929 1.00 13.97 287 PRO B CA 1
ATOM 4987 C C . PRO B 1 287 ? -9.418 13.510 62.530 1.00 13.96 287 PRO B C 1
ATOM 4988 O O . PRO B 1 287 ? -9.883 14.024 63.530 1.00 13.93 287 PRO B O 1
ATOM 4992 N N . PRO B 1 288 ? -10.045 12.512 61.883 1.00 14.41 288 PRO B N 1
ATOM 4993 C CA . PRO B 1 288 ? -11.284 11.938 62.408 1.00 14.11 288 PRO B CA 1
ATOM 4994 C C . PRO B 1 288 ? -11.177 11.491 63.897 1.00 13.70 288 PRO B C 1
ATOM 4995 O O . PRO B 1 288 ? -10.230 10.761 64.293 1.00 14.38 288 PRO B O 1
ATOM 4999 N N . LEU B 1 289 ? -12.136 11.970 64.696 1.00 12.50 289 LEU B N 1
ATOM 5000 C CA . LEU B 1 289 ? -12.269 11.601 66.113 1.00 11.44 289 LEU B CA 1
ATOM 5001 C C . LEU B 1 289 ? -13.353 10.568 66.276 1.00 10.58 289 LEU B C 1
ATOM 5002 O O . LEU B 1 289 ? -14.547 10.860 66.023 1.00 9.74 289 LEU B O 1
ATOM 5007 N N . VAL B 1 290 ? -12.985 9.362 66.717 1.00 9.75 290 VAL B N 1
ATOM 5008 C CA . VAL B 1 290 ? -13.955 8.308 66.828 1.00 9.14 290 VAL B CA 1
ATOM 5009 C C . VAL B 1 290 ? -14.201 7.981 68.295 1.00 8.87 290 VAL B C 1
ATOM 5010 O O . VAL B 1 290 ? -13.321 7.472 68.943 1.00 9.40 290 VAL B O 1
ATOM 5014 N N . LEU B 1 291 ? -15.402 8.241 68.808 1.00 9.20 291 LEU B N 1
ATOM 5015 C CA . LEU B 1 291 ? -15.703 8.057 70.233 1.00 9.22 291 LEU B CA 1
ATOM 5016 C C . LEU B 1 291 ? -16.335 6.721 70.567 1.00 9.40 291 LEU B C 1
ATOM 5017 O O . LEU B 1 291 ? -17.021 6.157 69.737 1.00 9.64 291 LEU B O 1
ATOM 5022 N N . ASN B 1 292 ? -16.142 6.255 71.801 1.00 9.76 292 ASN B N 1
ATOM 5023 C CA . ASN B 1 292 ? -16.721 4.986 72.220 1.00 9.74 292 ASN B CA 1
ATOM 5024 C C . ASN B 1 292 ? -17.162 4.997 73.678 1.00 10.05 292 ASN B C 1
ATOM 5025 O O . ASN B 1 292 ? -16.612 5.737 74.502 1.00 9.38 292 ASN B O 1
ATOM 5030 N N . GLN B 1 293 ? -18.231 4.221 73.899 1.00 10.59 293 GLN B N 1
ATOM 5031 C CA . GLN B 1 293 ? -18.660 3.675 75.182 1.00 10.68 293 GLN B CA 1
ATOM 5032 C C . GLN B 1 293 ? -19.999 4.226 75.568 1.00 11.50 293 GLN B C 1
ATOM 5033 O O . GLN B 1 293 ? -20.173 5.450 75.684 1.00 10.36 293 GLN B O 1
ATOM 5039 N N . ASP B 1 294 ? -20.928 3.297 75.790 1.00 12.29 294 ASP B N 1
ATOM 5040 C CA . ASP B 1 294 ? -22.281 3.580 76.263 1.00 13.80 294 ASP B CA 1
ATOM 5041 C C . ASP B 1 294 ? -23.104 4.469 75.310 1.00 14.23 294 ASP B C 1
ATOM 5042 O O . ASP B 1 294 ? -23.996 5.189 75.729 1.00 15.36 294 ASP B O 1
ATOM 5047 N N . TYR B 1 295 ? -22.783 4.448 74.024 1.00 15.33 295 TYR B N 1
ATOM 5048 C CA . TYR B 1 295 ? -23.590 5.156 73.060 1.00 15.16 295 TYR B CA 1
ATOM 5049 C C . TYR B 1 295 ? -24.792 4.280 72.677 1.00 15.97 295 TYR B C 1
ATOM 5050 O O . TYR B 1 295 ? -24.739 3.046 72.723 1.00 17.05 295 TYR B O 1
ATOM 5059 N N . THR B 1 296 ? -25.904 4.933 72.363 1.00 17.40 296 THR B N 1
ATOM 5060 C CA . THR B 1 296 ? -27.039 4.279 71.741 1.00 16.54 296 THR B CA 1
ATOM 5061 C C . THR B 1 296 ? -27.100 4.860 70.347 1.00 16.88 296 THR B C 1
ATOM 5062 O O . THR B 1 296 ? -26.230 5.673 70.008 1.00 16.59 296 THR B O 1
ATOM 5066 N N . PHE B 1 297 ? -28.086 4.502 69.532 1.00 17.02 297 PHE B N 1
ATOM 5067 C CA . PHE B 1 297 ? -28.131 5.148 68.219 1.00 18.75 297 PHE B CA 1
ATOM 5068 C C . PHE B 1 297 ? -28.274 6.653 68.478 1.00 19.00 297 PHE B C 1
ATOM 5069 O O . PHE B 1 297 ? -27.631 7.465 67.806 1.00 20.16 297 PHE B O 1
ATOM 5077 N N . GLU B 1 298 ? -29.041 6.998 69.504 1.00 18.69 298 GLU B N 1
ATOM 5078 C CA . GLU B 1 298 ? -29.424 8.395 69.750 1.00 20.00 298 GLU B CA 1
ATOM 5079 C C . GLU B 1 298 ? -28.298 9.280 70.214 1.00 17.59 298 GLU B C 1
ATOM 5080 O O . GLU B 1 298 ? -28.179 10.394 69.728 1.00 17.60 298 GLU B O 1
ATOM 5086 N N . THR B 1 299 ? -27.506 8.807 71.176 1.00 15.06 299 THR B N 1
ATOM 5087 C CA . THR B 1 299 ? -26.411 9.619 71.749 1.00 14.33 299 THR B CA 1
ATOM 5088 C C . THR B 1 299 ? -25.207 9.657 70.777 1.00 13.92 299 THR B C 1
ATOM 5089 O O . THR B 1 299 ? -24.501 10.665 70.686 1.00 14.03 299 THR B O 1
ATOM 5093 N N . ALA B 1 300 ? -24.990 8.565 70.049 1.00 12.30 300 ALA B N 1
ATOM 5094 C CA . ALA B 1 300 ? -23.957 8.535 69.010 1.00 11.93 300 ALA B CA 1
ATOM 5095 C C . ALA B 1 300 ? -24.278 9.560 67.929 1.00 12.05 300 ALA B C 1
ATOM 5096 O O . ALA B 1 300 ? -23.402 10.253 67.460 1.00 14.49 300 ALA B O 1
ATOM 5098 N N . GLN B 1 301 ? -25.537 9.657 67.537 1.00 12.09 301 GLN B N 1
ATOM 5099 C CA . GLN B 1 301 ? -25.939 10.637 66.530 1.00 12.49 301 GLN B CA 1
ATOM 5100 C C . GLN B 1 301 ? -25.884 12.102 67.082 1.00 11.71 301 GLN B C 1
ATOM 5101 O O . GLN B 1 301 ? -25.558 12.997 66.332 1.00 11.76 301 GLN B O 1
ATOM 5107 N N . ALA B 1 302 ? -26.219 12.340 68.365 1.00 12.24 302 ALA B N 1
ATOM 5108 C CA . ALA B 1 302 ? -25.945 13.647 69.031 1.00 12.60 302 ALA B CA 1
ATOM 5109 C C . ALA B 1 302 ? -24.454 14.024 68.978 1.00 13.55 302 ALA B C 1
ATOM 5110 O O . ALA B 1 302 ? -24.085 15.223 68.897 1.00 15.37 302 ALA B O 1
ATOM 5112 N N . ALA B 1 303 ? -23.598 13.007 69.053 1.00 12.63 303 ALA B N 1
ATOM 5113 C CA . ALA B 1 303 ? -22.177 13.226 69.001 1.00 12.63 303 ALA B CA 1
ATOM 5114 C C . ALA B 1 303 ? -21.736 13.690 67.601 1.00 13.32 303 ALA B C 1
ATOM 5115 O O . ALA B 1 303 ? -20.872 14.556 67.496 1.00 12.69 303 ALA B O 1
ATOM 5117 N N . LEU B 1 304 ? -22.317 13.100 66.541 1.00 14.10 304 LEU B N 1
ATOM 5118 C CA . LEU B 1 304 ? -21.998 13.491 65.167 1.00 13.85 304 LEU B CA 1
ATOM 5119 C C . LEU B 1 304 ? -22.587 14.896 64.959 1.00 14.14 304 LEU B C 1
ATOM 5120 O O . LEU B 1 304 ? -21.979 15.750 64.301 1.00 14.03 304 LEU B O 1
ATOM 5125 N N . ASP B 1 305 ? -23.748 15.146 65.553 1.00 15.26 305 ASP B N 1
ATOM 5126 C CA . ASP B 1 305 ? -24.414 16.472 65.440 1.00 15.27 305 ASP B CA 1
ATOM 5127 C C . ASP B 1 305 ? -23.664 17.655 66.006 1.00 15.78 305 ASP B C 1
ATOM 5128 O O . ASP B 1 305 ? -23.817 18.790 65.520 1.00 13.76 305 ASP B O 1
ATOM 5133 N N . SER B 1 306 ? -22.851 17.417 67.027 1.00 16.78 306 SER B N 1
ATOM 5134 C CA . SER B 1 306 ? -22.073 18.494 67.626 1.00 17.56 306 SER B CA 1
ATOM 5135 C C . SER B 1 306 ? -20.705 18.637 66.988 1.00 17.53 306 SER B C 1
ATOM 5136 O O . SER B 1 306 ? -19.991 19.606 67.284 1.00 19.89 306 SER B O 1
ATOM 5139 N N . GLY B 1 307 ? -20.324 17.662 66.165 1.00 17.57 307 GLY B N 1
ATOM 5140 C CA . GLY B 1 307 ? -19.019 17.604 65.529 1.00 16.71 307 GLY B CA 1
ATOM 5141 C C . GLY B 1 307 ? -17.941 16.970 66.399 1.00 16.88 307 GLY B C 1
ATOM 5142 O O . GLY B 1 307 ? -16.847 16.675 65.918 1.00 16.71 307 GLY B O 1
ATOM 5143 N N . VAL B 1 308 ? -18.258 16.748 67.677 1.00 14.48 308 VAL B N 1
ATOM 5144 C CA . VAL B 1 308 ? -17.311 16.250 68.628 1.00 13.75 308 VAL B CA 1
ATOM 5145 C C . VAL B 1 308 ? -16.844 14.844 68.241 1.00 12.93 308 VAL B C 1
ATOM 5146 O O . VAL B 1 308 ? -15.728 14.489 68.532 1.00 13.48 308 VAL B O 1
ATOM 5150 N N . ALA B 1 309 ? -17.713 14.071 67.613 1.00 12.67 309 ALA B N 1
ATOM 5151 C CA . ALA B 1 309 ? -17.239 12.816 66.961 1.00 12.88 309 ALA B CA 1
ATOM 5152 C C . ALA B 1 309 ? -17.578 12.817 65.483 1.00 13.27 309 ALA B C 1
ATOM 5153 O O . ALA B 1 309 ? -18.669 13.294 65.077 1.00 13.75 309 ALA B O 1
ATOM 5155 N N . ASP B 1 310 ? -16.674 12.250 64.663 1.00 12.73 310 ASP B N 1
ATOM 5156 C CA . ASP B 1 310 ? -16.918 12.062 63.236 1.00 11.87 310 ASP B CA 1
ATOM 5157 C C . ASP B 1 310 ? -17.522 10.664 62.935 1.00 11.23 310 ASP B C 1
ATOM 5158 O O . ASP B 1 310 ? -18.213 10.461 61.952 1.00 10.60 310 ASP B O 1
ATOM 5163 N N . ALA B 1 311 ? -17.219 9.675 63.773 1.00 10.96 311 ALA B N 1
ATOM 5164 C CA . ALA B 1 311 ? -17.906 8.374 63.739 1.00 11.76 311 ALA B CA 1
ATOM 5165 C C . ALA B 1 311 ? -17.921 7.914 65.198 1.00 11.33 311 ALA B C 1
ATOM 5166 O O . ALA B 1 311 ? -17.214 8.506 66.007 1.00 12.67 311 ALA B O 1
ATOM 5168 N N . ILE B 1 312 ? -18.700 6.881 65.513 1.00 10.61 312 ILE B N 1
ATOM 5169 C CA . ILE B 1 312 ? -18.771 6.289 66.852 1.00 10.41 312 ILE B CA 1
ATOM 5170 C C . ILE B 1 312 ? -18.522 4.795 66.724 1.00 10.17 312 ILE B C 1
ATOM 5171 O O . ILE B 1 312 ? -19.109 4.160 65.825 1.00 10.11 312 ILE B O 1
ATOM 5176 N N . SER B 1 313 ? -17.685 4.253 67.606 1.00 9.46 313 SER B N 1
ATOM 5177 C CA . SER B 1 313 ? -17.513 2.765 67.714 1.00 9.58 313 SER B CA 1
ATOM 5178 C C . SER B 1 313 ? -18.473 2.112 68.736 1.00 10.38 313 SER B C 1
ATOM 5179 O O . SER B 1 313 ? -18.836 2.713 69.731 1.00 10.17 313 SER B O 1
ATOM 5182 N N . PHE B 1 314 ? -18.919 0.888 68.443 1.00 10.49 314 PHE B N 1
ATOM 5183 C CA . PHE B 1 314 ? -19.895 0.168 69.270 1.00 11.01 314 PHE B CA 1
ATOM 5184 C C . PHE B 1 314 ? -19.309 -1.213 69.519 1.00 10.12 314 PHE B C 1
ATOM 5185 O O . PHE B 1 314 ? -18.971 -1.895 68.580 1.00 10.05 314 PHE B O 1
ATOM 5193 N N . GLY B 1 315 ? -19.262 -1.623 70.780 1.00 10.25 315 GLY B N 1
ATOM 5194 C CA . GLY B 1 315 ? -18.625 -2.864 71.170 1.00 10.60 315 GLY B CA 1
ATOM 5195 C C . GLY B 1 315 ? -19.579 -3.983 71.468 1.00 10.62 315 GLY B C 1
ATOM 5196 O O . GLY B 1 315 ? -19.750 -4.872 70.638 1.00 10.23 315 GLY B O 1
ATOM 5197 N N . ARG B 1 316 ? -20.122 -3.967 72.695 1.00 10.43 316 ARG B N 1
ATOM 5198 C CA . ARG B 1 316 ? -21.165 -4.908 73.127 1.00 11.24 316 ARG B CA 1
ATOM 5199 C C . ARG B 1 316 ? -22.340 -5.048 72.136 1.00 11.09 316 ARG B C 1
ATOM 5200 O O . ARG B 1 316 ? -22.740 -6.180 71.826 1.00 12.24 316 ARG B O 1
ATOM 5208 N N . PRO B 1 317 ? -22.810 -3.943 71.532 1.00 10.56 317 PRO B N 1
ATOM 5209 C CA . PRO B 1 317 ? -23.851 -4.175 70.538 1.00 11.49 317 PRO B CA 1
ATOM 5210 C C . PRO B 1 317 ? -23.449 -4.956 69.299 1.00 11.77 317 PRO B C 1
ATOM 5211 O O . PRO B 1 317 ? -24.289 -5.619 68.743 1.00 13.56 317 PRO B O 1
ATOM 5215 N N . PHE B 1 318 ? -22.189 -4.891 68.841 1.00 12.55 318 PHE B N 1
ATOM 5216 C CA . PHE B 1 318 ? -21.826 -5.706 67.700 1.00 12.60 318 PHE B CA 1
ATOM 5217 C C . PHE B 1 318 ? -21.700 -7.176 68.112 1.00 13.08 318 PHE B C 1
ATOM 5218 O O . PHE B 1 318 ? -21.681 -8.011 67.261 1.00 13.37 318 PHE B O 1
ATOM 5226 N N . ILE B 1 319 ? -21.583 -7.487 69.401 1.00 14.29 319 ILE B N 1
ATOM 5227 C CA . ILE B 1 319 ? -21.455 -8.909 69.793 1.00 14.87 319 ILE B CA 1
ATOM 5228 C C . ILE B 1 319 ? -22.717 -9.693 69.430 1.00 16.01 319 ILE B C 1
ATOM 5229 O O . ILE B 1 319 ? -22.641 -10.766 68.806 1.00 15.45 319 ILE B O 1
ATOM 5234 N N . GLY B 1 320 ? -23.882 -9.178 69.831 1.00 16.60 320 GLY B N 1
ATOM 5235 C CA . GLY B 1 320 ? -25.172 -9.858 69.586 1.00 16.57 320 GLY B CA 1
ATOM 5236 C C . GLY B 1 320 ? -25.863 -9.393 68.294 1.00 17.11 320 GLY B C 1
ATOM 5237 O O . GLY B 1 320 ? -26.772 -10.047 67.779 1.00 16.98 320 GLY B O 1
ATOM 5238 N N . ASN B 1 321 ? -25.408 -8.278 67.743 1.00 16.65 321 ASN B N 1
ATOM 5239 C CA . ASN B 1 321 ? -26.083 -7.661 66.629 1.00 15.45 321 ASN B CA 1
ATOM 5240 C C . ASN B 1 321 ? -25.208 -7.508 65.410 1.00 15.82 321 ASN B C 1
ATOM 5241 O O . ASN B 1 321 ? -24.897 -6.357 65.033 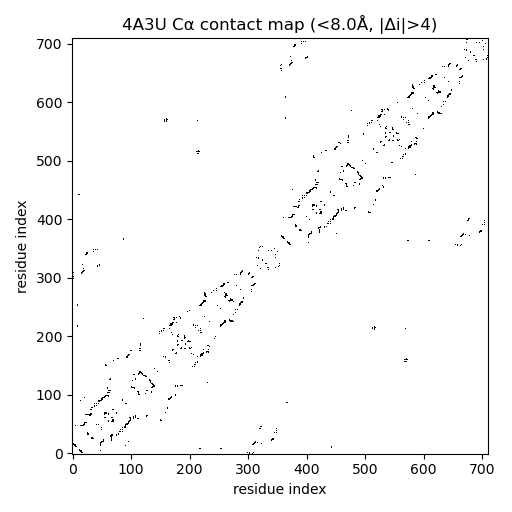1.00 16.69 321 ASN B O 1
ATOM 5246 N N . PRO B 1 322 ? -24.881 -8.638 64.736 1.00 14.79 322 PRO B N 1
ATOM 5247 C CA . PRO B 1 322 ? -23.906 -8.590 63.644 1.00 14.33 322 PRO B CA 1
ATOM 5248 C C . PRO B 1 322 ? -24.159 -7.484 62.604 1.00 14.64 322 PRO B C 1
ATOM 5249 O O . PRO B 1 322 ? -23.228 -6.729 62.323 1.00 14.20 322 PRO B O 1
ATOM 5253 N N . ASP B 1 323 ? -25.388 -7.416 62.067 1.00 14.32 323 ASP B N 1
ATOM 5254 C CA . ASP B 1 323 ? -25.821 -6.398 61.109 1.00 15.04 323 ASP B CA 1
ATOM 5255 C C . ASP B 1 323 ? -26.318 -5.100 61.794 1.00 14.97 323 ASP B C 1
ATOM 5256 O O . ASP B 1 323 ? -27.403 -4.544 61.469 1.00 14.85 323 ASP B O 1
ATOM 5261 N N . LEU B 1 324 ? -25.546 -4.611 62.756 1.00 14.87 324 LEU B N 1
ATOM 5262 C CA . LEU B 1 324 ? -26.005 -3.516 63.646 1.00 14.13 324 LEU B CA 1
ATOM 5263 C C . LEU B 1 324 ? -26.468 -2.317 62.827 1.00 14.99 324 LEU B C 1
ATOM 5264 O O . LEU B 1 324 ? -27.499 -1.716 63.179 1.00 16.89 324 LEU B O 1
ATOM 5269 N N . PRO B 1 325 ? -25.751 -1.987 61.705 1.00 14.63 325 PRO B N 1
ATOM 5270 C CA . PRO B 1 325 ? -26.226 -0.800 60.966 1.00 15.53 325 PRO B CA 1
ATOM 5271 C C . PRO B 1 325 ? -27.636 -0.954 60.342 1.00 16.52 325 PRO B C 1
ATOM 5272 O O . PRO B 1 325 ? -28.489 -0.047 60.463 1.00 18.46 325 PRO B O 1
ATOM 5276 N N . ARG B 1 326 ? -27.900 -2.113 59.751 1.00 16.07 326 ARG B N 1
ATOM 5277 C CA . ARG B 1 326 ? -29.211 -2.395 59.191 1.00 17.05 326 ARG B CA 1
ATOM 5278 C C . ARG B 1 326 ? -30.260 -2.379 60.293 1.00 16.98 326 ARG B C 1
ATOM 5279 O O . ARG B 1 326 ? -31.411 -1.971 60.059 1.00 17.43 326 ARG B O 1
ATOM 5287 N N . ARG B 1 327 ? -29.873 -2.805 61.489 1.00 16.95 327 ARG B N 1
ATOM 5288 C CA . ARG B 1 327 ? -30.802 -2.815 62.628 1.00 17.61 327 ARG B CA 1
ATOM 5289 C C . ARG B 1 327 ? -31.101 -1.393 63.104 1.00 18.69 327 ARG B C 1
ATOM 5290 O O . ARG B 1 327 ? -32.254 -1.074 63.390 1.00 20.49 327 ARG B O 1
ATOM 5298 N N . PHE B 1 328 ? -30.098 -0.522 63.129 1.00 18.83 328 PHE B N 1
ATOM 5299 C CA . PHE B 1 328 ? -30.323 0.886 63.433 1.00 19.37 328 PHE B CA 1
ATOM 5300 C C . PHE B 1 328 ? -31.285 1.487 62.399 1.00 20.73 328 PHE B C 1
ATOM 5301 O O . PHE B 1 328 ? -32.336 2.031 62.746 1.00 20.60 328 PHE B O 1
ATOM 5309 N N . PHE B 1 329 ? -30.933 1.345 61.128 1.00 21.24 329 PHE B N 1
ATOM 5310 C CA . PHE B 1 329 ? -31.785 1.738 59.997 1.00 21.18 329 PHE B CA 1
ATOM 5311 C C . PHE B 1 329 ? -33.251 1.255 59.994 1.00 21.20 329 PHE B C 1
ATOM 5312 O O . PHE B 1 329 ? -34.151 2.032 59.710 1.00 21.43 329 PHE B O 1
ATOM 5320 N N . GLU B 1 330 ? -33.484 -0.031 60.242 1.00 22.85 330 GLU B N 1
ATOM 5321 C CA . GLU B 1 330 ? -34.854 -0.574 60.259 1.00 23.34 330 GLU B CA 1
ATOM 5322 C C . GLU B 1 330 ? -35.522 -0.438 61.647 1.00 23.14 330 GLU B C 1
ATOM 5323 O O . GLU B 1 330 ? -36.589 -1.001 61.883 1.00 24.80 330 GLU B O 1
ATOM 5329 N N . LYS B 1 331 ? -34.932 0.345 62.547 1.00 23.03 331 LYS B N 1
ATOM 5330 C CA . LYS B 1 331 ? -35.235 0.272 64.004 1.00 21.07 331 LYS B CA 1
ATOM 5331 C C . LYS B 1 331 ? -35.653 -1.107 64.508 1.00 19.64 331 LYS B C 1
ATOM 5332 O O . LYS B 1 331 ? -36.761 -1.310 65.021 1.00 18.46 331 LYS B O 1
ATOM 5338 N N . ALA B 1 332 ? -34.741 -2.049 64.330 1.00 17.28 332 ALA B N 1
ATOM 5339 C CA . ALA B 1 332 ? -34.943 -3.414 64.770 1.00 18.88 332 ALA B CA 1
ATOM 5340 C C . ALA B 1 332 ? -34.469 -3.473 66.193 1.00 18.81 332 ALA B C 1
ATOM 5341 O O . ALA B 1 332 ? -33.392 -2.915 66.500 1.00 17.99 332 ALA B O 1
ATOM 5343 N N . PRO B 1 333 ? -35.222 -4.195 67.046 1.00 19.52 333 PRO B N 1
ATOM 5344 C CA . PRO B 1 333 ? -34.772 -4.418 68.416 1.00 20.12 333 PRO B CA 1
ATOM 5345 C C . PRO B 1 333 ? -33.405 -5.106 68.419 1.00 20.43 333 PRO B C 1
ATOM 5346 O O . PRO B 1 333 ? -33.208 -6.054 67.645 1.00 20.08 333 PRO B O 1
ATOM 5350 N N . LEU B 1 334 ? -32.486 -4.581 69.244 1.00 18.62 334 LEU B N 1
ATOM 5351 C CA . LEU B 1 334 ? -31.142 -5.119 69.417 1.00 18.42 334 LEU B CA 1
ATOM 5352 C C . LEU B 1 334 ? -31.187 -6.332 70.353 1.00 18.79 334 LEU B C 1
ATOM 5353 O O . LEU B 1 334 ? -31.738 -6.246 71.444 1.00 18.17 334 LEU B O 1
ATOM 5358 N N . THR B 1 335 ? -30.629 -7.461 69.927 1.00 18.06 335 THR B N 1
ATOM 5359 C CA . THR B 1 335 ? -30.450 -8.606 70.786 1.00 18.89 335 THR B CA 1
ATOM 5360 C C . THR B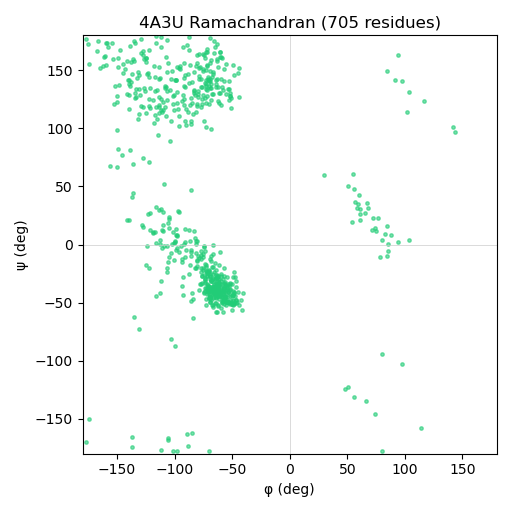 1 335 ? -29.399 -8.360 71.896 1.00 18.23 335 THR B C 1
ATOM 5361 O O . THR B 1 335 ? -28.331 -7.761 71.666 1.00 18.61 335 THR B O 1
ATOM 5365 N N . LYS B 1 336 ? -29.704 -8.815 73.103 1.00 16.33 336 LYS B N 1
ATOM 5366 C CA . LYS B 1 336 ? -28.758 -8.707 74.197 1.00 15.60 336 LYS B CA 1
ATOM 5367 C C . LYS B 1 336 ? -27.593 -9.629 74.021 1.00 15.45 336 LYS B C 1
ATOM 5368 O O . LYS B 1 336 ? -27.770 -10.809 73.686 1.00 12.94 336 LYS B O 1
ATOM 5374 N N . ASP B 1 337 ? -26.392 -9.106 74.300 1.00 14.26 337 ASP B N 1
ATOM 5375 C CA . ASP B 1 337 ? -25.199 -9.943 74.347 1.00 13.99 337 ASP B CA 1
ATOM 5376 C C . ASP B 1 337 ? -25.115 -10.698 75.645 1.00 13.80 337 ASP B C 1
ATOM 5377 O O . ASP B 1 337 ? -25.509 -10.172 76.722 1.00 13.08 337 ASP B O 1
ATOM 5382 N N . VAL B 1 338 ? -24.591 -11.923 75.515 1.00 13.66 338 VAL B N 1
ATOM 5383 C CA . VAL B 1 338 ? -24.430 -12.876 76.613 1.00 13.95 338 VAL B CA 1
ATOM 5384 C C . VAL B 1 338 ? -22.998 -12.797 77.189 1.00 13.94 338 VAL B C 1
ATOM 5385 O O . VAL B 1 338 ? -22.065 -13.380 76.629 1.00 14.90 338 VAL B O 1
ATOM 5389 N N . ILE B 1 339 ? -22.846 -12.130 78.333 1.00 14.16 339 ILE B N 1
ATOM 5390 C CA . ILE B 1 339 ? -21.543 -11.889 78.973 1.00 14.19 339 ILE B CA 1
ATOM 5391 C C . ILE B 1 339 ? -20.722 -13.172 79.093 1.00 14.62 339 ILE B C 1
ATOM 5392 O O . ILE B 1 339 ? -19.520 -13.192 78.829 1.00 14.71 339 ILE B O 1
ATOM 5397 N N . GLU B 1 340 ? -21.416 -14.252 79.420 1.00 16.43 340 GLU B N 1
ATOM 5398 C CA . GLU B 1 340 ? -20.807 -15.527 79.746 1.00 16.65 340 GLU B CA 1
ATOM 5399 C C . GLU B 1 340 ? -20.036 -16.129 78.569 1.00 15.28 340 GLU B C 1
ATOM 5400 O O . GLU B 1 340 ? -19.045 -16.847 78.777 1.00 15.14 340 GLU B O 1
ATOM 5406 N N . THR B 1 341 ? -20.455 -15.790 77.343 1.00 13.05 341 THR B N 1
ATOM 5407 C CA . THR B 1 341 ? -19.809 -16.292 76.144 1.00 12.73 341 THR B CA 1
ATOM 5408 C C . THR B 1 341 ? -18.951 -15.200 75.471 1.00 12.46 341 THR B C 1
ATOM 5409 O O . THR B 1 341 ? -18.557 -15.328 74.336 1.00 12.98 341 THR B O 1
ATOM 5413 N N . TRP B 1 342 ? -18.611 -14.148 76.211 1.00 12.20 342 TRP B N 1
ATOM 5414 C CA . TRP B 1 342 ? -17.692 -13.132 75.704 1.00 11.98 342 TRP B CA 1
ATOM 5415 C C . TRP B 1 342 ? -16.333 -13.679 75.394 1.00 12.36 342 TRP B C 1
ATOM 5416 O O . TRP B 1 342 ? -15.700 -13.302 74.414 1.00 11.28 342 TRP B O 1
ATOM 5427 N N . TYR B 1 343 ? -15.830 -14.544 76.271 1.00 12.95 343 TYR B N 1
ATOM 5428 C CA . TYR B 1 343 ? -14.426 -14.912 76.213 1.00 12.96 343 TYR B CA 1
ATOM 5429 C C . TYR B 1 343 ? -14.195 -16.426 76.189 1.00 13.79 343 TYR B C 1
ATOM 5430 O O . TYR B 1 343 ? -13.073 -16.891 76.449 1.00 14.84 343 TYR B O 1
ATOM 5439 N N . THR B 1 344 ? -15.242 -17.189 75.883 1.00 15.38 344 THR B N 1
ATOM 5440 C CA . THR B 1 344 ? -15.138 -18.638 75.884 1.00 14.38 344 THR B CA 1
ATOM 5441 C C . THR B 1 344 ? -14.655 -19.004 74.506 1.00 14.19 344 THR B C 1
ATOM 5442 O O . THR B 1 344 ? -14.489 -18.110 73.653 1.00 13.27 344 THR B O 1
ATOM 5446 N N . GLN B 1 345 ? -14.440 -20.307 74.254 1.00 13.79 345 GLN B N 1
ATOM 5447 C CA . GLN B 1 345 ? -13.766 -20.699 73.003 1.00 13.96 345 GLN B CA 1
ATOM 5448 C C . GLN B 1 345 ? -14.643 -21.139 71.822 1.00 14.33 345 GLN B C 1
ATOM 5449 O O . GLN B 1 345 ? -14.126 -21.370 70.755 1.00 14.61 345 GLN B O 1
ATOM 5455 N N . THR B 1 346 ? -15.956 -21.212 71.986 1.00 16.32 346 THR B N 1
ATOM 5456 C CA . THR B 1 346 ? -16.753 -21.930 71.054 1.00 16.67 346 THR B CA 1
ATOM 5457 C C . THR B 1 346 ? -17.653 -21.014 70.238 1.00 17.30 346 THR B C 1
ATOM 5458 O O . THR B 1 346 ? -17.729 -19.788 70.512 1.00 16.76 346 THR B O 1
ATOM 5462 N N . PRO B 1 347 ? -18.297 -21.577 69.175 1.00 17.11 347 PRO B N 1
ATOM 5463 C CA . PRO B 1 347 ? -19.293 -20.823 68.418 1.00 17.11 347 PRO B CA 1
ATOM 5464 C C . PRO B 1 347 ? -20.510 -20.332 69.210 1.00 16.06 347 PRO B C 1
ATOM 5465 O O . PRO B 1 347 ? -21.146 -19.385 68.770 1.00 16.85 347 PRO B O 1
ATOM 5469 N N . LYS B 1 348 ? -20.859 -20.996 70.312 1.00 16.13 348 LYS B N 1
ATOM 5470 C CA . LYS B 1 348 ? -21.842 -20.511 71.253 1.00 14.33 348 LYS B CA 1
ATOM 5471 C C . LYS B 1 348 ? -21.512 -19.064 71.659 1.00 14.04 348 LYS B C 1
ATOM 5472 O O . LYS B 1 348 ? -20.440 -18.812 72.236 1.00 13.89 348 LYS B O 1
ATOM 5478 N N . GLY B 1 349 ? -22.414 -18.140 71.343 1.00 13.62 349 GLY B N 1
ATOM 5479 C CA . GLY B 1 349 ? -22.310 -16.742 71.776 1.00 12.81 349 GLY B CA 1
ATOM 5480 C C . GLY B 1 349 ? -21.289 -15.976 70.963 1.00 12.87 349 GLY B C 1
ATOM 5481 O O . GLY B 1 349 ? -20.776 -14.959 71.435 1.00 11.74 349 GLY B O 1
ATOM 5482 N N . TYR B 1 350 ? -21.017 -16.475 69.755 1.00 13.65 350 TYR B N 1
ATOM 5483 C CA . TYR B 1 350 ? -19.962 -15.946 68.882 1.00 14.22 350 TYR B CA 1
ATOM 5484 C C . TYR B 1 350 ? -20.515 -15.710 67.470 1.00 15.26 350 TYR B C 1
ATOM 5485 O O . TYR B 1 350 ? -20.777 -14.571 67.078 1.00 14.02 350 TYR B O 1
ATOM 5494 N N . THR B 1 351 ? -20.757 -16.802 66.741 1.00 15.71 351 THR B N 1
ATOM 5495 C CA . THR B 1 351 ? -21.269 -16.766 65.358 1.00 16.37 351 THR B CA 1
ATOM 5496 C C . THR B 1 351 ? -22.752 -17.176 65.204 1.00 15.74 351 THR B C 1
ATOM 5497 O O . THR B 1 351 ? -23.283 -17.142 64.093 1.00 15.23 351 THR B O 1
ATOM 5501 N N . ASP B 1 352 ? -23.399 -17.547 66.314 1.00 15.60 352 ASP B N 1
ATOM 5502 C CA . ASP B 1 352 ? -24.784 -18.030 66.338 1.00 16.02 352 ASP B CA 1
ATOM 5503 C C . ASP B 1 352 ? -25.838 -16.974 66.709 1.00 15.71 352 ASP B C 1
ATOM 5504 O O . ASP B 1 352 ? -26.997 -17.333 66.989 1.00 15.25 352 ASP B O 1
ATOM 5509 N N . TYR B 1 353 ? -25.427 -15.702 66.801 1.00 15.76 353 TYR B N 1
ATOM 5510 C CA . TYR B 1 353 ? -26.368 -14.598 66.872 1.00 15.90 353 TYR B CA 1
ATOM 5511 C C . TYR B 1 353 ? -26.801 -14.391 65.444 1.00 17.21 353 TYR B C 1
ATOM 5512 O O . TYR B 1 353 ? -25.932 -14.344 64.569 1.00 17.71 353 TYR B O 1
ATOM 5521 N N . PRO B 1 354 ? -28.131 -14.287 65.212 1.00 19.68 354 PRO B N 1
ATOM 5522 C CA . PRO B 1 354 ? -28.749 -14.028 63.907 1.00 19.31 354 PRO B CA 1
ATOM 5523 C C . PRO B 1 354 ? -28.633 -12.635 63.283 1.00 18.89 354 PRO B C 1
ATOM 5524 O O . PRO B 1 354 ? -28.874 -11.590 63.923 1.00 17.38 354 PRO B O 1
ATOM 5528 N N . LEU B 1 355 ? -28.276 -12.653 62.004 1.00 17.44 355 LEU B N 1
ATOM 5529 C CA . LEU B 1 355 ? -28.505 -11.539 61.124 1.00 17.77 355 LEU B CA 1
ATOM 5530 C C . LEU B 1 355 ? -30.019 -11.483 60.860 1.00 17.15 355 LEU B C 1
ATOM 5531 O O . LEU B 1 355 ? -30.712 -12.506 60.966 1.00 16.81 355 LEU B O 1
ATOM 5536 N N . LEU B 1 356 ? -30.475 -10.273 60.532 1.00 16.97 356 LEU B N 1
ATOM 5537 C CA . LEU B 1 356 ? -31.842 -9.823 60.548 1.00 17.44 356 LEU B CA 1
ATOM 5538 C C . LEU B 1 356 ? -32.601 -10.279 59.304 1.00 19.01 356 LEU B C 1
ATOM 5539 O O . LEU B 1 356 ? -32.813 -11.480 59.075 1.00 19.21 356 LEU B O 1
#

Sequence (710 aa):
PSLFDPIRFGAFTAKNRIWMAPLTRGRATRDHVPTEIMAEYYAQRASAGLIISEATGISQEGLGWPYAPGIWSDAQVEAWLPITQAVHDAGGLIFAQLWHMGRMVPSNVSGMQPVAPSASQAPGLGHTYDGKKPYDVARALRLDEIPRLLDDYEKAARHALKAGFDGVQIHAANGYLIDEFIRDSTNHRHDEYGGAVENRIRLLKDVTERVIATIGKERTAVRLSPNGEIQGTVDSHPEQVFIPAAKMLSDLDIAFLGMREGAVDGTFGKTDQPKLSPEIRKVFKPPLVLNQDYTFETAQAALDSGVADAISFGRPFIGNPDLPRRFFEKAPLTKDVIETWYTQTPKGYTDYPLLPSLFDPIRFGAFTAKNRIWMAPLTRGRATRDHVPTEIMAEYYAQRASAGLIISEATGISQEGLGWPYAPGIWSDAQVEAWLPITQAVHDAGGLIFAQLWHMGRMVPSNVSGMQPVAPSASQAPGLGHTYDGKKPYDVARALRLDEIPRLLDDYEKKAARHALKAGFDGVQIHAANGYLIDEFIRDSTNHRHDEYGGAVENRIRLLKDVTERVIATIGKERTAVRLSPNGEIQGTVDSHPEQVFIPAAKMLSDLDIAFLGMREGAVDGTFGKTDQPKLSPEIRKVFKPPLVLNQDYTFETAQAALDSGVADAISFGRPFIGNPDLPRRFFEKAPLTKDVIETWYTQTPKGYTDYPLL

Nearest PDB structures (foldseek):
  4a3u-assembly2_B  TM=1.001E+00  e=4.767E-76  Zymomonas mobilis
  6myw-assembly3_C  TM=9.965E-01  e=6.275E-64  Gluconobacter oxydans
  8vcn-assembly1_A  TM=9.960E-01  e=6.275E-64  Gluconobacter oxydans
  6o08-assembly1_A  TM=9.963E-01  e=1.310E-63  Gluconobacter oxydans
  8fw1-assembly3_C  TM=9.936E-01  e=2.812E-62  Gluconobacter oxydans

Organism: Zymomonas mobilis subsp. mobilis (strain ATCC 31821 / ZM4 / CP4) (NCBI:txid264203)

CATH classification: 3.20.20.70

Secondary structure (DSSP, 8-state):
--TTS-EEETTEEES-SEEE-------S-TT----HHHHHHHHHTTTSSSEEEEEEESSTTT--STT--B-SSHHHHHHHHHHHHHHHHTT--EEEEEE--GGG--HHHHSS--EESS-EE-SSEEE-SSSEEEPPEEEEPPGGGHHHHHHHHHHHHHHHHHTT-SEEEEEE-TTSHHHHHHSTTT----STTSSSHHHHTHHHHHHHHHHHHHH-GGGEEEEE--SS-BTTB--SSTHHHHHHHHHHHHHHT-SEEEEE--BTT-SSSB-SSPP-HHHHHHH--S-EEEESS--HHHHHHHHHHTS-SEEEESHHHHH-TTHHHHHHHTPPPPPP-GGGSS-SSSTTTT-SPP-/--SSS-EEETTEEES-SEEEPP-----S-TTS---THHHHHHHHTTTSSSEEEEEEESSTTT--STT--B-SSHHHHHHHHHHHHHHHHTT--EEEEEE--GGG--HHHHSS--EESSSB---SEE--BTB-EEPPPBEEPPGGGHHHHHHHHHHHHHHHHHHT-SEEEEE--TTSHHHHHHSTTT----STTSSSHHHHHHHHHHHHHHHHHHH-GGGEEEEE--SS-BTTB--SSTHHHHHHHHHHHHHHT-SEEEEE--BTT-SS-B-SSPP-HHHHHHH--S-EEEESS--HHHHHHHHHHSS-SEEEESHHHHH-TTHHHHHHTTPPPPPP-GGGSS-SSSTTTT-SPP-

InterPro domains:
  IPR001155 NADH:flavin oxidoreductase/NADH oxidase, N-terminal [PF00724] (3-330)
  IPR013785 Aldolase-type TIM barrel [G3DSA:3.20.20.70] (1-358)
  IPR045247 Oxidoreductase Oye-like [PTHR22893] (2-356)

Foldseek 3Di:
DAQQPWDAFQPDIFRGQAAADAAFFLQADQLQARADVLLLLLLLQLNGSEYEYHEAELDLLQDAAGNHHHQLDPRNLVRLQSNLVSSVVSVHAYAYEYTGQAQLRACLRSVDAGEAQAWDFFDDWGDHPVGTDGTDTHDHDDPVCLVVVLVSLLSRQLSCVSSNHLGYEYECEQNGHLLLLQADQRHPDPDQLGDDLCNSCVSVLSSQVSSCVRPNLSRYEYEYAQDAAHRRGHHPQSCRRVLVSLLSNQVSSHREYEYEYEDCPFDVGHHPRHGCLVVSQVRHDHAYEYEGDDDSVNQVVCCVVVSHVHYYYYQQCLQESPVVVCSVVVHDGDGQDPVSSHDHDCVSRSPRDYD/DAQQPWDAFQPDIQNGQAAADEAAFLQADQVQAADPLLQLLLLLQLNGSEYEYHEEELDLLQDAAGSHHHQPDPRRLVNLQSNLVSSVVSVHAYAYEYTGAAQLHACLSSVDAGEAQDFDFFDDWHDHPPDTHGGDTHHHDDPVCLVVVLVSLLSSQLSCVSSNHQAYEYECEQNGHLLLLQADQRHPDPDQSGDDLNNSLVSVLSSQVSSCVRNNLSRYEYEYEQQAQGSRRHHPQSCRRVLVNLLSNLVVVHREYEYEYEDCDFPVGHHPGHGCLVVSVVRHDHAYEYEGDDDSVVQRVCVVVVSGVHYHDYQQCQQASHVVVCSVVVPDGDGQDPVSSHDHDCVSRSPRDDD

Solvent-accessible surface area: 24890 Å² total; per-residue (Å²): 84,39,0,72,60,74,6,65,4,20,3,17,60,0,143,13,34,0,0,1,2,18,25,27,3,0,5,7,52,133,104,2,39,6,37,153,56,0,13,96,1,1,35,39,0,9,58,3,3,0,0,4,0,2,3,0,0,1,14,58,19,0,0,1,36,10,61,0,1,0,0,54,37,99,60,2,10,120,22,0,55,64,0,0,60,21,0,5,82,56,24,6,28,0,0,0,2,0,4,0,5,0,16,2,1,9,43,53,17,13,65,87,83,1,0,1,2,15,75,39,102,4,74,46,106,2,61,14,37,108,49,110,72,89,23,40,88,1,64,47,2,127,90,108,14,5,80,76,0,18,75,28,0,65,86,0,0,71,6,0,0,50,0,0,0,2,0,0,0,0,8,0,0,21,0,17,0,0,0,0,0,0,0,44,45,12,8,114,28,191,42,92,14,3,54,41,34,100,26,21,11,58,0,0,53,29,0,0,69,65,0,28,44,8,0,0,44,14,4,0,0,0,15,0,0,1,1,3,112,46,50,20,0,30,1,70,97,6,77,104,0,0,39,48,0,0,105,26,0,12,102,38,68,3,2,0,0,5,1,10,1,0,16,93,111,12,91,91,21,149,19,119,46,98,79,9,6,77,73,0,50,132,39,0,153,12,30,0,3,0,12,8,62,36,72,51,116,70,0,42,58,9,1,101,86,36,29,1,36,0,0,7,4,12,54,38,0,5,0,0,0,15,0,11,106,10,11,134,81,172,21,119,84,57,178,31,68,83,139,15,34,64,55,75,79,65,141,7,0,17,86,16,89,95,78,91,41,0,65,63,76,11,75,4,11,5,21,60,0,148,14,29,0,0,1,3,17,29,24,2,0,3,5,53,139,107,4,32,8,37,166,33,0,16,95,0,0,39,24,0,7,56,2,4,0,0,3,0,2,4,0,0,4,15,50,16,0,0,1,34,10,58,0,0,0,0,64,33,99,64,2,2,101,26,0,26,71,1,0,89,20,0,8,92,56,33,7,28,0,0,0,2,0,4,1,5,0,13,3,1,9,30,102,15,10,71,83,89,0,1,0,1,12,67,30,101,5,77,53,112,2,50,16,43,110,49,122,69,91,26,51,84,1,67,48,2,136,74,105,10,3,81,86,0,20,70,32,0,41,89,0,0,66,12,0,0,53,0,0,0,3,0,0,0,0,8,0,0,17,0,18,0,1,0,0,1,0,0,47,42,3,8,104,23,181,45,85,15,3,44,61,34,120,29,20,14,44,0,0,67,26,0,0,75,78,0,18,28,7,0,0,38,13,4,0,0,0,16,0,0,0,1,4,100,34,51,21,0,38,1,69,96,8,77,102,0,0,36,29,0,0,97,25,0,11,121,36,69,2,5,0,0,4,1,7,1,0,17,107,116,8,96,93,26,156,18,129,40,100,77,13,4,74,79,0,54,144,38,0,183,14,25,0,2,1,14,10,64,36,66,56,130,67,0,36,59,8,5,106,83,36,29,2,35,0,0,5,6,10,61,38,0,6,0,1,0,9,0,10,123,13,18,152,89,186,14,123,88,62,175,25,70,120,139,7,32,65,56,72,76,62,142,5,1,16,79,18,84,88,84

Radius of gyration: 26.69 Å; Cα contacts (8 Å, |Δi|>4): 1820; chains: 2; bounding box: 62×44×78 Å